Protein AF-0000000083322504 (afdb_homodimer)

pLDDT: mean 74.41, std 30.72, range [16.52, 98.62]

Sequence (390 aa):
MKKLVLVIFSTLLLTACSNTSSNNNENKSSSSKSSITTSKNSTTTTPKPNLNKKYPGFKLATIPDNFQGTWYQTDIYSTQARKFIITKHTIMDSVVYQKTDPNLNLSHRSEKDNKTYAGNTTMVSFEDKNGSQWLRARGFLDTVDIIYITGTFKGHRCLYLAYSSGDIHSAIFKDQKAAIKYRKYDFSKITNPNNMKKLVLVIFSTLLLTACSNTSSNNNENKSSSSKSSITTSKNSTTTTPKPNLNKKYPGFKLATIPDNFQGTWYQTDIYSTQARKFIITKHTIMDSVVYQKTDPNLNLSHRSEKDNKTYAGNTTMVSFEDKNGSQWLRARGFLDTVDIIYITGTFKGHRCLYLAYSSGDIHSAIFKDQKAAIKYRKYDFSKITNPNN

Foldseek 3Di:
DDDPCPCPPPPPDDDDPDDDDDDDDDDDDDDDPPDPPPDDPPPVPVPQADQPDDAPQKDQAFDDPLPADWWWADALPDLFIDTFGDHRQDGRREGEIEGNDPPDDDEPVDPVNCVRQPDRYKYWDWDDDPNWIKIWIDRPHGDKIWIWIWDDDPRFTWTFIDIPVRQTADIIGPDRVVNSVCNNPGCSPPDDVVD/DDDPCPPPVPPPPPPDPPVDDDDDDDDDDDDDDDDPPPDDPPPPPVPQADQPDDAPQKDQAFDDPLPADWWWADALPDLFIDTFGDHRQDGRRAGEIEGNDPPDDDEPVDPVNCVRQPDRYKYWDWDDDPNWIKIWIDRPHGDKIWIWIWDDDPRFTWTFIDIPVRQTADIIGPDRVVNSVCNNPGCSPPDDVVD

Secondary structure (DSSP, 8-state):
--------------------------------------------------TT---TTEEE----GGG-EEEEEE-TT-S-EEEEEE-SSEETTEEEEEE--TT----TT-HHHHHHH-SSEEEEEEEEETTEEEEEEEETT-S--EEEEEEEETTEEEEEEE-TT--EEEEEESSHHHHHHTTT--GGG---TT-/--------------------------------------------------TT---TTEEE----GGG-EEEEEE-TT-SSEEEEEE-SSEETTEEEEEE--TT----TT-HHHHHHH-SSEEEEEEEEETTEEEEEEEETT-S--EEEEEEEETTEEEEEEE-TT--EEEEEESSHHHHHHTTT--GGG---TT-

Organism: Lactobacillus gasseri (NCBI:txid1596)

Solvent-accessible surface area (backbone atoms only — not comparable to full-atom values): 23653 Å² total; per-residue (Å²): 135,82,81,79,75,79,76,76,75,74,78,76,80,75,85,80,83,74,74,84,76,83,85,76,82,74,83,79,78,79,75,79,83,77,75,82,69,81,72,73,82,64,75,73,63,73,72,74,70,73,84,79,73,82,48,94,52,44,42,83,34,77,51,60,71,93,69,41,44,67,26,15,35,44,50,67,52,41,89,55,61,44,84,44,44,23,46,56,46,25,46,57,65,17,41,34,24,26,75,71,39,89,83,69,79,74,42,66,86,34,66,69,42,42,72,72,54,59,75,70,40,28,36,43,52,76,46,82,52,96,94,26,48,34,44,40,35,27,39,60,56,53,92,54,40,45,28,38,29,56,49,69,55,96,86,36,56,29,37,37,32,17,39,77,88,55,54,31,61,42,65,33,14,63,42,54,67,57,20,48,72,49,33,69,59,71,36,59,73,50,75,53,81,86,109,134,78,79,79,71,76,73,73,77,73,78,69,80,78,74,77,79,71,80,74,79,82,85,77,83,72,79,75,84,78,82,76,83,77,76,81,69,81,72,74,82,65,74,74,64,72,72,74,71,72,85,78,72,81,49,94,52,44,42,83,33,77,50,60,70,93,69,42,45,66,28,16,34,44,51,68,51,40,88,55,62,42,83,45,44,24,46,56,45,25,46,56,65,18,42,34,24,27,74,70,40,89,81,71,79,73,43,66,85,35,64,69,43,42,72,72,55,59,75,71,41,28,36,44,50,78,46,82,53,97,93,25,47,33,42,39,35,27,39,60,56,53,91,56,41,44,29,40,30,56,49,70,55,97,87,35,55,28,38,38,32,17,41,77,88,56,54,33,62,44,67,33,14,64,44,55,67,57,19,48,71,48,32,69,58,71,35,60,73,49,74,52,82,85,109

Structure (mmCIF, N/CA/C/O backbone):
data_AF-0000000083322504-model_v1
#
loop_
_entity.id
_entity.type
_entity.pdbx_description
1 polymer Lipoprotein
#
loop_
_atom_site.group_PDB
_atom_site.id
_atom_site.type_symbol
_atom_site.label_atom_id
_atom_site.label_alt_id
_atom_site.label_comp_id
_atom_site.label_asym_id
_atom_site.label_entity_id
_atom_site.label_seq_id
_atom_site.pdbx_PDB_ins_code
_atom_site.Cartn_x
_atom_site.Cartn_y
_atom_site.Cartn_z
_atom_site.occupancy
_atom_site.B_iso_or_equiv
_atom_site.auth_seq_id
_atom_site.auth_comp_id
_atom_site.auth_asym_id
_atom_site.auth_atom_id
_atom_site.pdbx_PDB_model_num
ATOM 1 N N . MET A 1 1 ? -10.164 21.938 -33.188 1 19.73 1 MET A N 1
ATOM 2 C CA . MET A 1 1 ? -9.742 20.594 -32.812 1 19.73 1 MET A CA 1
ATOM 3 C C . MET A 1 1 ? -8.516 20.641 -31.906 1 19.73 1 MET A C 1
ATOM 5 O O . MET A 1 1 ? -7.402 20.875 -32.375 1 19.73 1 MET A O 1
ATOM 9 N N . LYS A 1 2 ? -8.719 20.984 -30.656 1 21.16 2 LYS A N 1
ATOM 10 C CA . LYS A 1 2 ? -7.934 21.797 -29.734 1 21.16 2 LYS A CA 1
ATOM 11 C C . LYS A 1 2 ? -6.789 20.984 -29.125 1 21.16 2 LYS A C 1
ATOM 13 O O . LYS A 1 2 ? -7.008 19.906 -28.594 1 21.16 2 LYS A O 1
ATOM 18 N N . LYS A 1 3 ? -5.527 21.281 -29.438 1 20.23 3 LYS A N 1
ATOM 19 C CA . LYS A 1 3 ? -4.207 20.672 -29.359 1 20.23 3 LYS A CA 1
ATOM 20 C C . LYS A 1 3 ? -3.719 20.578 -27.922 1 20.23 3 LYS A C 1
ATOM 22 O O . LYS A 1 3 ? -3.521 21.594 -27.25 1 20.23 3 LYS A O 1
ATOM 27 N N . LEU A 1 4 ? -4.25 19.594 -27.156 1 20.33 4 LEU A N 1
ATOM 28 C CA . LEU A 1 4 ? -4.164 19.406 -25.719 1 20.33 4 LEU A CA 1
ATOM 29 C C . LEU A 1 4 ? -2.721 19.172 -25.281 1 20.33 4 LEU A C 1
ATOM 31 O O . LEU A 1 4 ? -2.086 18.203 -25.688 1 20.33 4 LEU A O 1
ATOM 35 N N . VAL A 1 5 ? -1.974 20.203 -25.094 1 19.27 5 VAL A N 1
ATOM 36 C CA . VAL A 1 5 ? -0.545 20.438 -24.906 1 19.27 5 VAL A CA 1
ATOM 37 C C . VAL A 1 5 ? -0.092 19.844 -23.578 1 19.27 5 VAL A C 1
ATOM 39 O O . VAL A 1 5 ? -0.593 20.219 -22.516 1 19.27 5 VAL A O 1
ATOM 42 N N . LEU A 1 6 ? 0.213 18.531 -23.641 1 19.56 6 LEU A N 1
ATOM 43 C CA . LEU A 1 6 ? 0.711 17.719 -22.547 1 19.56 6 LEU A CA 1
ATOM 44 C C . LEU A 1 6 ? 2.061 18.234 -22.062 1 19.56 6 LEU A C 1
ATOM 46 O O . LEU A 1 6 ? 3.061 18.141 -22.781 1 19.56 6 LEU A O 1
ATOM 50 N N . VAL A 1 7 ? 2.004 19.297 -21.391 1 18.09 7 VAL A N 1
ATOM 51 C CA . VAL A 1 7 ? 3.191 20.031 -20.984 1 18.09 7 VAL A CA 1
ATOM 52 C C . VAL A 1 7 ? 3.926 19.266 -19.891 1 18.09 7 VAL A C 1
ATOM 54 O O . VAL A 1 7 ? 3.365 19.016 -18.828 1 18.09 7 VAL A O 1
ATOM 57 N N . ILE A 1 8 ? 4.703 18.297 -20.375 1 21.19 8 ILE A N 1
ATOM 58 C CA . ILE A 1 8 ? 5.637 17.484 -19.609 1 21.19 8 ILE A CA 1
ATOM 59 C C . ILE A 1 8 ? 6.691 18.375 -18.953 1 21.19 8 ILE A C 1
ATOM 61 O O . ILE A 1 8 ? 7.43 19.078 -19.656 1 21.19 8 ILE A O 1
ATOM 65 N N . PHE A 1 9 ? 6.352 18.875 -17.844 1 17.98 9 PHE A N 1
ATOM 66 C CA . PHE A 1 9 ? 7.168 19.859 -17.141 1 17.98 9 PHE A CA 1
ATOM 67 C C . PHE A 1 9 ? 8.398 19.203 -16.531 1 17.98 9 PHE A C 1
ATOM 69 O O . PHE A 1 9 ? 8.289 18.406 -15.594 1 17.98 9 PHE A O 1
ATOM 76 N N . SER A 1 10 ? 9.289 18.672 -17.344 1 19.58 10 SER A N 1
ATOM 77 C CA . SER A 1 10 ? 10.508 18.031 -16.875 1 19.58 10 SER A CA 1
ATOM 78 C C . SER A 1 10 ? 11.414 19.016 -16.141 1 19.58 10 SER A C 1
ATOM 80 O O . SER A 1 10 ? 11.844 20.016 -16.719 1 19.58 10 SER A O 1
ATOM 82 N N . THR A 1 11 ? 11.094 19.375 -14.922 1 16.95 11 THR A N 1
ATOM 83 C CA . THR A 1 11 ? 11.984 20.328 -14.258 1 16.95 11 THR A CA 1
ATOM 84 C C . THR A 1 11 ? 13.328 19.672 -13.945 1 16.95 11 THR A C 1
ATOM 86 O O . THR A 1 11 ? 13.375 18.562 -13.422 1 16.95 11 THR A O 1
ATOM 89 N N . LEU A 1 12 ? 14.305 19.969 -14.688 1 19.06 12 LEU A N 1
ATOM 90 C CA . LEU A 1 12 ? 15.711 19.594 -14.844 1 19.06 12 LEU A CA 1
ATOM 91 C C . LEU A 1 12 ? 16.531 20.047 -13.641 1 19.06 12 LEU A C 1
ATOM 93 O O . LEU A 1 12 ? 17.109 21.141 -13.656 1 19.06 12 LEU A O 1
ATOM 97 N N . LEU A 1 13 ? 16.141 19.688 -12.383 1 16.7 13 LEU A N 1
ATOM 98 C CA . LEU A 1 13 ? 17.062 20.375 -11.492 1 16.7 13 LEU A CA 1
ATOM 99 C C . LEU A 1 13 ? 18.422 19.688 -11.492 1 16.7 13 LEU A C 1
ATOM 101 O O . LEU A 1 13 ? 18.5 18.453 -11.43 1 16.7 13 LEU A O 1
ATOM 105 N N . LEU A 1 14 ? 19.578 20.359 -11.844 1 18.25 14 LEU A N 1
ATOM 106 C CA . LEU A 1 14 ? 21 20.266 -12.148 1 18.25 14 LEU A CA 1
ATOM 107 C C . LEU A 1 14 ? 21.812 20.109 -10.875 1 18.25 14 LEU A C 1
ATOM 109 O O . LEU A 1 14 ? 23.016 19.859 -10.93 1 18.25 14 LEU A O 1
ATOM 113 N N . THR A 1 15 ? 21.312 19.609 -9.742 1 16.52 15 THR A N 1
ATOM 114 C CA . THR A 1 15 ? 22.234 20.094 -8.719 1 16.52 15 THR A CA 1
ATOM 115 C C . THR A 1 15 ? 23.562 19.344 -8.789 1 16.52 15 THR A C 1
ATOM 117 O O . THR A 1 15 ? 23.594 18.172 -9.164 1 16.52 15 THR A O 1
ATOM 120 N N . ALA A 1 16 ? 24.688 20.016 -8.242 1 17.38 16 ALA A N 1
ATOM 121 C CA . ALA A 1 16 ? 26.125 20.234 -8.18 1 17.38 16 ALA A CA 1
ATOM 122 C C . ALA A 1 16 ? 26.797 19.203 -7.27 1 17.38 16 ALA A C 1
ATOM 124 O O . ALA A 1 16 ? 26.375 19.016 -6.125 1 17.38 16 ALA A O 1
ATOM 125 N N . CYS A 1 17 ? 27.328 18.172 -7.793 1 18.67 17 CYS A N 1
ATOM 126 C CA . CYS A 1 17 ? 28.047 17.031 -7.246 1 18.67 17 CYS A CA 1
ATOM 127 C C . CYS A 1 17 ? 29.281 17.484 -6.477 1 18.67 17 CYS A C 1
ATOM 129 O O . CYS A 1 17 ? 30.266 17.922 -7.078 1 18.67 17 CYS A O 1
ATOM 131 N N . SER A 1 18 ? 29.078 18.422 -5.418 1 17.25 18 SER A N 1
ATOM 132 C CA . SER A 1 18 ? 30.406 18.766 -4.918 1 17.25 18 SER A CA 1
ATOM 133 C C . SER A 1 18 ? 31.078 17.578 -4.254 1 17.25 18 SER A C 1
ATOM 135 O O . SER A 1 18 ? 30.406 16.75 -3.623 1 17.25 18 SER A O 1
ATOM 137 N N . ASN A 1 19 ? 32.344 17.359 -4.543 1 17.12 19 ASN A N 1
ATOM 138 C CA . ASN A 1 19 ? 33.375 16.344 -4.426 1 17.12 19 ASN A CA 1
ATOM 139 C C . ASN A 1 19 ? 33.969 16.297 -3.02 1 17.12 19 ASN A C 1
ATOM 141 O O . ASN A 1 19 ? 34.844 15.469 -2.723 1 17.12 19 ASN A O 1
ATOM 145 N N . THR A 1 20 ? 33.344 16.922 -1.958 1 17.41 20 THR A N 1
ATOM 146 C CA . THR A 1 20 ? 34.531 17.203 -1.135 1 17.41 20 THR A CA 1
ATOM 147 C C . THR A 1 20 ? 35.062 15.922 -0.51 1 17.41 20 THR A C 1
ATOM 149 O O . THR A 1 20 ? 34.281 15.016 -0.167 1 17.41 20 THR A O 1
ATOM 152 N N . SER A 1 21 ? 36.438 15.836 -0.239 1 17.78 21 SER A N 1
ATOM 153 C CA . SER A 1 21 ? 37.594 14.953 -0.083 1 17.78 21 SER A CA 1
ATOM 154 C C . SER A 1 21 ? 37.75 14.508 1.365 1 17.78 21 SER A C 1
ATOM 156 O O . SER A 1 21 ? 38.562 13.648 1.666 1 17.78 21 SER A O 1
ATOM 158 N N . SER A 1 22 ? 36.812 14.812 2.336 1 16.61 22 SER A N 1
ATOM 159 C CA . SER A 1 22 ? 37.625 14.977 3.533 1 16.61 22 SER A CA 1
ATOM 160 C C . SER A 1 22 ? 38.188 13.633 4.02 1 16.61 22 SER A C 1
ATOM 162 O O . SER A 1 22 ? 37.625 12.578 3.686 1 16.61 22 SER A O 1
ATOM 164 N N . ASN A 1 23 ? 39.094 13.773 5.172 1 16.61 23 ASN A N 1
ATOM 165 C CA . ASN A 1 23 ? 40.281 13.219 5.781 1 16.61 23 ASN A CA 1
ATOM 166 C C . ASN A 1 23 ? 39.969 12.062 6.723 1 16.61 23 ASN A C 1
ATOM 168 O O . ASN A 1 23 ? 38.844 11.977 7.234 1 16.61 23 ASN A O 1
ATOM 172 N N . ASN A 1 24 ? 40.938 11.211 6.953 1 16.53 24 ASN A N 1
ATOM 173 C CA . ASN A 1 24 ? 41.312 9.828 7.262 1 16.53 24 ASN A CA 1
ATOM 174 C C . ASN A 1 24 ? 41.281 9.562 8.766 1 16.53 24 ASN A C 1
ATOM 176 O O . ASN A 1 24 ? 41.531 8.438 9.203 1 16.53 24 ASN A O 1
ATOM 180 N N . ASN A 1 25 ? 40.781 10.477 9.656 1 16.52 25 ASN A N 1
ATOM 181 C CA . ASN A 1 25 ? 41.594 10.188 10.828 1 16.52 25 ASN A CA 1
ATOM 182 C C . ASN A 1 25 ? 41.188 8.875 11.484 1 16.52 25 ASN A C 1
ATOM 184 O O . ASN A 1 25 ? 40.031 8.438 11.344 1 16.52 25 ASN A O 1
ATOM 188 N N . GLU A 1 26 ? 42.156 8.281 12.266 1 18.44 26 GLU A N 1
ATOM 189 C CA . GLU A 1 26 ? 42.688 7.004 12.719 1 18.44 26 GLU A CA 1
ATOM 190 C C . GLU A 1 26 ? 42.031 6.551 14.016 1 18.44 26 GLU A C 1
ATOM 192 O O . GLU A 1 26 ? 42.281 5.449 14.5 1 18.44 26 GLU A O 1
ATOM 197 N N . ASN A 1 27 ? 40.906 7.07 14.383 1 17.14 27 ASN A N 1
ATOM 198 C CA . ASN A 1 27 ? 40.906 6.898 15.828 1 17.14 27 ASN A CA 1
ATOM 199 C C . ASN A 1 27 ? 40.812 5.426 16.219 1 17.14 27 ASN A C 1
ATOM 201 O O . ASN A 1 27 ? 40.25 4.617 15.484 1 17.14 27 ASN A O 1
ATOM 205 N N . LYS A 1 28 ? 41.375 5.207 17.484 1 18.47 28 LYS A N 1
ATOM 206 C CA . LYS A 1 28 ? 41.906 4.168 18.359 1 18.47 28 LYS A CA 1
ATOM 207 C C . LYS A 1 28 ? 40.781 3.332 18.969 1 18.47 28 LYS A C 1
ATOM 209 O O . LYS A 1 28 ? 39.719 3.859 19.297 1 18.47 28 LYS A O 1
ATOM 214 N N . SER A 1 29 ? 40.969 2.049 19.031 1 18.8 29 SER A N 1
ATOM 215 C CA . SER A 1 29 ? 40.25 0.779 19.141 1 18.8 29 SER A CA 1
ATOM 216 C C . SER A 1 29 ? 39.844 0.5 20.594 1 18.8 29 SER A C 1
ATOM 218 O O . SER A 1 29 ? 39.25 -0.537 20.875 1 18.8 29 SER A O 1
ATOM 220 N N . SER A 1 30 ? 39.625 1.54 21.484 1 19.16 30 SER A N 1
ATOM 221 C CA . SER A 1 30 ? 39.75 0.87 22.781 1 19.16 30 SER A CA 1
ATOM 222 C C . SER A 1 30 ? 38.594 -0.072 23.031 1 19.16 30 SER A C 1
ATOM 224 O O . SER A 1 30 ? 37.469 0.165 22.547 1 19.16 30 SER A O 1
ATOM 226 N N . SER A 1 31 ? 38.875 -1.203 23.688 1 19.98 31 SER A N 1
ATOM 227 C CA . SER A 1 31 ? 38.344 -2.547 23.906 1 19.98 31 SER A CA 1
ATOM 228 C C . SER A 1 31 ? 37.281 -2.551 24.984 1 19.98 31 SER A C 1
ATOM 230 O O . SER A 1 31 ? 36.781 -3.611 25.391 1 19.98 31 SER A O 1
ATOM 232 N N . SER A 1 32 ? 36.469 -1.51 25.203 1 19.53 32 SER A N 1
ATOM 233 C CA . SER A 1 32 ? 35.875 -1.668 26.531 1 19.53 32 SER A CA 1
ATOM 234 C C . SER A 1 32 ? 34.844 -2.801 26.531 1 19.53 32 SER A C 1
ATOM 236 O O . SER A 1 32 ? 34.094 -2.984 25.562 1 19.53 32 SER A O 1
ATOM 238 N N . LYS A 1 33 ? 34.938 -3.678 27.562 1 21.83 33 LYS A N 1
ATOM 239 C CA . LYS A 1 33 ? 34.25 -4.891 27.969 1 21.83 33 LYS A CA 1
ATOM 240 C C . LYS A 1 33 ? 32.781 -4.594 28.344 1 21.83 33 LYS A C 1
ATOM 242 O O . LYS A 1 33 ? 32.531 -3.908 29.344 1 21.83 33 LYS A O 1
ATOM 247 N N . SER A 1 34 ? 31.875 -4.234 27.375 1 20.02 34 SER A N 1
ATOM 248 C CA . SER A 1 34 ? 30.531 -3.84 27.797 1 20.02 34 SER A CA 1
ATOM 249 C C . SER A 1 34 ? 29.766 -5.02 28.391 1 20.02 34 SER A C 1
ATOM 251 O O . SER A 1 34 ? 29.844 -6.137 27.859 1 20.02 34 SER A O 1
ATOM 253 N N . SER A 1 35 ? 29.625 -4.984 29.703 1 23.06 35 SER A N 1
ATOM 254 C CA . SER A 1 35 ? 28.781 -5.785 30.578 1 23.06 35 SER A CA 1
ATOM 255 C C . SER A 1 35 ? 27.359 -5.895 30.016 1 23.06 35 SER A C 1
ATOM 257 O O . SER A 1 35 ? 26.781 -4.891 29.609 1 23.06 35 SER A O 1
ATOM 259 N N . ILE A 1 36 ? 27.078 -7.082 29.672 1 21.8 36 ILE A N 1
ATOM 260 C CA . ILE A 1 36 ? 25.828 -7.488 29.047 1 21.8 36 ILE A CA 1
ATOM 261 C C . ILE A 1 36 ? 24.688 -7.305 30.031 1 21.8 36 ILE A C 1
ATOM 263 O O . ILE A 1 36 ? 24.625 -7.969 31.062 1 21.8 36 ILE A O 1
ATOM 267 N N . THR A 1 37 ? 24.406 -6.082 30.531 1 23.64 37 THR A N 1
ATOM 268 C CA . THR A 1 37 ? 23.188 -5.969 31.328 1 23.64 37 THR A CA 1
ATOM 269 C C . THR A 1 37 ? 21.984 -6.477 30.547 1 23.64 37 THR A C 1
ATOM 271 O O . THR A 1 37 ? 21.812 -6.164 29.375 1 23.64 37 THR A O 1
ATOM 274 N N . THR A 1 38 ? 21.5 -7.531 31.047 1 23.48 38 THR A N 1
ATOM 275 C CA . THR A 1 38 ? 20.25 -8.125 30.562 1 23.48 38 THR A CA 1
ATOM 276 C C . THR A 1 38 ? 19.109 -7.117 30.609 1 23.48 38 THR A C 1
ATOM 278 O O . THR A 1 38 ? 18.734 -6.637 31.688 1 23.48 38 THR A O 1
ATOM 281 N N . SER A 1 39 ? 19.031 -6.184 29.703 1 25.92 39 SER A N 1
ATOM 282 C CA . SER A 1 39 ? 17.984 -5.164 29.641 1 25.92 39 SER A CA 1
ATOM 283 C C . SER A 1 39 ? 16.594 -5.793 29.625 1 25.92 39 SER A C 1
ATOM 285 O O . SER A 1 39 ? 16.375 -6.824 28.984 1 25.92 39 SER A O 1
ATOM 287 N N . LYS A 1 40 ? 15.836 -5.562 30.75 1 29.86 40 LYS A N 1
ATOM 288 C CA . LYS A 1 40 ? 14.383 -5.648 30.875 1 29.86 40 LYS A CA 1
ATOM 289 C C . LYS A 1 40 ? 13.703 -5.285 29.562 1 29.86 40 LYS A C 1
ATOM 291 O O . LYS A 1 40 ? 14.148 -4.379 28.844 1 29.86 40 LYS A O 1
ATOM 296 N N . ASN A 1 41 ? 13.039 -6.246 29.047 1 28.5 41 ASN A N 1
ATOM 297 C CA . ASN A 1 41 ? 12.156 -6.102 27.891 1 28.5 41 ASN A CA 1
ATOM 298 C C . ASN A 1 41 ? 11.273 -4.863 28.016 1 28.5 41 ASN A C 1
ATOM 300 O O . ASN A 1 41 ? 10.383 -4.812 28.859 1 28.5 41 ASN A O 1
ATOM 304 N N . SER A 1 42 ? 11.836 -3.643 28.109 1 30.09 42 SER A N 1
ATOM 305 C CA . SER A 1 42 ? 10.969 -2.475 28.031 1 30.09 42 SER A CA 1
ATOM 306 C C . SER A 1 42 ? 9.984 -2.607 26.875 1 30.09 42 SER A C 1
ATOM 308 O O . SER A 1 42 ? 10.375 -2.926 25.75 1 30.09 42 SER A O 1
ATOM 310 N N . THR A 1 43 ? 8.852 -3.086 27.203 1 32.34 43 THR A N 1
ATOM 311 C CA . THR A 1 43 ? 7.793 -2.816 26.234 1 32.34 43 THR A CA 1
ATOM 312 C C . THR A 1 43 ? 7.988 -1.444 25.594 1 32.34 43 THR A C 1
ATOM 314 O O . THR A 1 43 ? 7.91 -0.419 26.266 1 32.34 43 THR A O 1
ATOM 317 N N . THR A 1 44 ? 8.883 -1.294 24.781 1 34.88 44 THR A N 1
ATOM 318 C CA . THR A 1 44 ? 9.047 -0.035 24.062 1 34.88 44 THR A CA 1
ATOM 319 C C . THR A 1 44 ? 7.695 0.536 23.656 1 34.88 44 THR A C 1
ATOM 321 O O . THR A 1 44 ? 7.016 -0.032 22.797 1 34.88 44 THR A O 1
ATOM 324 N N . THR A 1 45 ? 6.848 0.891 24.625 1 40.25 45 THR A N 1
ATOM 325 C CA . THR A 1 45 ? 5.719 1.764 24.328 1 40.25 45 THR A CA 1
ATOM 326 C C . THR A 1 45 ? 6.086 2.764 23.234 1 40.25 45 THR A C 1
ATOM 328 O O . THR A 1 45 ? 7.141 3.404 23.297 1 40.25 45 THR A O 1
ATOM 331 N N . THR A 1 46 ? 5.707 2.422 22.062 1 48.72 46 THR A N 1
ATOM 332 C CA . THR A 1 46 ? 5.867 3.494 21.094 1 48.72 46 THR A CA 1
ATOM 333 C C . THR A 1 46 ? 5.574 4.852 21.719 1 48.72 46 THR A C 1
ATOM 335 O O . THR A 1 46 ? 4.508 5.051 22.312 1 48.72 46 THR A O 1
ATOM 338 N N . PRO A 1 47 ? 6.574 5.52 22.125 1 57 47 PRO A N 1
ATOM 339 C CA . PRO A 1 47 ? 6.328 6.809 22.781 1 57 47 PRO A CA 1
ATOM 340 C C . PRO A 1 47 ? 5.148 7.562 22.156 1 57 47 PRO A C 1
ATOM 342 O O . PRO A 1 47 ? 4.93 7.492 20.953 1 57 47 PRO A O 1
ATOM 345 N N . LYS A 1 48 ? 4.191 7.871 22.984 1 71.19 48 LYS A N 1
ATOM 346 C CA . LYS A 1 48 ? 3.086 8.742 22.609 1 71.19 48 LYS A CA 1
ATOM 347 C C . LYS A 1 48 ? 3.592 9.969 21.844 1 71.19 48 LYS A C 1
ATOM 349 O O . LYS A 1 48 ? 4.621 10.547 22.203 1 71.19 48 LYS A O 1
ATOM 354 N N . PRO A 1 49 ? 2.926 10.219 20.672 1 77.94 49 PRO A N 1
ATOM 355 C CA . PRO A 1 49 ? 3.346 11.406 19.922 1 77.94 49 PRO A CA 1
ATOM 356 C C . PRO A 1 49 ? 3.379 12.672 20.781 1 77.94 49 PRO A C 1
ATOM 358 O O . PRO A 1 49 ? 2.506 12.867 21.625 1 77.94 49 PRO A O 1
ATOM 361 N N . ASN A 1 50 ? 4.375 13.375 20.75 1 83.81 50 ASN A N 1
ATOM 362 C CA . ASN A 1 50 ? 4.52 14.641 21.453 1 83.81 50 ASN A CA 1
ATOM 363 C C . ASN A 1 50 ? 3.717 15.75 20.781 1 83.81 50 ASN A C 1
ATOM 365 O O . ASN A 1 50 ? 4.145 16.297 19.766 1 83.81 50 ASN A O 1
ATOM 369 N N . LEU A 1 51 ? 2.635 16.188 21.406 1 91.06 51 LEU A N 1
ATOM 370 C CA . LEU A 1 51 ? 1.737 17.172 20.812 1 91.06 51 LEU A CA 1
ATOM 371 C C . LEU A 1 51 ? 2.174 18.594 21.172 1 91.06 51 LEU A C 1
ATOM 373 O O . LEU A 1 51 ? 1.597 19.562 20.688 1 91.06 51 LEU A O 1
ATOM 377 N N . ASN A 1 52 ? 3.201 18.719 21.938 1 89.56 52 ASN A N 1
ATOM 378 C CA . ASN A 1 52 ? 3.584 20.016 22.453 1 89.56 52 ASN A CA 1
ATOM 379 C C . ASN A 1 52 ? 4.75 20.609 21.656 1 89.56 52 ASN A C 1
ATOM 381 O O . ASN A 1 52 ? 5.113 21.781 21.859 1 89.56 52 ASN A O 1
ATOM 385 N N . LYS A 1 53 ? 5.273 19.812 20.844 1 92.88 53 LYS A N 1
ATOM 386 C CA . LYS A 1 53 ? 6.391 20.328 20.062 1 92.88 53 LYS A CA 1
ATOM 387 C C . LYS A 1 53 ? 5.934 21.422 19.094 1 92.88 53 LYS A C 1
ATOM 389 O O . LYS A 1 53 ? 4.891 21.297 18.453 1 92.88 53 LYS A O 1
ATOM 394 N N . LYS A 1 54 ? 6.711 22.484 19.078 1 94.56 54 LYS A N 1
ATOM 395 C CA . LYS A 1 54 ? 6.395 23.625 18.219 1 94.56 54 LYS A CA 1
ATOM 396 C C . LYS A 1 54 ? 7.379 23.703 17.047 1 94.56 54 LYS A C 1
ATOM 398 O O . LYS A 1 54 ? 8.57 23.453 17.203 1 94.56 54 LYS A O 1
ATOM 403 N N . TYR A 1 55 ? 6.852 24.109 15.891 1 96.75 55 TYR A N 1
ATOM 404 C CA . TYR A 1 55 ? 7.664 24.312 14.695 1 96.75 55 TYR A CA 1
ATOM 405 C C . TYR A 1 55 ? 7.41 25.688 14.086 1 96.75 55 TYR A C 1
ATOM 407 O O . TYR A 1 55 ? 6.266 26.031 13.773 1 96.75 55 TYR A O 1
ATOM 415 N N . PRO A 1 56 ? 8.516 26.469 13.914 1 96.5 56 PRO A N 1
ATOM 416 C CA . PRO A 1 56 ? 8.305 27.781 13.281 1 96.5 56 PRO A CA 1
ATOM 417 C C . PRO A 1 56 ? 7.52 27.688 11.977 1 96.5 56 PRO A C 1
ATOM 419 O O . PRO A 1 56 ? 7.82 26.828 11.133 1 96.5 56 PRO A O 1
ATOM 422 N N . GLY A 1 57 ? 6.492 28.547 11.906 1 97.81 57 GLY A N 1
ATOM 423 C CA . GLY A 1 57 ? 5.707 28.609 10.688 1 97.81 57 GLY A CA 1
ATOM 424 C C . GLY A 1 57 ? 4.582 27.594 10.648 1 97.81 57 GLY A C 1
ATOM 425 O O . GLY A 1 57 ? 3.867 27.484 9.648 1 97.81 57 GLY A O 1
ATOM 426 N N . PHE A 1 58 ? 4.465 26.875 11.805 1 97.94 58 PHE A N 1
ATOM 427 C CA . PHE A 1 58 ? 3.428 25.844 11.867 1 97.94 58 PHE A CA 1
ATOM 428 C C . PHE A 1 58 ? 2.676 25.922 13.195 1 97.94 58 PHE A C 1
ATOM 430 O O . PHE A 1 58 ? 3.209 26.406 14.195 1 97.94 58 PHE A O 1
ATOM 437 N N . LYS A 1 59 ? 1.424 25.484 13.203 1 97.94 59 LYS A N 1
ATOM 438 C CA . LYS A 1 59 ? 0.637 25.25 14.406 1 97.94 59 LYS A CA 1
ATOM 439 C C . LYS A 1 59 ? 0.017 23.859 14.398 1 97.94 59 LYS A C 1
ATOM 441 O O . LYS A 1 59 ? -0.17 23.266 13.336 1 97.94 59 LYS A O 1
ATOM 446 N N . LEU A 1 60 ? -0.219 23.391 15.586 1 98 60 LEU A N 1
ATOM 447 C CA . LEU A 1 60 ? -0.907 22.109 15.695 1 98 60 LEU A CA 1
ATOM 448 C C . LEU A 1 60 ? -2.227 22.125 14.93 1 98 60 LEU A C 1
ATOM 450 O O . LEU A 1 60 ? -3.016 23.062 15.078 1 98 60 LEU A O 1
ATOM 454 N N . ALA A 1 61 ? -2.43 21.109 14.086 1 98.31 61 ALA A N 1
ATOM 455 C CA . ALA A 1 61 ? -3.646 21.047 13.281 1 98.31 61 ALA A CA 1
ATOM 456 C C . ALA A 1 61 ? -4.727 20.234 13.984 1 98.31 61 ALA A C 1
ATOM 458 O O . ALA A 1 61 ? -4.426 19.391 14.844 1 98.31 61 ALA A O 1
ATOM 459 N N . THR A 1 62 ? -5.961 20.547 13.602 1 98.38 62 THR A N 1
ATOM 460 C CA . THR A 1 62 ? -7.113 19.75 14 1 98.38 62 THR A CA 1
ATOM 461 C C . THR A 1 62 ? -7.75 19.062 12.789 1 98.38 62 THR A C 1
ATOM 463 O O . THR A 1 62 ? -8.234 19.75 11.883 1 98.38 62 THR A O 1
ATOM 466 N N . ILE A 1 63 ? -7.746 17.734 12.836 1 98.62 63 ILE A N 1
ATOM 467 C CA . ILE A 1 63 ? -8.328 17 11.727 1 98.62 63 ILE A CA 1
ATOM 468 C C . ILE A 1 63 ? -9.852 16.922 11.891 1 98.62 63 ILE A C 1
ATOM 470 O O . ILE A 1 63 ? -10.344 16.594 12.969 1 98.62 63 ILE A O 1
ATOM 474 N N . PRO A 1 64 ? -10.609 17.203 10.812 1 98.38 64 PRO A N 1
ATOM 475 C CA . PRO A 1 64 ? -12.07 17.094 10.891 1 98.38 64 PRO A CA 1
ATOM 476 C C . PRO A 1 64 ? -12.539 15.695 11.281 1 98.38 64 PRO A C 1
ATOM 478 O O . PRO A 1 64 ? -11.898 14.703 10.93 1 98.38 64 PRO A O 1
ATOM 481 N N . ASP A 1 65 ? -13.68 15.602 11.867 1 97.81 65 ASP A N 1
ATOM 482 C CA . ASP A 1 65 ? -14.211 14.375 12.469 1 97.81 65 ASP A CA 1
ATOM 483 C C . ASP A 1 65 ? -14.414 13.297 11.406 1 97.81 65 ASP A C 1
ATOM 485 O O . ASP A 1 65 ? -14.211 12.109 11.68 1 97.81 65 ASP A O 1
ATOM 489 N N . ASN A 1 66 ? -14.773 13.672 10.25 1 97.12 66 ASN A N 1
ATOM 490 C CA . ASN A 1 66 ? -15.125 12.695 9.219 1 97.12 66 ASN A CA 1
ATOM 491 C C . ASN A 1 66 ? -13.906 11.898 8.766 1 97.12 66 ASN A C 1
ATOM 493 O O . ASN A 1 66 ? -14.047 10.844 8.148 1 97.12 66 ASN A O 1
ATOM 497 N N . PHE A 1 67 ? -12.758 12.375 9.07 1 98.5 67 PHE A N 1
ATOM 498 C CA . PHE A 1 67 ? -11.531 11.656 8.742 1 98.5 67 PHE A CA 1
ATOM 499 C C . PHE A 1 67 ? -11.078 10.797 9.914 1 98.5 67 PHE A C 1
ATOM 501 O O . PHE A 1 67 ? -10.242 9.906 9.75 1 98.5 67 PHE A O 1
ATOM 508 N N . GLN A 1 68 ? -11.523 11.07 11.078 1 98.62 68 GLN A N 1
ATOM 509 C CA . GLN A 1 68 ? -10.977 10.477 12.297 1 98.62 68 GLN A CA 1
ATOM 510 C C . GLN A 1 68 ? -11.531 9.07 12.523 1 98.62 68 GLN A C 1
ATOM 512 O O . GLN A 1 68 ? -12.555 8.703 11.945 1 98.62 68 GLN A O 1
ATOM 517 N N . GLY A 1 69 ? -10.75 8.297 13.312 1 98.44 69 GLY A N 1
ATOM 518 C CA . GLY A 1 69 ? -11.164 6.965 13.727 1 98.44 69 GLY A CA 1
ATOM 519 C C . GLY A 1 69 ? -10.234 5.871 13.25 1 98.44 69 GLY A C 1
ATOM 520 O O . GLY A 1 69 ? -9.117 6.152 12.797 1 98.44 69 GLY A O 1
ATOM 521 N N . THR A 1 70 ? -10.664 4.688 13.562 1 98.25 70 THR A N 1
ATOM 522 C CA . THR A 1 70 ? -9.945 3.51 13.094 1 98.25 70 THR A CA 1
ATOM 523 C C . THR A 1 70 ? -10.43 3.104 11.703 1 98.25 70 THR A C 1
ATOM 525 O O . THR A 1 70 ? -11.617 2.877 11.492 1 98.25 70 THR A O 1
ATOM 528 N N . TRP A 1 71 ? -9.57 3.094 10.789 1 98.38 71 TRP A N 1
ATOM 529 C CA . TRP A 1 71 ? -9.758 2.549 9.453 1 98.38 71 TRP A CA 1
ATOM 530 C C . TRP A 1 71 ? -9 1.235 9.281 1 98.38 71 TRP A C 1
ATOM 532 O O . TRP A 1 71 ? -8.094 0.93 10.062 1 98.38 71 TRP A O 1
ATOM 542 N N . TYR A 1 72 ? -9.422 0.51 8.297 1 97.62 72 TYR A N 1
ATOM 543 C CA . TYR A 1 72 ? -8.797 -0.791 8.07 1 97.62 72 TYR A CA 1
ATOM 544 C C . TYR A 1 72 ? -8.211 -0.882 6.664 1 97.62 72 TYR A C 1
ATOM 546 O O . TYR A 1 72 ? -8.859 -0.486 5.691 1 97.62 72 TYR A O 1
ATOM 554 N N . GLN A 1 73 ? -7.035 -1.438 6.621 1 94.06 73 GLN A N 1
ATOM 555 C CA . GLN A 1 73 ? -6.312 -1.647 5.371 1 94.06 73 GLN A CA 1
ATOM 556 C C . GLN A 1 73 ? -5.777 -3.074 5.277 1 94.06 73 GLN A C 1
ATOM 558 O O . GLN A 1 73 ? -5.566 -3.73 6.301 1 94.06 73 GLN A O 1
ATOM 563 N N . THR A 1 74 ? -5.676 -3.516 4.023 1 89.25 74 THR A N 1
ATOM 564 C CA . THR A 1 74 ? -5.18 -4.867 3.801 1 89.25 74 THR A CA 1
ATOM 565 C C . THR A 1 74 ? -4.137 -4.883 2.688 1 89.25 74 THR A C 1
ATOM 567 O O . THR A 1 74 ? -4.133 -4.004 1.822 1 89.25 74 THR A O 1
ATOM 570 N N . ASP A 1 75 ? -3.211 -5.875 2.848 1 84.31 75 ASP A N 1
ATOM 571 C CA . ASP A 1 75 ? -2.404 -6.234 1.687 1 84.31 75 ASP A CA 1
ATOM 572 C C . ASP A 1 75 ? -3.195 -7.113 0.719 1 84.31 75 ASP A C 1
ATOM 574 O O . ASP A 1 75 ? -4.074 -7.867 1.137 1 84.31 75 ASP A O 1
ATOM 578 N N . ILE A 1 76 ? -2.889 -7.059 -0.465 1 83.81 76 ILE A N 1
ATOM 579 C CA . ILE A 1 76 ? -3.664 -7.727 -1.503 1 83.81 76 ILE A CA 1
ATOM 580 C C . ILE A 1 76 ? -3.697 -9.234 -1.231 1 83.81 76 ILE A C 1
ATOM 582 O O . ILE A 1 76 ? -4.691 -9.898 -1.525 1 83.81 76 ILE A O 1
ATOM 586 N N . TYR A 1 77 ? -2.732 -9.812 -0.575 1 84.69 77 TYR A N 1
ATOM 587 C CA . TYR A 1 77 ? -2.686 -11.258 -0.403 1 84.69 77 TYR A CA 1
ATOM 588 C C . TYR A 1 77 ? -2.885 -11.641 1.059 1 84.69 77 TYR A C 1
ATOM 590 O O . TYR A 1 77 ? -2.756 -12.812 1.424 1 84.69 77 TYR A O 1
ATOM 598 N N . SER A 1 78 ? -3.166 -10.734 1.815 1 85 78 SER A N 1
ATOM 599 C CA . SER A 1 78 ? -3.42 -11.016 3.225 1 85 78 SER A CA 1
ATOM 600 C C . SER A 1 78 ? -4.914 -11.164 3.498 1 85 78 SER A C 1
ATOM 602 O O . SER A 1 78 ? -5.727 -10.406 2.967 1 85 78 SER A O 1
ATOM 604 N N . THR A 1 79 ? -5.254 -12.117 4.355 1 84.5 79 THR A N 1
ATOM 605 C CA . THR A 1 79 ? -6.641 -12.289 4.773 1 84.5 79 THR A CA 1
ATOM 606 C C . THR A 1 79 ? -6.91 -11.539 6.074 1 84.5 79 THR A C 1
ATOM 608 O O . THR A 1 79 ? -7.988 -11.672 6.66 1 84.5 79 THR A O 1
ATOM 611 N N . GLN A 1 80 ? -5.934 -10.797 6.488 1 88.75 80 GLN A N 1
ATOM 612 C CA . GLN A 1 80 ? -6.086 -9.992 7.695 1 88.75 80 GLN A CA 1
ATOM 613 C C . GLN A 1 80 ? -5.984 -8.5 7.379 1 88.75 80 GLN A C 1
ATOM 615 O O . GLN A 1 80 ? -5.184 -8.094 6.535 1 88.75 80 GLN A O 1
ATOM 620 N N . ALA A 1 81 ? -6.859 -7.809 8.086 1 93.12 81 ALA A N 1
ATOM 621 C CA . ALA A 1 81 ? -6.812 -6.352 7.965 1 93.12 81 ALA A CA 1
ATOM 622 C C . ALA A 1 81 ? -6.047 -5.73 9.133 1 93.12 81 ALA A C 1
ATOM 624 O O . ALA A 1 81 ? -6.141 -6.199 10.266 1 93.12 81 ALA A O 1
ATOM 625 N N . ARG A 1 82 ? -5.309 -4.699 8.852 1 92.19 82 ARG A N 1
ATOM 626 C CA . ARG A 1 82 ? -4.617 -3.953 9.898 1 92.19 82 ARG A CA 1
ATOM 627 C C . ARG A 1 82 ? -5.281 -2.602 10.133 1 92.19 82 ARG A C 1
ATOM 629 O O . ARG A 1 82 ? -5.926 -2.055 9.234 1 92.19 82 ARG A O 1
ATOM 636 N N . LYS A 1 83 ? -5.004 -2.102 11.297 1 94.44 83 LYS A N 1
ATOM 637 C CA . LYS A 1 83 ? -5.586 -0.817 11.68 1 94.44 83 LYS A CA 1
ATOM 638 C C . LYS A 1 83 ? -4.758 0.344 11.133 1 94.44 83 LYS A C 1
ATOM 640 O O . LYS A 1 83 ? -3.527 0.292 11.141 1 94.44 83 LYS A O 1
ATOM 645 N N . PHE A 1 84 ? -5.457 1.326 10.602 1 96.38 84 PHE A N 1
ATOM 646 C CA . PHE A 1 84 ? -4.957 2.646 10.242 1 96.38 84 PHE A CA 1
ATOM 647 C C . PHE A 1 84 ? -5.66 3.732 11.047 1 96.38 84 PHE A C 1
ATOM 649 O O . PHE A 1 84 ? -6.832 4.031 10.805 1 96.38 84 PHE A O 1
ATOM 656 N N . ILE A 1 85 ? -4.953 4.375 11.922 1 97.31 85 ILE A N 1
ATOM 657 C CA . ILE A 1 85 ? -5.621 5.199 12.922 1 97.31 85 ILE A CA 1
ATOM 658 C C . ILE A 1 85 ? -5.391 6.676 12.617 1 97.31 85 ILE A C 1
ATOM 660 O O . ILE A 1 85 ? -4.246 7.113 12.461 1 97.31 85 ILE A O 1
ATOM 664 N N . ILE A 1 86 ? -6.465 7.445 12.5 1 98 86 ILE A N 1
ATOM 665 C CA . ILE A 1 86 ? -6.441 8.898 12.406 1 98 86 ILE A CA 1
ATOM 666 C C . ILE A 1 86 ? -7.141 9.5 13.625 1 98 86 ILE A C 1
ATOM 668 O O . ILE A 1 86 ? -8.312 9.227 13.875 1 98 86 ILE A O 1
ATOM 672 N N . THR A 1 87 ? -6.395 10.289 14.367 1 97.94 87 THR A N 1
ATOM 673 C CA . THR A 1 87 ? -6.965 10.992 15.508 1 97.94 87 THR A CA 1
ATOM 674 C C . THR A 1 87 ? -7.141 12.477 15.188 1 97.94 87 THR A C 1
ATOM 676 O O . THR A 1 87 ? -6.922 12.906 14.055 1 97.94 87 THR A O 1
ATOM 679 N N . LYS A 1 88 ? -7.539 13.195 16.219 1 98.19 88 LYS A N 1
ATOM 680 C CA . LYS A 1 88 ? -7.734 14.633 16.094 1 98.19 88 LYS A CA 1
ATOM 681 C C . LYS A 1 88 ? -6.441 15.328 15.656 1 98.19 88 LYS A C 1
ATOM 683 O O . LYS A 1 88 ? -6.473 16.297 14.898 1 98.19 88 LYS A O 1
ATOM 688 N N . HIS A 1 89 ? -5.289 14.781 16.094 1 98.19 89 HIS A N 1
ATOM 689 C CA . HIS A 1 89 ? -4.043 15.508 15.875 1 98.19 89 HIS A CA 1
ATOM 690 C C . HIS A 1 89 ? -2.969 14.594 15.297 1 98.19 89 HIS A C 1
ATOM 692 O O . HIS A 1 89 ? -1.792 14.961 15.258 1 98.19 89 HIS A O 1
ATOM 698 N N . THR A 1 90 ? -3.387 13.328 14.867 1 97 90 THR A N 1
ATOM 699 C CA . THR A 1 90 ? -2.359 12.438 14.344 1 97 90 THR A CA 1
ATOM 700 C C . THR A 1 90 ? -2.902 11.617 13.18 1 97 90 THR A C 1
ATOM 702 O O . THR A 1 90 ? -4.094 11.289 13.141 1 97 90 THR A O 1
ATOM 705 N N . ILE A 1 91 ? -2.074 11.344 12.258 1 96.88 91 ILE A N 1
ATOM 706 C CA . ILE A 1 91 ? -2.221 10.25 11.305 1 96.88 91 ILE A CA 1
ATOM 707 C C . ILE A 1 91 ? -1.233 9.141 11.641 1 96.88 91 ILE A C 1
ATOM 709 O O . ILE A 1 91 ? -0.018 9.328 11.547 1 96.88 91 ILE A O 1
ATOM 713 N N . MET A 1 92 ? -1.787 8.047 12 1 94.31 92 MET A N 1
ATOM 714 C CA . MET A 1 92 ? -0.953 7 12.586 1 94.31 92 MET A CA 1
ATOM 715 C C . MET A 1 92 ? -0.06 7.57 13.68 1 94.31 92 MET A C 1
ATOM 717 O O . MET A 1 92 ? -0.554 8.133 14.656 1 94.31 92 MET A O 1
ATOM 721 N N . ASP A 1 93 ? 1.273 7.434 13.57 1 90.69 93 ASP A N 1
ATOM 722 C CA . ASP A 1 93 ? 2.186 7.875 14.625 1 90.69 93 ASP A CA 1
ATOM 723 C C . ASP A 1 93 ? 2.713 9.281 14.344 1 90.69 93 ASP A C 1
ATOM 725 O O . ASP A 1 93 ? 3.553 9.789 15.086 1 90.69 93 ASP A O 1
ATOM 729 N N . SER A 1 94 ? 2.17 9.938 13.414 1 94.38 94 SER A N 1
ATOM 730 C CA . SER A 1 94 ? 2.689 11.242 13.016 1 94.38 94 SER A CA 1
ATOM 731 C C . SER A 1 94 ? 1.781 12.367 13.5 1 94.38 94 SER A C 1
ATOM 733 O O . SER A 1 94 ? 0.585 12.375 13.195 1 94.38 94 SER A O 1
ATOM 735 N N . VAL A 1 95 ? 2.381 13.289 14.211 1 96.31 95 VAL A N 1
ATOM 736 C CA . VAL A 1 95 ? 1.625 14.469 14.609 1 96.31 95 VAL A CA 1
ATOM 737 C C . VAL A 1 95 ? 1.432 15.391 13.406 1 96.31 95 VAL A C 1
ATOM 739 O O . VAL A 1 95 ? 2.346 15.562 12.594 1 96.31 95 VAL A O 1
ATOM 742 N N . VAL A 1 96 ? 0.222 16.047 13.367 1 97.88 96 VAL A N 1
ATOM 743 C CA . VAL A 1 96 ? -0.063 16.828 12.172 1 97.88 96 VAL A CA 1
ATOM 744 C C . VAL A 1 96 ? -0.073 18.312 12.523 1 97.88 96 VAL A C 1
ATOM 746 O O . VAL A 1 96 ? -0.533 18.703 13.602 1 97.88 96 VAL A O 1
ATOM 749 N N . TYR A 1 97 ? 0.437 19.109 11.555 1 98.06 97 TYR A N 1
ATOM 750 C CA . TYR A 1 97 ? 0.528 20.562 11.688 1 98.06 97 TYR A CA 1
ATOM 751 C C . TYR A 1 97 ? -0.037 21.25 10.453 1 98.06 97 TYR A C 1
ATOM 753 O O . TYR A 1 97 ? -0.059 20.672 9.359 1 98.06 97 TYR A O 1
ATOM 761 N N . GLN A 1 98 ? -0.525 22.484 10.695 1 98.19 98 GLN A N 1
ATOM 762 C CA . GLN A 1 98 ? -0.948 23.359 9.609 1 98.19 98 GLN A CA 1
ATOM 763 C C . GLN A 1 98 ? 0.041 24.5 9.406 1 98.19 98 GLN A C 1
ATOM 765 O O . GLN A 1 98 ? 0.486 25.125 10.375 1 98.19 98 GLN A O 1
ATOM 770 N N . LYS A 1 99 ? 0.385 24.672 8.156 1 97.56 99 LYS A N 1
ATOM 771 C CA . LYS A 1 99 ? 1.271 25.781 7.832 1 97.56 99 LYS A CA 1
ATOM 772 C C . LYS A 1 99 ? 0.578 27.125 8.055 1 97.56 99 LYS A C 1
ATOM 774 O O . LYS A 1 99 ? -0.538 27.344 7.578 1 97.56 99 LYS A O 1
ATOM 779 N N . THR A 1 100 ? 1.277 28 8.805 1 97.19 100 THR A N 1
ATOM 780 C CA . THR A 1 100 ? 0.717 29.328 9.086 1 97.19 100 THR A CA 1
ATOM 781 C C . THR A 1 100 ? 1.467 30.406 8.312 1 97.19 100 THR A C 1
ATOM 783 O O . THR A 1 100 ? 0.937 31.5 8.094 1 97.19 100 THR A O 1
ATOM 786 N N . ASP A 1 101 ? 2.689 30.109 7.949 1 96.69 101 ASP A N 1
ATOM 787 C CA . ASP A 1 101 ? 3.484 31.031 7.141 1 96.69 101 ASP A CA 1
ATOM 788 C C . ASP A 1 101 ? 3.426 30.641 5.66 1 96.69 101 ASP A C 1
ATOM 790 O O . ASP A 1 101 ? 4.082 29.703 5.234 1 96.69 101 ASP A O 1
ATOM 794 N N . PRO A 1 102 ? 2.758 31.422 4.93 1 93.5 102 PRO A N 1
ATOM 795 C CA . PRO A 1 102 ? 2.6 31.047 3.521 1 93.5 102 PRO A CA 1
ATOM 796 C C . PRO A 1 102 ? 3.904 31.156 2.734 1 93.5 102 PRO A C 1
ATOM 798 O O . PRO A 1 102 ? 4.031 30.562 1.658 1 93.5 102 PRO A O 1
ATOM 801 N N . ASN A 1 103 ? 4.859 31.812 3.281 1 94.06 103 ASN A N 1
ATOM 802 C CA . ASN A 1 103 ? 6.109 32.031 2.562 1 94.06 103 ASN A CA 1
ATOM 803 C C . ASN A 1 103 ? 7.152 30.984 2.924 1 94.06 103 ASN A C 1
ATOM 805 O O . ASN A 1 103 ? 8.242 30.953 2.348 1 94.06 103 ASN A O 1
ATOM 809 N N . LEU A 1 104 ? 6.793 30.172 3.85 1 95.12 104 LEU A N 1
ATOM 810 C CA . LEU A 1 104 ? 7.734 29.141 4.289 1 95.12 104 LEU A CA 1
ATOM 811 C C . LEU A 1 104 ? 7.871 28.047 3.238 1 95.12 104 LEU A C 1
ATOM 813 O O . LEU A 1 104 ? 6.883 27.406 2.881 1 95.12 104 LEU A O 1
ATOM 817 N N . ASN A 1 105 ? 9.086 27.922 2.748 1 93 105 ASN A N 1
ATOM 818 C CA . ASN A 1 105 ? 9.438 26.859 1.814 1 93 105 ASN A CA 1
ATOM 819 C C . ASN A 1 105 ? 10.57 25.984 2.354 1 93 105 ASN A C 1
ATOM 821 O O . ASN A 1 105 ? 11.703 26.453 2.486 1 93 105 ASN A O 1
ATOM 825 N N . LEU A 1 106 ? 10.219 24.719 2.594 1 94.88 106 LEU A N 1
ATOM 826 C CA . LEU A 1 106 ? 11.188 23.812 3.203 1 94.88 106 LEU A CA 1
ATOM 827 C C . LEU A 1 106 ? 11.844 22.938 2.15 1 94.88 106 LEU A C 1
ATOM 829 O O . LEU A 1 106 ? 11.211 22.578 1.153 1 94.88 106 LEU A O 1
ATOM 833 N N . SER A 1 107 ? 13.086 22.656 2.455 1 90.69 107 SER A N 1
ATOM 834 C CA . SER A 1 107 ? 13.844 21.781 1.562 1 90.69 107 SER A CA 1
ATOM 835 C C . SER A 1 107 ? 14.633 20.75 2.346 1 90.69 107 SER A C 1
ATOM 837 O O . SER A 1 107 ? 15.297 21.062 3.33 1 90.69 107 SER A O 1
ATOM 839 N N . HIS A 1 108 ? 14.578 19.516 1.89 1 88.88 108 HIS A N 1
ATOM 840 C CA . HIS A 1 108 ? 15.352 18.453 2.529 1 88.88 108 HIS A CA 1
ATOM 841 C C . HIS A 1 108 ? 16.844 18.609 2.252 1 88.88 108 HIS A C 1
ATOM 843 O O . HIS A 1 108 ? 17.672 17.969 2.898 1 88.88 108 HIS A O 1
ATOM 849 N N . ARG A 1 109 ? 17.219 19.453 1.309 1 89.12 109 ARG A N 1
ATOM 850 C CA . ARG A 1 109 ? 18.609 19.703 0.963 1 89.12 109 ARG A CA 1
ATOM 851 C C . ARG A 1 109 ? 19.219 20.75 1.888 1 89.12 109 ARG A C 1
ATOM 853 O O . ARG A 1 109 ? 20.438 20.953 1.891 1 89.12 109 ARG A O 1
ATOM 860 N N . SER A 1 110 ? 18.359 21.375 2.613 1 92.88 110 SER A N 1
ATOM 861 C CA . SER A 1 110 ? 18.797 22.438 3.523 1 92.88 110 SER A CA 1
ATOM 862 C C . SER A 1 110 ? 19.188 21.859 4.883 1 92.88 110 SER A C 1
ATOM 864 O O . SER A 1 110 ? 18.359 21.281 5.578 1 92.88 110 SER A O 1
ATOM 866 N N . GLU A 1 111 ? 20.344 22.109 5.332 1 93.5 111 GLU A N 1
ATOM 867 C CA . GLU A 1 111 ? 20.812 21.672 6.645 1 93.5 111 GLU A CA 1
ATOM 868 C C . GLU A 1 111 ? 20 22.312 7.766 1 93.5 111 GLU A C 1
ATOM 870 O O . GLU A 1 111 ? 19.688 21.656 8.758 1 93.5 111 GLU A O 1
ATOM 875 N N . LYS A 1 112 ? 19.812 23.562 7.555 1 94.5 112 LYS A N 1
ATOM 876 C CA . LYS A 1 112 ? 19.016 24.281 8.547 1 94.5 112 LYS A CA 1
ATOM 877 C C . LYS A 1 112 ? 17.625 23.672 8.703 1 94.5 112 LYS A C 1
ATOM 879 O O . LYS A 1 112 ? 17.156 23.453 9.82 1 94.5 112 LYS A O 1
ATOM 884 N N . ASP A 1 113 ? 16.906 23.406 7.582 1 95.38 113 ASP A N 1
ATOM 885 C CA . ASP A 1 113 ? 15.586 22.781 7.629 1 95.38 113 ASP A CA 1
ATOM 886 C C . ASP A 1 113 ? 15.648 21.391 8.25 1 95.38 113 ASP A C 1
ATOM 888 O O . ASP A 1 113 ? 14.781 21.016 9.039 1 95.38 113 ASP A O 1
ATOM 892 N N . ASN A 1 114 ? 16.625 20.672 7.891 1 92.94 114 ASN A N 1
ATOM 893 C CA . ASN A 1 114 ? 16.797 19.328 8.445 1 92.94 114 ASN A CA 1
ATOM 894 C C . ASN A 1 114 ? 16.938 19.375 9.969 1 92.94 114 ASN A C 1
ATOM 896 O O . ASN A 1 114 ? 16.375 18.531 10.672 1 92.94 114 ASN A O 1
ATOM 900 N N . LYS A 1 115 ? 17.672 20.297 10.445 1 93.5 115 LYS A N 1
ATOM 901 C CA . LYS A 1 115 ? 17.875 20.438 11.883 1 93.5 115 LYS A CA 1
ATOM 902 C C . LYS A 1 115 ? 16.578 20.781 12.594 1 93.5 115 LYS A C 1
ATOM 904 O O . LYS A 1 115 ? 16.297 20.266 13.672 1 93.5 115 LYS A O 1
ATOM 909 N N . THR A 1 116 ? 15.805 21.547 11.969 1 95 116 THR A N 1
ATOM 910 C CA . THR A 1 116 ? 14.625 22.094 12.625 1 95 116 THR A CA 1
ATOM 911 C C . THR A 1 116 ? 13.414 21.188 12.422 1 95 116 THR A C 1
ATOM 913 O O . THR A 1 116 ? 12.602 21.016 13.328 1 95 116 THR A O 1
ATOM 916 N N . TYR A 1 117 ? 13.328 20.578 11.203 1 95.38 117 TYR A N 1
ATOM 917 C CA . TYR A 1 117 ? 12.047 19.984 10.805 1 95.38 117 TYR A CA 1
ATOM 918 C C . TYR A 1 117 ? 12.188 18.5 10.57 1 95.38 117 TYR A C 1
ATOM 920 O O . TYR A 1 117 ? 11.227 17.828 10.172 1 95.38 117 TYR A O 1
ATOM 928 N N . ALA A 1 118 ? 13.336 18 10.844 1 86.75 118 ALA A N 1
ATOM 929 C CA . ALA A 1 118 ? 13.492 16.547 10.68 1 86.75 118 ALA A CA 1
ATOM 930 C C . ALA A 1 118 ? 12.602 15.789 11.664 1 86.75 118 ALA A C 1
ATOM 932 O O . ALA A 1 118 ? 12.289 16.297 12.742 1 86.75 118 ALA A O 1
ATOM 933 N N . GLY A 1 119 ? 12.188 14.594 11.242 1 83.38 119 GLY A N 1
ATOM 934 C CA . GLY A 1 119 ? 11.398 13.75 12.125 1 83.38 119 GLY A CA 1
ATOM 935 C C . GLY A 1 119 ? 10.109 13.266 11.484 1 83.38 119 GLY A C 1
ATOM 936 O O . GLY A 1 119 ? 9.977 13.289 10.258 1 83.38 119 GLY A O 1
ATOM 937 N N . ASN A 1 120 ? 9.234 12.75 12.383 1 85.06 120 ASN A N 1
ATOM 938 C CA . ASN A 1 120 ? 7.98 12.156 11.938 1 85.06 120 ASN A CA 1
ATOM 939 C C . ASN A 1 120 ? 6.809 13.117 12.125 1 85.06 120 ASN A C 1
ATOM 941 O O . ASN A 1 120 ? 5.938 12.883 12.969 1 85.06 120 ASN A O 1
ATOM 945 N N . THR A 1 121 ? 6.891 14.203 11.414 1 92.31 121 THR A N 1
ATOM 946 C CA . THR A 1 121 ? 5.82 15.188 11.469 1 92.31 121 THR A CA 1
ATOM 947 C C . THR A 1 121 ? 5.25 15.438 10.07 1 92.31 121 THR A C 1
ATOM 949 O O . THR A 1 121 ? 5.965 15.336 9.078 1 92.31 121 THR A O 1
ATOM 952 N N . THR A 1 122 ? 4.027 15.766 10.133 1 95.5 122 THR A N 1
ATOM 953 C CA . THR A 1 122 ? 3.275 15.875 8.883 1 95.5 122 THR A CA 1
ATOM 954 C C . THR A 1 122 ? 2.578 17.234 8.789 1 95.5 122 THR A C 1
ATOM 956 O O . THR A 1 122 ? 1.978 17.688 9.766 1 95.5 122 THR A O 1
ATOM 959 N N . MET A 1 123 ? 2.748 17.906 7.68 1 96.81 123 MET A N 1
ATOM 960 C CA . MET A 1 123 ? 1.896 19.062 7.414 1 96.81 123 MET A CA 1
ATOM 961 C C . MET A 1 123 ? 0.617 18.641 6.699 1 96.81 123 MET A C 1
ATOM 963 O O . MET A 1 123 ? 0.649 17.781 5.816 1 96.81 123 MET A O 1
ATOM 967 N N . VAL A 1 124 ? -0.525 19.312 7.051 1 97.88 124 VAL A N 1
ATOM 968 C CA . VAL A 1 124 ? -1.803 18.953 6.449 1 97.88 124 VAL A CA 1
ATOM 969 C C . VAL A 1 124 ? -2.529 20.203 5.973 1 97.88 124 VAL A C 1
ATOM 971 O O . VAL A 1 124 ? -2.281 21.297 6.484 1 97.88 124 VAL A O 1
ATOM 974 N N . SER A 1 125 ? -3.35 20.016 4.984 1 96.75 125 SER A N 1
ATOM 975 C CA . SER A 1 125 ? -4.32 21 4.52 1 96.75 125 SER A CA 1
ATOM 976 C C . SER A 1 125 ? -5.645 20.344 4.148 1 96.75 125 SER A C 1
ATOM 978 O O . SER A 1 125 ? -5.699 19.141 3.926 1 96.75 125 SER A O 1
ATOM 980 N N . PHE A 1 126 ? -6.715 21.156 4.156 1 96.69 126 PHE A N 1
ATOM 981 C CA . PHE A 1 126 ? -8.07 20.672 3.941 1 96.69 126 PHE A CA 1
ATOM 982 C C . PHE A 1 126 ? -8.727 21.391 2.773 1 96.69 126 PHE A C 1
ATOM 984 O O . PHE A 1 126 ? -8.609 22.609 2.648 1 96.69 126 PHE A O 1
ATOM 991 N N . GLU A 1 127 ? -9.297 20.594 1.942 1 93.88 127 GLU A N 1
ATOM 992 C CA . GLU A 1 127 ? -9.992 21.172 0.796 1 93.88 127 GLU A CA 1
ATOM 993 C C . GLU A 1 127 ? -11.32 20.453 0.544 1 93.88 127 GLU A C 1
ATOM 995 O O . GLU A 1 127 ? -11.445 19.25 0.783 1 93.88 127 GLU A O 1
ATOM 1000 N N . ASP A 1 128 ? -12.273 21.266 0.092 1 92.31 128 ASP A N 1
ATOM 1001 C CA . ASP A 1 128 ? -13.523 20.734 -0.43 1 92.31 128 ASP A CA 1
ATOM 1002 C C . ASP A 1 128 ? -13.531 20.719 -1.957 1 92.31 128 ASP A C 1
ATOM 1004 O O . ASP A 1 128 ? -13.43 21.781 -2.584 1 92.31 128 ASP A O 1
ATOM 1008 N N . LYS A 1 129 ? -13.57 19.531 -2.471 1 86.69 129 LYS A N 1
ATOM 1009 C CA . LYS A 1 129 ? -13.539 19.406 -3.924 1 86.69 129 LYS A CA 1
ATOM 1010 C C . LYS A 1 129 ? -14.633 18.453 -4.414 1 86.69 129 LYS A C 1
ATOM 1012 O O . LYS A 1 129 ? -14.719 17.312 -3.967 1 86.69 129 LYS A O 1
ATOM 1017 N N . ASN A 1 130 ? -15.539 18.969 -5.297 1 82.69 130 ASN A N 1
ATOM 1018 C CA . ASN A 1 130 ? -16.562 18.172 -5.965 1 82.69 130 ASN A CA 1
ATOM 1019 C C . ASN A 1 130 ? -17.406 17.391 -4.965 1 82.69 130 ASN A C 1
ATOM 1021 O O . ASN A 1 130 ? -17.656 16.188 -5.148 1 82.69 130 ASN A O 1
ATOM 1025 N N . GLY A 1 131 ? -17.734 18 -3.811 1 84.69 131 GLY A N 1
ATOM 1026 C CA . GLY A 1 131 ? -18.625 17.391 -2.84 1 84.69 131 GLY A CA 1
ATOM 1027 C C . GLY A 1 131 ? -17.906 16.438 -1.892 1 84.69 131 GLY A C 1
ATOM 1028 O O . GLY A 1 131 ? -18.547 15.805 -1.046 1 84.69 131 GLY A O 1
ATOM 1029 N N . SER A 1 132 ? -16.641 16.297 -2.102 1 90.75 132 SER A N 1
ATOM 1030 C CA . SER A 1 132 ? -15.867 15.477 -1.183 1 90.75 132 SER A CA 1
ATOM 1031 C C . SER A 1 132 ? -14.867 16.312 -0.398 1 90.75 132 SER A C 1
ATOM 1033 O O . SER A 1 132 ? -14.438 17.375 -0.863 1 90.75 132 SER A O 1
ATOM 1035 N N . GLN A 1 133 ? -14.547 15.898 0.736 1 95.38 133 GLN A N 1
ATOM 1036 C CA . GLN A 1 133 ? -13.508 16.531 1.537 1 95.38 133 GLN A CA 1
ATOM 1037 C C . GLN A 1 133 ? -12.156 15.852 1.33 1 95.38 133 GLN A C 1
ATOM 1039 O O . GLN A 1 133 ? -12.078 14.625 1.261 1 95.38 133 GLN A O 1
ATOM 1044 N N . TRP A 1 134 ? -11.156 16.703 1.146 1 96 134 TRP A N 1
ATOM 1045 C CA . TRP A 1 134 ? -9.797 16.234 0.917 1 96 134 TRP A CA 1
ATOM 1046 C C . TRP A 1 134 ? -8.883 16.625 2.08 1 96 134 TRP A C 1
ATOM 1048 O O . TRP A 1 134 ? -8.883 17.781 2.52 1 96 134 TRP A O 1
ATOM 1058 N N . LEU A 1 135 ? -8.219 15.641 2.617 1 97.25 135 LEU A N 1
ATOM 1059 C CA . LEU A 1 135 ? -7.113 15.836 3.541 1 97.25 135 LEU A CA 1
ATOM 1060 C C . LEU A 1 135 ? -5.777 15.539 2.861 1 97.25 135 LEU A C 1
ATOM 1062 O O . LEU A 1 135 ? -5.469 14.383 2.57 1 97.25 135 LEU A O 1
ATOM 1066 N N . ARG A 1 136 ? -5.023 16.609 2.594 1 96.19 136 ARG A N 1
ATOM 1067 C CA . ARG A 1 136 ? -3.691 16.484 2.016 1 96.19 136 ARG A CA 1
ATOM 1068 C C . ARG A 1 136 ? -2.625 16.438 3.105 1 96.19 136 ARG A C 1
ATOM 1070 O O . ARG A 1 136 ? -2.59 17.312 3.98 1 96.19 136 ARG A O 1
ATOM 1077 N N . ALA A 1 137 ? -1.826 15.414 3.057 1 96.38 137 ALA A N 1
ATOM 1078 C CA . ALA A 1 137 ? -0.805 15.219 4.082 1 96.38 137 ALA A CA 1
ATOM 1079 C C . ALA A 1 137 ? 0.57 15.008 3.451 1 96.38 137 ALA A C 1
ATOM 1081 O O . ALA A 1 137 ? 0.705 14.281 2.469 1 96.38 137 ALA A O 1
ATOM 1082 N N . ARG A 1 138 ? 1.555 15.68 4.051 1 93.81 138 ARG A N 1
ATOM 1083 C CA . ARG A 1 138 ? 2.934 15.539 3.598 1 93.81 138 ARG A CA 1
ATOM 1084 C C . ARG A 1 138 ? 3.914 15.773 4.742 1 93.81 138 ARG A C 1
ATOM 1086 O O . ARG A 1 138 ? 3.711 16.672 5.566 1 93.81 138 ARG A O 1
ATOM 1093 N N . GLY A 1 139 ? 4.926 14.945 4.828 1 93.06 139 GLY A N 1
ATOM 1094 C CA . GLY A 1 139 ? 6 15.297 5.742 1 93.06 139 GLY A CA 1
ATOM 1095 C C . GLY A 1 139 ? 6.609 16.656 5.461 1 93.06 139 GLY A C 1
ATOM 1096 O O . GLY A 1 139 ? 6.645 17.094 4.309 1 93.06 139 GLY A O 1
ATOM 1097 N N . PHE A 1 140 ? 7.168 17.219 6.461 1 94.38 140 PHE A N 1
ATOM 1098 C CA . PHE A 1 140 ? 7.699 18.578 6.324 1 94.38 140 PHE A CA 1
ATOM 1099 C C . PHE A 1 140 ? 8.734 18.641 5.207 1 94.38 140 PHE A C 1
ATOM 1101 O O . PHE A 1 140 ? 8.758 19.594 4.43 1 94.38 140 PHE A O 1
ATOM 1108 N N . LEU A 1 141 ? 9.531 17.609 5.191 1 92.12 141 LEU A N 1
ATOM 1109 C CA . LEU A 1 141 ? 10.656 17.656 4.262 1 92.12 141 LEU A CA 1
ATOM 1110 C C . LEU A 1 141 ? 10.469 16.656 3.129 1 92.12 141 LEU A C 1
ATOM 1112 O O . LEU A 1 141 ? 11.406 16.391 2.371 1 92.12 141 LEU A O 1
ATOM 1116 N N . ASP A 1 142 ? 9.234 16.094 3.107 1 87.75 142 ASP A N 1
ATOM 1117 C CA . ASP A 1 142 ? 8.922 15.164 2.033 1 87.75 142 ASP A CA 1
ATOM 1118 C C . ASP A 1 142 ? 8.508 15.898 0.762 1 87.75 142 ASP A C 1
ATOM 1120 O O . ASP A 1 142 ? 8.219 17.094 0.798 1 87.75 142 ASP A O 1
ATOM 1124 N N . THR A 1 143 ? 8.57 15.047 -0.377 1 81.06 143 THR A N 1
ATOM 1125 C CA . THR A 1 143 ? 8.234 15.656 -1.66 1 81.06 143 THR A CA 1
ATOM 1126 C C . THR A 1 143 ? 6.902 15.117 -2.182 1 81.06 143 THR A C 1
ATOM 1128 O O . THR A 1 143 ? 6.387 15.602 -3.193 1 81.06 143 THR A O 1
ATOM 1131 N N . VAL A 1 144 ? 6.367 14.156 -1.517 1 81.25 144 VAL A N 1
ATOM 1132 C CA . VAL A 1 144 ? 5.156 13.5 -2.012 1 81.25 144 VAL A CA 1
ATOM 1133 C C . VAL A 1 144 ? 4.023 13.688 -1.007 1 81.25 144 VAL A C 1
ATOM 1135 O O . VAL A 1 144 ? 4.215 13.5 0.197 1 81.25 144 VAL A O 1
ATOM 1138 N N . ASP A 1 145 ? 2.873 14.008 -1.652 1 88.69 145 ASP A N 1
ATOM 1139 C CA . ASP A 1 145 ? 1.667 14.094 -0.835 1 88.69 145 ASP A CA 1
ATOM 1140 C C . ASP A 1 145 ? 0.877 12.789 -0.879 1 88.69 145 ASP A C 1
ATOM 1142 O O . ASP A 1 145 ? 0.839 12.117 -1.911 1 88.69 145 ASP A O 1
ATOM 1146 N N . ILE A 1 146 ? 0.283 12.484 0.23 1 91.44 146 ILE A N 1
ATOM 1147 C CA . ILE A 1 146 ? -0.832 11.547 0.238 1 91.44 146 ILE A CA 1
ATOM 1148 C C . ILE A 1 146 ? -2.137 12.289 0.506 1 91.44 146 ILE A C 1
ATOM 1150 O O . ILE A 1 146 ? -2.211 13.109 1.424 1 91.44 146 ILE A O 1
ATOM 1154 N N . ILE A 1 147 ? -3.098 12.023 -0.33 1 93.38 147 ILE A N 1
ATOM 1155 C CA . ILE A 1 147 ? -4.398 12.664 -0.183 1 93.38 147 ILE A CA 1
ATOM 1156 C C . ILE A 1 147 ? -5.441 11.625 0.237 1 93.38 147 ILE A C 1
ATOM 1158 O O . ILE A 1 147 ? -5.559 10.57 -0.384 1 93.38 147 ILE A O 1
ATOM 1162 N N . TYR A 1 148 ? -6.129 11.914 1.286 1 96.12 148 TYR A N 1
ATOM 1163 C CA . TYR A 1 148 ? -7.285 11.148 1.739 1 96.12 148 TYR A CA 1
ATOM 1164 C C . TYR A 1 148 ? -8.586 11.812 1.311 1 96.12 148 TYR A C 1
ATOM 1166 O O . TYR A 1 148 ? -8.82 12.984 1.627 1 96.12 148 TYR A O 1
ATOM 1174 N N . ILE A 1 149 ? -9.422 11.094 0.673 1 95.56 149 ILE A N 1
ATOM 1175 C CA . ILE A 1 149 ? -10.664 11.633 0.133 1 95.56 149 ILE A CA 1
ATOM 1176 C C . ILE A 1 149 ? -11.852 10.875 0.725 1 95.56 149 ILE A C 1
ATOM 1178 O O . ILE A 1 149 ? -11.938 9.648 0.609 1 95.56 149 ILE A O 1
ATOM 1182 N N . THR A 1 150 ? -12.719 11.633 1.367 1 96.44 150 THR A N 1
ATOM 1183 C CA . THR A 1 150 ? -13.906 10.992 1.926 1 96.44 150 THR A CA 1
ATOM 1184 C C . THR A 1 150 ? -14.797 10.438 0.815 1 96.44 150 THR A C 1
ATOM 1186 O O . THR A 1 150 ? -14.93 11.055 -0.243 1 96.44 150 THR A O 1
ATOM 1189 N N . GLY A 1 151 ? -15.375 9.219 1.127 1 94.88 151 GLY A N 1
ATOM 1190 C CA . GLY A 1 151 ? -16.266 8.648 0.13 1 94.88 151 GLY A CA 1
ATOM 1191 C C . GLY A 1 151 ? -16.922 7.355 0.579 1 94.88 151 GLY A C 1
ATOM 1192 O O . GLY A 1 151 ? -16.922 7.035 1.77 1 94.88 151 GLY A O 1
ATOM 1193 N N . THR A 1 152 ? -17.656 6.82 -0.346 1 94.94 152 THR A N 1
ATOM 1194 C CA . THR A 1 152 ? -18.297 5.516 -0.201 1 94.94 152 THR A CA 1
ATOM 1195 C C . THR A 1 152 ? -17.969 4.617 -1.392 1 94.94 152 THR A C 1
ATOM 1197 O O . THR A 1 152 ? -17.938 5.082 -2.535 1 94.94 152 THR A O 1
ATOM 1200 N N . PHE A 1 153 ? -17.672 3.365 -1.029 1 95.56 153 PHE A N 1
ATOM 1201 C CA . PHE A 1 153 ? -17.438 2.359 -2.061 1 95.56 153 PHE A CA 1
ATOM 120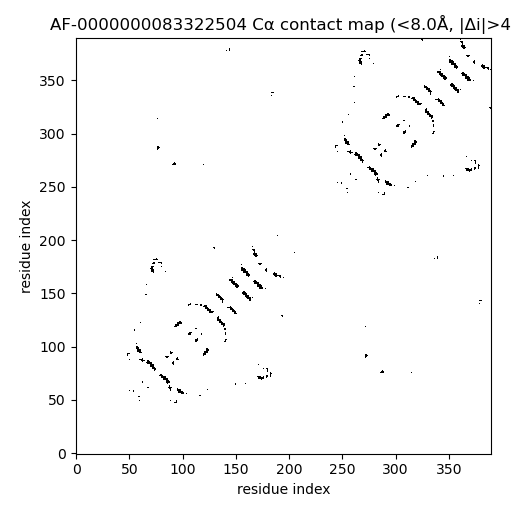2 C C . PHE A 1 153 ? -18.359 1.161 -1.862 1 95.56 153 PHE A C 1
ATOM 1204 O O . PHE A 1 153 ? -18.266 0.465 -0.849 1 95.56 153 PHE A O 1
ATOM 1211 N N . LYS A 1 154 ? -19.312 1.034 -2.838 1 94.62 154 LYS A N 1
ATOM 1212 C CA . LYS A 1 154 ? -20.281 -0.054 -2.801 1 94.62 154 LYS A CA 1
ATOM 1213 C C . LYS A 1 154 ? -20.969 -0.125 -1.443 1 94.62 154 LYS A C 1
ATOM 1215 O O . LYS A 1 154 ? -21.062 -1.196 -0.841 1 94.62 154 LYS A O 1
ATOM 1220 N N . GLY A 1 155 ? -21.312 0.967 -0.922 1 96.69 155 GLY A N 1
ATOM 1221 C CA . GLY A 1 155 ? -22.125 1.086 0.281 1 96.69 155 GLY A CA 1
ATOM 1222 C C . GLY A 1 155 ? -21.297 1.187 1.548 1 96.69 155 GLY A C 1
ATOM 1223 O O . GLY A 1 155 ? -21.828 1.38 2.639 1 96.69 155 GLY A O 1
ATOM 1224 N N . HIS A 1 156 ? -20.016 1.088 1.378 1 97.81 156 HIS A N 1
ATOM 1225 C CA . HIS A 1 156 ? -19.141 1.133 2.549 1 97.81 156 HIS A CA 1
ATOM 1226 C C . HIS A 1 156 ? -18.406 2.463 2.637 1 97.81 156 HIS A C 1
ATOM 1228 O O . HIS A 1 156 ? -17.797 2.91 1.655 1 97.81 156 HIS A O 1
ATOM 1234 N N . ARG A 1 157 ? -18.484 3.057 3.848 1 97.31 157 ARG A N 1
ATOM 1235 C CA . ARG A 1 157 ? -17.688 4.262 4.078 1 97.31 157 ARG A CA 1
ATOM 1236 C C . ARG A 1 157 ? -16.203 3.969 3.938 1 97.31 157 ARG A C 1
ATOM 1238 O O . ARG A 1 157 ? -15.703 2.977 4.473 1 97.31 157 ARG A O 1
ATOM 1245 N N . CYS A 1 158 ? -15.523 4.859 3.156 1 98.06 158 CYS A N 1
ATOM 1246 C CA . CYS A 1 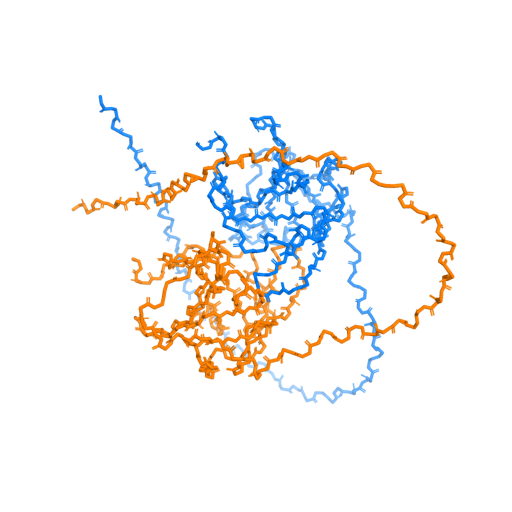158 ? -14.094 4.656 2.939 1 98.06 158 CYS A CA 1
ATOM 1247 C C . CYS A 1 158 ? -13.375 5.992 2.775 1 98.06 158 CYS A C 1
ATOM 1249 O O . CYS A 1 158 ? -14.016 7.039 2.676 1 98.06 158 CYS A O 1
ATOM 1251 N N . LEU A 1 159 ? -12.039 5.992 2.98 1 97.31 159 LEU A N 1
ATOM 1252 C CA . LEU A 1 159 ? -11.125 7.016 2.475 1 97.31 159 LEU A CA 1
ATOM 1253 C C . LEU A 1 159 ? -10.359 6.512 1.258 1 97.31 159 LEU A C 1
ATOM 1255 O O . LEU A 1 159 ? -9.625 5.527 1.348 1 97.31 159 LEU A O 1
ATOM 1259 N N . TYR A 1 160 ? -10.609 7.207 0.156 1 94.88 160 TYR A N 1
ATOM 1260 C CA . TYR A 1 160 ? -9.758 6.941 -0.994 1 94.88 160 TYR A CA 1
ATOM 1261 C C . TYR A 1 160 ? -8.383 7.574 -0.807 1 94.88 160 TYR A C 1
ATOM 1263 O O . TYR A 1 160 ? -8.266 8.688 -0.292 1 94.88 160 TYR A O 1
ATOM 1271 N N . LEU A 1 161 ? -7.359 6.859 -1.172 1 92.38 161 LEU A N 1
ATOM 1272 C CA . LEU A 1 161 ? -5.996 7.371 -1.114 1 92.38 161 LEU A CA 1
ATOM 1273 C C . LEU A 1 161 ? -5.488 7.727 -2.508 1 92.38 161 LEU A C 1
ATOM 1275 O O . LEU A 1 161 ? -5.574 6.914 -3.43 1 92.38 161 LEU A O 1
ATOM 1279 N N . ALA A 1 162 ? -5.008 8.961 -2.557 1 88.44 162 ALA A N 1
ATOM 1280 C CA . ALA A 1 162 ? -4.492 9.469 -3.826 1 88.44 162 ALA A CA 1
ATOM 1281 C C . ALA A 1 162 ? -3.115 10.109 -3.645 1 88.44 162 ALA A C 1
ATOM 1283 O O . ALA A 1 162 ? -2.734 10.469 -2.527 1 88.44 162 ALA A O 1
ATOM 1284 N N . TYR A 1 163 ? -2.328 10.133 -4.734 1 81.94 163 TYR A N 1
ATOM 1285 C CA . TYR A 1 163 ? -1.087 10.898 -4.727 1 81.94 163 TYR A CA 1
ATOM 1286 C C . TYR A 1 163 ? -1.344 12.359 -5.09 1 81.94 163 TYR A C 1
ATOM 1288 O O . TYR A 1 163 ? -2.496 12.773 -5.219 1 81.94 163 TYR A O 1
ATOM 1296 N N . SER A 1 164 ? -0.277 13.125 -5.277 1 76.62 164 SER A N 1
ATOM 1297 C CA . SER A 1 164 ? -0.296 14.57 -5.457 1 76.62 164 SER A CA 1
ATOM 1298 C C . SER A 1 164 ? -1.201 14.969 -6.621 1 76.62 164 SER A C 1
ATOM 1300 O O . SER A 1 164 ? -1.915 15.969 -6.539 1 76.62 164 SER A O 1
ATOM 1302 N N . SER A 1 165 ? -1.271 14.18 -7.621 1 69.56 165 SER A N 1
ATOM 1303 C CA . SER A 1 165 ? -2.043 14.508 -8.812 1 69.56 165 SER A CA 1
ATOM 1304 C C . SER A 1 165 ? -3.527 14.227 -8.609 1 69.56 165 SER A C 1
ATOM 1306 O O . SER A 1 165 ? -4.367 14.656 -9.398 1 69.56 165 SER A O 1
ATOM 1308 N N . GLY A 1 166 ? -3.84 13.555 -7.555 1 73.31 166 GLY A N 1
ATOM 1309 C CA . GLY A 1 166 ? -5.223 13.188 -7.301 1 73.31 166 GLY A CA 1
ATOM 1310 C C . GLY A 1 166 ? -5.574 11.797 -7.805 1 73.31 166 GLY A C 1
ATOM 1311 O O . GLY A 1 166 ? -6.707 11.336 -7.637 1 73.31 166 GLY A O 1
ATOM 1312 N N . ASP A 1 167 ? -4.676 11.148 -8.32 1 77.19 167 ASP A N 1
ATOM 1313 C CA . ASP A 1 167 ? -4.918 9.797 -8.82 1 77.19 167 ASP A CA 1
ATOM 1314 C C . ASP A 1 167 ? -5.09 8.812 -7.668 1 77.19 167 ASP A C 1
ATOM 1316 O O . ASP A 1 167 ? -4.152 8.57 -6.902 1 77.19 167 ASP A O 1
ATOM 1320 N N . ILE A 1 168 ? -6.293 8.203 -7.66 1 86.75 168 ILE A N 1
ATOM 1321 C CA . ILE A 1 168 ? -6.602 7.254 -6.602 1 86.75 168 ILE A CA 1
ATOM 1322 C C . ILE A 1 168 ? -5.863 5.941 -6.859 1 86.75 168 ILE A C 1
ATOM 1324 O O . ILE A 1 168 ? -5.816 5.457 -7.992 1 86.75 168 ILE A O 1
ATOM 1328 N N . HIS A 1 169 ? -5.262 5.383 -5.754 1 81.31 169 HIS A N 1
ATOM 1329 C CA . HIS A 1 169 ? -4.539 4.133 -5.941 1 81.31 169 HIS A CA 1
ATOM 1330 C C . HIS A 1 169 ? -5.016 3.066 -4.957 1 81.31 169 HIS A C 1
ATOM 1332 O O . HIS A 1 169 ? -4.773 1.875 -5.16 1 81.31 169 HIS A O 1
ATOM 1338 N N . SER A 1 170 ? -5.703 3.416 -3.926 1 89.19 170 SER A N 1
ATOM 1339 C CA . SER A 1 170 ? -6.18 2.459 -2.932 1 89.19 170 SER A CA 1
ATOM 1340 C C . SER A 1 170 ? -7.285 3.062 -2.07 1 89.19 170 SER A C 1
ATOM 1342 O O . SER A 1 170 ? -7.746 4.176 -2.332 1 89.19 170 SER A O 1
ATOM 1344 N N . ALA A 1 171 ? -7.809 2.242 -1.141 1 94.38 171 ALA A N 1
ATOM 1345 C CA . ALA A 1 171 ? -8.805 2.697 -0.18 1 94.38 171 ALA A CA 1
ATOM 1346 C C . ALA A 1 171 ? -8.633 2 1.166 1 94.38 171 ALA A C 1
ATOM 1348 O O . ALA A 1 171 ? -8.141 0.871 1.229 1 94.38 171 ALA A O 1
ATOM 1349 N N . ILE A 1 172 ? -9.008 2.709 2.143 1 97.25 172 ILE A N 1
ATOM 1350 C CA . ILE A 1 172 ? -9.156 2.121 3.471 1 97.25 172 ILE A CA 1
ATOM 1351 C C . ILE A 1 172 ? -10.602 2.258 3.941 1 97.25 172 ILE A C 1
ATOM 1353 O O . ILE A 1 172 ? -11.328 3.15 3.49 1 97.25 172 ILE A O 1
ATOM 1357 N N . PHE A 1 173 ? -11.039 1.342 4.863 1 98.25 173 PHE A N 1
ATOM 1358 C CA . PHE A 1 173 ? -12.453 1.22 5.168 1 98.25 173 PHE A CA 1
ATOM 1359 C C . PHE A 1 173 ? -12.695 1.286 6.672 1 98.25 173 PHE A C 1
ATOM 1361 O O . PHE A 1 173 ? -11.844 0.87 7.457 1 98.25 173 PHE A O 1
ATOM 1368 N N . LYS A 1 174 ? -13.891 1.792 7.008 1 98.31 174 LYS A N 1
ATOM 1369 C CA . LYS A 1 174 ? -14.32 1.712 8.398 1 98.31 174 LYS A CA 1
ATOM 1370 C C . LYS A 1 174 ? -14.664 0.276 8.789 1 98.31 174 LYS A C 1
ATOM 1372 O O . LYS A 1 174 ? -14.445 -0.132 9.93 1 98.31 174 LYS A O 1
ATOM 1377 N N . ASP A 1 175 ? -15.102 -0.43 7.84 1 98.12 175 ASP A N 1
ATOM 1378 C CA . ASP A 1 175 ? -15.492 -1.822 8.039 1 98.12 175 ASP A CA 1
ATOM 1379 C C . ASP A 1 175 ? -14.344 -2.77 7.699 1 98.12 175 ASP A C 1
ATOM 1381 O O . ASP A 1 175 ? -13.883 -2.807 6.559 1 98.12 175 ASP A O 1
ATOM 1385 N N . GLN A 1 176 ? -13.992 -3.6 8.703 1 97.38 176 GLN A N 1
ATOM 1386 C CA . GLN A 1 176 ? -12.891 -4.539 8.531 1 97.38 176 GLN A CA 1
ATOM 1387 C C . GLN A 1 176 ? -13.188 -5.547 7.426 1 97.38 176 GLN A C 1
ATOM 1389 O O . GLN A 1 176 ? -12.32 -5.863 6.609 1 97.38 176 GLN A O 1
ATOM 1394 N N . LYS A 1 177 ? -14.375 -6.051 7.387 1 96.69 177 LYS A N 1
ATOM 1395 C CA . LYS A 1 177 ? -14.773 -7.039 6.383 1 96.69 177 LYS A CA 1
ATOM 1396 C C . LYS A 1 177 ? -14.719 -6.441 4.98 1 96.69 177 LYS A C 1
ATOM 1398 O O . LYS A 1 177 ? -14.32 -7.121 4.027 1 96.69 177 LYS A O 1
ATOM 1403 N N . ALA A 1 178 ? -15.094 -5.172 4.863 1 97.31 178 ALA A N 1
ATOM 1404 C CA . ALA A 1 178 ? -15.039 -4.496 3.568 1 97.31 178 ALA A CA 1
ATOM 1405 C C . ALA A 1 178 ? -13.602 -4.359 3.082 1 97.31 178 ALA A C 1
ATOM 1407 O O . ALA A 1 178 ? -13.312 -4.559 1.899 1 97.31 178 ALA A O 1
ATOM 1408 N N . ALA A 1 179 ? -12.688 -4.043 4 1 97.25 179 ALA A N 1
ATOM 1409 C CA . ALA A 1 179 ? -11.273 -3.924 3.645 1 97.25 179 ALA A CA 1
ATOM 1410 C C . ALA A 1 179 ? -10.742 -5.234 3.068 1 97.25 179 ALA A C 1
ATOM 1412 O O . ALA A 1 179 ? -10.039 -5.23 2.059 1 97.25 179 ALA A O 1
ATOM 1413 N N . ILE A 1 180 ? -11.078 -6.297 3.689 1 93.06 180 ILE A N 1
ATOM 1414 C CA . ILE A 1 180 ? -10.617 -7.609 3.244 1 93.06 180 ILE A CA 1
ATOM 1415 C C . ILE A 1 180 ? -11.297 -7.965 1.92 1 93.06 180 ILE A C 1
ATOM 1417 O O . ILE A 1 180 ? -10.633 -8.414 0.981 1 93.06 180 ILE A O 1
ATOM 1421 N N . LYS A 1 181 ? -12.586 -7.695 1.822 1 90.88 181 LYS A N 1
ATOM 1422 C CA . LYS A 1 181 ? -13.383 -8.039 0.648 1 90.88 181 LYS A CA 1
ATOM 1423 C C . LYS A 1 181 ? -12.852 -7.34 -0.601 1 90.88 181 LYS A C 1
ATOM 1425 O O . LYS A 1 181 ? -12.805 -7.938 -1.678 1 90.88 181 LYS A O 1
ATOM 1430 N N . TYR A 1 182 ? -12.422 -6.148 -0.464 1 91.25 182 TYR A N 1
ATOM 1431 C CA . TYR A 1 182 ? -12.109 -5.355 -1.646 1 91.25 182 TYR A CA 1
ATOM 1432 C C . TYR A 1 182 ? -10.602 -5.172 -1.795 1 91.25 182 TYR A C 1
ATOM 1434 O O . TYR A 1 182 ? -10.148 -4.316 -2.555 1 91.25 182 TYR A O 1
ATOM 1442 N N . ARG A 1 183 ? -9.781 -5.965 -1.119 1 88.94 183 ARG A N 1
ATOM 1443 C CA . ARG A 1 183 ? -8.328 -5.828 -1.078 1 88.94 183 ARG A CA 1
ATOM 1444 C C . ARG A 1 183 ? -7.723 -6.02 -2.463 1 88.94 183 ARG A C 1
ATOM 1446 O O . ARG A 1 183 ? -6.633 -5.516 -2.744 1 88.94 183 ARG A O 1
ATOM 1453 N N . LYS A 1 184 ? -8.438 -6.602 -3.33 1 82.62 184 LYS A N 1
ATOM 1454 C CA . LYS A 1 184 ? -7.898 -6.902 -4.652 1 82.62 184 LYS A CA 1
ATOM 1455 C C . LYS A 1 184 ? -8.523 -6.004 -5.719 1 82.62 184 LYS A C 1
ATOM 1457 O O . LYS A 1 184 ? -8.281 -6.195 -6.914 1 82.62 184 LYS A O 1
ATOM 1462 N N . TYR A 1 185 ? -9.383 -5.102 -5.281 1 85.56 185 TYR A N 1
ATOM 1463 C CA . TYR A 1 185 ? -9.977 -4.172 -6.23 1 85.56 185 TYR A CA 1
ATOM 1464 C C . TYR A 1 185 ? -8.945 -3.176 -6.746 1 85.56 185 TYR A C 1
ATOM 1466 O O . TYR A 1 185 ? -8.133 -2.662 -5.973 1 85.56 185 TYR A O 1
ATOM 1474 N N . ASP A 1 186 ? -8.984 -2.873 -8.07 1 80.56 186 ASP A N 1
ATOM 1475 C CA . ASP A 1 186 ? -8.133 -1.846 -8.664 1 80.56 186 ASP A CA 1
ATOM 1476 C C . ASP A 1 186 ? -8.758 -0.461 -8.516 1 80.56 186 ASP A C 1
ATOM 1478 O O . ASP A 1 186 ? -9.523 -0.022 -9.375 1 80.56 186 ASP A O 1
ATOM 1482 N N . PHE A 1 187 ? -8.312 0.199 -7.605 1 87.06 187 PHE A N 1
ATOM 1483 C CA . PHE A 1 187 ? -8.945 1.471 -7.273 1 87.06 187 PHE A CA 1
ATOM 1484 C C . PHE A 1 187 ? -8.484 2.568 -8.219 1 87.06 187 PHE A C 1
ATOM 1486 O O . PHE A 1 187 ? -9.055 3.662 -8.242 1 87.06 187 PHE A O 1
ATOM 1493 N N . SER A 1 188 ? -7.477 2.342 -8.984 1 78.5 188 SER A N 1
ATOM 1494 C CA . SER A 1 188 ? -7.059 3.342 -9.961 1 78.5 188 SER A CA 1
ATOM 1495 C C . SER A 1 188 ? -8.148 3.586 -11 1 78.5 188 SER A C 1
ATOM 1497 O O . SER A 1 188 ? -8.109 4.582 -11.727 1 78.5 188 SER A O 1
ATOM 1499 N N . LYS A 1 189 ? -9.133 2.768 -11.086 1 79 189 LYS A N 1
ATOM 1500 C CA . LYS A 1 189 ? -10.234 2.891 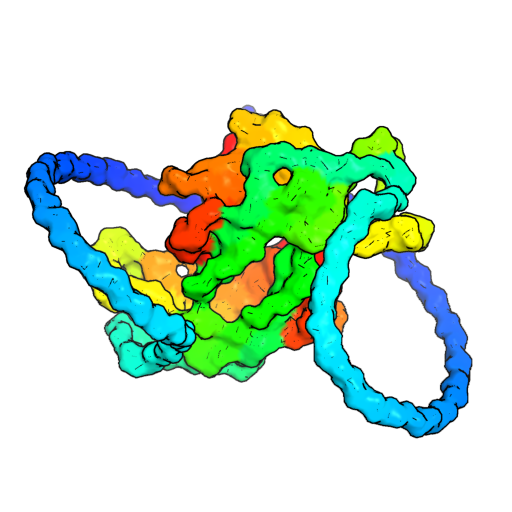-12.031 1 79 189 LYS A CA 1
ATOM 1501 C C . LYS A 1 189 ? -11.289 3.869 -11.523 1 79 189 LYS A C 1
ATOM 1503 O O . LYS A 1 189 ? -12.188 4.262 -12.273 1 79 189 LYS A O 1
ATOM 1508 N N . ILE A 1 190 ? -11.156 4.117 -10.32 1 80.94 190 ILE A N 1
ATOM 1509 C CA . ILE A 1 190 ? -12.094 5.086 -9.758 1 80.94 190 ILE A CA 1
ATOM 1510 C C . ILE A 1 190 ? -11.68 6.5 -10.164 1 80.94 190 ILE A C 1
ATOM 1512 O O . ILE A 1 190 ? -10.531 6.902 -9.945 1 80.94 190 ILE A O 1
ATOM 1516 N N . THR A 1 191 ? -12.445 7.102 -11.086 1 71.12 191 THR A N 1
ATOM 1517 C CA . THR A 1 191 ? -12.148 8.461 -11.531 1 71.12 191 THR A CA 1
ATOM 1518 C C . THR A 1 191 ? -12.703 9.484 -10.547 1 71.12 191 THR A C 1
ATOM 1520 O O . THR A 1 191 ? -13.82 9.336 -10.047 1 71.12 191 THR A O 1
ATOM 1523 N N . ASN A 1 192 ? -11.75 10.141 -9.93 1 60.09 192 ASN A N 1
ATOM 1524 C CA . ASN A 1 192 ? -12.242 11.32 -9.234 1 60.09 192 ASN A CA 1
ATOM 1525 C C . ASN A 1 192 ? -12.758 12.375 -10.211 1 60.09 192 ASN A C 1
ATOM 1527 O O . ASN A 1 192 ? -12.172 12.578 -11.273 1 60.09 192 ASN A O 1
ATOM 1531 N N . PRO A 1 193 ? -13.977 12.695 -10.07 1 45.53 193 PRO A N 1
ATOM 1532 C CA . PRO A 1 193 ? -14.445 13.703 -11.031 1 45.53 193 PRO A CA 1
ATOM 1533 C C . PRO A 1 193 ? -13.438 14.828 -11.25 1 45.53 193 PRO A C 1
ATOM 1535 O O . PRO A 1 193 ? -13.641 15.688 -12.102 1 45.53 193 PRO A O 1
ATOM 1538 N N . ASN A 1 194 ? -12.641 15.117 -10.414 1 44.34 194 ASN A N 1
ATOM 1539 C CA . ASN A 1 194 ? -11.844 16.297 -10.742 1 44.34 194 ASN A CA 1
ATOM 1540 C C . ASN A 1 194 ? -10.758 15.969 -11.766 1 44.34 194 ASN A C 1
ATOM 1542 O O . ASN A 1 194 ? -9.922 16.812 -12.086 1 44.34 194 ASN A O 1
ATOM 1546 N N . ASN A 1 195 ? -10.445 14.703 -12.023 1 38.41 195 ASN A N 1
ATOM 1547 C CA . ASN A 1 195 ? -9.602 14.664 -13.211 1 38.41 195 ASN A CA 1
ATOM 1548 C C . ASN A 1 195 ? -10.43 14.766 -14.492 1 38.41 195 ASN A C 1
ATOM 1550 O O . ASN A 1 195 ? -11.484 14.141 -14.602 1 38.41 195 ASN A O 1
ATOM 1554 N N . MET B 1 1 ? 10.125 11.383 -32.969 1 18.11 1 MET B N 1
ATOM 1555 C CA . MET B 1 1 ? 9.5 12.211 -31.953 1 18.11 1 MET B CA 1
ATOM 1556 C C . MET B 1 1 ? 8.281 11.516 -31.359 1 18.11 1 MET B C 1
ATOM 1558 O O . MET B 1 1 ? 7.188 11.578 -31.938 1 18.11 1 MET B O 1
ATOM 1562 N N . LYS B 1 2 ? 8.617 10.516 -30.672 1 20.25 2 LYS B N 1
ATOM 1563 C CA . LYS B 1 2 ? 7.914 9.242 -30.578 1 20.25 2 LYS B CA 1
ATOM 1564 C C . LYS B 1 2 ? 6.711 9.352 -29.641 1 20.25 2 LYS B C 1
ATOM 1566 O O . LYS B 1 2 ? 6.832 9.852 -28.531 1 20.25 2 LYS B O 1
ATOM 1571 N N . LYS B 1 3 ? 5.547 9.312 -30.219 1 20.33 3 LYS B N 1
ATOM 1572 C CA . LYS B 1 3 ? 4.176 9.594 -29.812 1 20.33 3 LYS B CA 1
ATOM 1573 C C . LYS B 1 3 ? 3.775 8.734 -28.609 1 20.33 3 LYS B C 1
ATOM 1575 O O . LYS B 1 3 ? 3.76 7.5 -28.703 1 20.33 3 LYS B O 1
ATOM 1580 N N . LEU B 1 4 ? 4.211 9.211 -27.5 1 21.72 4 LEU B N 1
ATOM 1581 C CA . LEU B 1 4 ? 4.109 8.539 -26.203 1 21.72 4 LEU B CA 1
ATOM 1582 C C . LEU B 1 4 ? 2.654 8.273 -25.844 1 21.72 4 LEU B C 1
ATOM 1584 O O . LEU B 1 4 ? 1.873 9.211 -25.656 1 21.72 4 LEU B O 1
ATOM 1588 N N . VAL B 1 5 ? 2.096 7.375 -26.516 1 19.09 5 VAL B N 1
ATOM 1589 C CA . VAL B 1 5 ? 0.698 6.957 -26.547 1 19.09 5 VAL B CA 1
ATOM 1590 C C . VAL B 1 5 ? 0.29 6.422 -25.172 1 19.09 5 VAL B C 1
ATOM 1592 O O . VAL B 1 5 ? 0.884 5.461 -24.672 1 19.09 5 VAL B O 1
ATOM 1595 N N . LEU B 1 6 ? -0.043 7.434 -24.375 1 20.88 6 LEU B N 1
ATOM 1596 C CA . LEU B 1 6 ? -0.564 7.215 -23.031 1 20.88 6 LEU B CA 1
ATOM 1597 C C . LEU B 1 6 ? -1.849 6.395 -23.078 1 20.88 6 LEU B C 1
ATOM 1599 O O . LEU B 1 6 ? -2.873 6.863 -23.578 1 20.88 6 LEU B O 1
ATOM 1603 N N . VAL B 1 7 ? -1.628 5.223 -23.391 1 19.02 7 VAL B N 1
ATOM 1604 C CA . VAL B 1 7 ? -2.744 4.312 -23.609 1 19.02 7 VAL B CA 1
ATOM 1605 C C . VAL B 1 7 ? -3.441 4.004 -22.297 1 19.02 7 VAL B C 1
ATOM 1607 O O . VAL B 1 7 ? -2.83 3.449 -21.375 1 19.02 7 VAL B O 1
ATOM 1610 N N . ILE B 1 8 ? -4.191 5.059 -21.938 1 23.22 8 ILE B N 1
ATOM 1611 C CA . ILE B 1 8 ? -5.062 4.996 -20.766 1 23.22 8 ILE B CA 1
ATOM 1612 C C . ILE B 1 8 ? -6.074 3.865 -20.938 1 23.22 8 ILE B C 1
ATOM 1614 O O . ILE B 1 8 ? -6.805 3.82 -21.922 1 23.22 8 ILE B O 1
ATOM 1618 N N . PHE B 1 9 ? -5.703 2.807 -20.422 1 19.16 9 PHE B N 1
ATOM 1619 C CA . PHE B 1 9 ? -6.395 1.535 -20.594 1 19.16 9 PHE B CA 1
ATOM 1620 C C . PHE B 1 9 ? -7.734 1.537 -19.875 1 19.16 9 PHE B C 1
ATOM 1622 O O . PHE B 1 9 ? -7.781 1.564 -18.641 1 19.16 9 PHE B O 1
ATOM 1629 N N . SER B 1 10 ? -8.625 2.49 -20.312 1 20.28 10 SER B N 1
ATOM 1630 C CA . SER B 1 10 ? -9.93 2.553 -19.656 1 20.28 10 SER B CA 1
ATOM 1631 C C . SER B 1 10 ? -10.719 1.261 -19.875 1 20.28 10 SER B C 1
ATOM 1633 O O . SER B 1 10 ? -10.93 0.838 -21.016 1 20.28 10 SER B O 1
ATOM 1635 N N . THR B 1 11 ? -10.43 0.275 -19.094 1 17.56 11 THR B N 1
ATOM 1636 C CA . THR B 1 11 ? -11.18 -0.961 -19.297 1 17.56 11 THR B CA 1
ATOM 1637 C C . THR B 1 11 ? -12.664 -0.752 -19 1 17.56 11 THR B C 1
ATOM 1639 O O . THR B 1 11 ? -13.016 -0.142 -17.984 1 17.56 11 THR B O 1
ATOM 1642 N N . LEU B 1 12 ? -13.445 -0.626 -20 1 20.19 12 LEU B N 1
ATOM 1643 C CA . LEU B 1 12 ? -14.875 -0.39 -20.203 1 20.19 12 LEU B CA 1
ATOM 1644 C C . LEU B 1 12 ? -15.703 -1.537 -19.641 1 20.19 12 LEU B C 1
ATOM 1646 O O . LEU B 1 12 ? -16.938 -1.47 -19.625 1 20.19 12 LEU B O 1
ATOM 1650 N N . LEU B 1 13 ? -15.422 -1.87 -18.391 1 17.61 13 LEU B N 1
ATOM 1651 C CA . LEU B 1 13 ? -16.25 -3.043 -18.109 1 17.61 13 LEU B CA 1
ATOM 1652 C C . LEU B 1 13 ? -17.719 -2.66 -17.953 1 17.61 13 LEU B C 1
ATOM 1654 O O . LEU B 1 13 ? -18.047 -1.731 -17.203 1 17.61 13 LEU B O 1
ATOM 1658 N N . LEU B 1 14 ? -18.562 -2.951 -18.969 1 18.97 14 LEU B N 1
ATOM 1659 C CA . LEU B 1 14 ? -19.984 -2.824 -19.25 1 18.97 14 LEU B CA 1
ATOM 1660 C C . LEU B 1 14 ? -20.797 -3.701 -18.297 1 18.97 14 LEU B C 1
ATOM 1662 O O . LEU B 1 14 ? -20.734 -4.93 -18.375 1 18.97 14 LEU B O 1
ATOM 1666 N N . THR B 1 15 ? -20.531 -3.604 -17.062 1 17.8 15 THR B N 1
ATOM 1667 C CA . THR B 1 15 ? -21.281 -4.617 -16.344 1 17.8 15 THR B CA 1
ATOM 1668 C C . THR B 1 15 ? -22.781 -4.332 -16.406 1 17.8 15 THR B C 1
ATOM 1670 O O . THR B 1 15 ? -23.203 -3.195 -16.203 1 17.8 15 THR B O 1
ATOM 1673 N N . ALA B 1 16 ? -23.5 -5.246 -17 1 18.92 16 ALA B N 1
ATOM 1674 C CA . ALA B 1 16 ? -24.922 -5.504 -17.281 1 18.92 16 ALA B CA 1
ATOM 1675 C C . ALA B 1 16 ? -25.719 -5.625 -16 1 18.92 16 ALA B C 1
ATOM 1677 O O . ALA B 1 16 ? -25.344 -6.367 -15.086 1 18.92 16 ALA B O 1
ATOM 1678 N N . CYS B 1 17 ? -26.281 -4.602 -15.547 1 19.52 17 CYS B N 1
ATOM 1679 C CA . CYS B 1 17 ? -27.109 -4.367 -14.367 1 19.52 17 CYS B CA 1
ATOM 1680 C C . CYS B 1 17 ? -28.281 -5.34 -14.312 1 19.52 17 CYS B C 1
ATOM 1682 O O . CYS B 1 17 ? -29.219 -5.219 -15.094 1 19.52 17 CYS B O 1
ATOM 1684 N N . SER B 1 18 ? -27.969 -6.688 -14.367 1 18.98 18 SER B N 1
ATOM 1685 C CA . SER B 1 18 ? -29.25 -7.391 -14.445 1 18.98 18 SER B CA 1
ATOM 1686 C C . SER B 1 18 ? -29.969 -7.375 -13.109 1 18.98 18 SER B C 1
ATOM 1688 O O . SER B 1 18 ? -29.453 -7.887 -12.109 1 18.98 18 SER B O 1
ATOM 1690 N N . ASN B 1 19 ? -30.422 -6.355 -12.594 1 18.73 19 ASN B N 1
ATOM 1691 C CA . ASN B 1 19 ? -31.094 -6.301 -11.297 1 18.73 19 ASN B CA 1
ATOM 1692 C C . ASN B 1 19 ? -32.281 -7.27 -11.234 1 18.73 19 ASN B C 1
ATOM 1694 O O . ASN B 1 19 ? -33.219 -7.164 -12.016 1 18.73 19 ASN B O 1
ATOM 1698 N N . THR B 1 20 ? -31.891 -8.562 -11.047 1 17.78 20 THR B N 1
ATOM 1699 C CA . THR B 1 20 ? -32.969 -9.516 -10.906 1 17.78 20 THR B CA 1
ATOM 1700 C C . THR B 1 20 ? -33.781 -9.234 -9.648 1 17.78 20 THR B C 1
ATOM 1702 O O . THR B 1 20 ? -33.219 -8.836 -8.625 1 17.78 20 THR B O 1
ATOM 1705 N N . SER B 1 21 ? -35.156 -9.352 -9.641 1 19.42 21 SER B N 1
ATOM 1706 C CA . SER B 1 21 ? -36.375 -8.984 -8.938 1 19.42 21 SER B CA 1
ATOM 1707 C C . SER B 1 21 ? -36.625 -9.906 -7.754 1 19.42 21 SER B C 1
ATOM 1709 O O . SER B 1 21 ? -37.625 -9.758 -7.051 1 19.42 21 SER B O 1
ATOM 1711 N N . SER B 1 22 ? -35.594 -10.617 -7.195 1 17.25 22 SER B N 1
ATOM 1712 C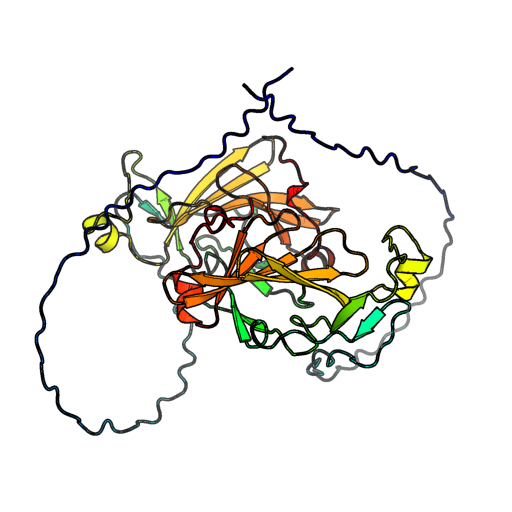 CA . SER B 1 22 ? -36.25 -11.758 -6.562 1 17.25 22 SER B CA 1
ATOM 1713 C C . SER B 1 22 ? -37.062 -11.328 -5.332 1 17.25 22 SER B C 1
ATOM 1715 O O . SER B 1 22 ? -36.75 -10.289 -4.73 1 17.25 22 SER B O 1
ATOM 1717 N N . ASN B 1 23 ? -38.062 -12.258 -4.879 1 17.22 23 ASN B N 1
ATOM 1718 C CA . ASN B 1 23 ? -39.312 -12.328 -4.133 1 17.22 23 ASN B CA 1
ATOM 1719 C C . ASN B 1 23 ? -39.062 -12.391 -2.629 1 17.22 23 ASN B C 1
ATOM 1721 O O . ASN B 1 23 ? -37.969 -12.781 -2.188 1 17.22 23 ASN B O 1
ATOM 1725 N N . ASN B 1 24 ? -40.125 -12.102 -1.797 1 16.62 24 ASN B N 1
ATOM 1726 C CA . ASN B 1 24 ? -40.531 -11.469 -0.548 1 16.62 24 ASN B CA 1
ATOM 1727 C C . ASN B 1 24 ? -40.438 -12.438 0.627 1 16.62 24 ASN B C 1
ATOM 1729 O O . ASN B 1 24 ? -40.5 -12.023 1.786 1 16.62 24 ASN B O 1
ATOM 1733 N N . ASN B 1 25 ? -40.062 -13.742 0.514 1 17.48 25 ASN B N 1
ATOM 1734 C CA . ASN B 1 25 ? -40.969 -14.375 1.486 1 17.48 25 ASN B CA 1
ATOM 1735 C C . ASN B 1 25 ? -40.438 -14.18 2.914 1 17.48 25 ASN B C 1
ATOM 1737 O O . ASN B 1 25 ? -39.25 -14.047 3.141 1 17.48 25 ASN B O 1
ATOM 1741 N N . GLU B 1 26 ? -41.375 -14.039 3.893 1 18.44 26 GLU B N 1
ATOM 1742 C CA . GLU B 1 26 ? -41.594 -13.469 5.219 1 18.44 26 GLU B CA 1
ATOM 1743 C C . GLU B 1 26 ? -41.094 -14.398 6.312 1 18.44 26 GLU B C 1
ATOM 1745 O O . GLU B 1 26 ? -41 -14.008 7.477 1 18.44 26 GLU B O 1
ATOM 1750 N N . ASN B 1 27 ? -40.219 -15.352 6.082 1 16.64 27 ASN B N 1
ATOM 1751 C CA . ASN B 1 27 ? -40.531 -16.312 7.133 1 16.64 27 ASN B CA 1
ATOM 1752 C C . ASN B 1 27 ? -40.031 -15.836 8.5 1 16.64 27 ASN B C 1
ATOM 1754 O O . ASN B 1 27 ? -39.062 -15.094 8.578 1 16.64 27 ASN B O 1
ATOM 1758 N N . LYS B 1 28 ? -40.75 -16.234 9.625 1 19.28 28 LYS B N 1
ATOM 1759 C CA . LYS B 1 28 ? -41.031 -15.898 11.016 1 19.28 28 LYS B CA 1
ATOM 1760 C C . LYS B 1 28 ? -39.969 -16.469 11.953 1 19.28 28 LYS B C 1
ATOM 1762 O O . LYS B 1 28 ? -40.094 -16.359 13.172 1 19.28 28 LYS B O 1
ATOM 1767 N N . SER B 1 29 ? -38.656 -16.625 11.461 1 17.06 29 SER B N 1
ATOM 1768 C CA . SER B 1 29 ? -38.094 -17.625 12.359 1 17.06 29 SER B CA 1
ATOM 1769 C C . SER B 1 29 ? -37.969 -17.078 13.781 1 17.06 29 SER B C 1
ATOM 1771 O O . SER B 1 29 ? -37.906 -15.875 13.984 1 17.06 29 SER B O 1
ATOM 1773 N N . SER B 1 30 ? -38.094 -18.047 14.758 1 21.02 30 SER B N 1
ATOM 1774 C CA . SER B 1 30 ? -38.25 -18.328 16.172 1 21.02 30 SER B CA 1
ATOM 1775 C C . SER B 1 30 ? -36.969 -18 16.953 1 21.02 30 SER B C 1
ATOM 1777 O O . SER B 1 30 ? -35.875 -18.172 16.438 1 21.02 30 SER B O 1
ATOM 1779 N N . SER B 1 31 ? -37.125 -17.266 18.047 1 19.64 31 SER B N 1
ATOM 1780 C CA . SER B 1 31 ? -36.281 -16.469 18.922 1 19.64 31 SER B CA 1
ATOM 1781 C C . SER B 1 31 ? -35.406 -17.359 19.812 1 19.64 31 SER B C 1
ATOM 1783 O O . SER B 1 31 ? -34.688 -16.859 20.688 1 19.64 31 SER B O 1
ATOM 1785 N N . SER B 1 32 ? -35 -18.578 19.469 1 19.56 32 SER B N 1
ATOM 1786 C CA . SER B 1 32 ? -34.594 -19.297 20.672 1 19.56 32 SER B CA 1
ATOM 1787 C C . SER B 1 32 ? -33.312 -18.719 21.25 1 19.56 32 SER B C 1
ATOM 1789 O O . SER B 1 32 ? -32.5 -18.156 20.531 1 19.56 32 SER B O 1
ATOM 1791 N N . LYS B 1 33 ? -33.25 -18.781 22.625 1 21.72 33 LYS B N 1
ATOM 1792 C CA . LYS B 1 33 ? -32.438 -18.25 23.703 1 21.72 33 LYS B CA 1
ATOM 1793 C C . LYS B 1 33 ? -31.016 -18.844 23.672 1 21.72 33 LYS B C 1
ATOM 1795 O O . LYS B 1 33 ? -30.844 -20.047 23.875 1 21.72 33 LYS B O 1
ATOM 1800 N N . SER B 1 34 ? -30.094 -18.469 22.688 1 19.67 34 SER B N 1
ATOM 1801 C CA . SER B 1 34 ? -28.781 -19.109 22.578 1 19.67 34 SER B CA 1
ATOM 1802 C C . SER B 1 34 ? -27.938 -18.828 23.812 1 19.67 34 SER B C 1
ATOM 1804 O O . SER B 1 34 ? -27.922 -17.719 24.328 1 19.67 34 SER B O 1
ATOM 1806 N N . SER B 1 35 ? -27.719 -19.906 24.625 1 23.72 35 SER B N 1
ATOM 1807 C CA . SER B 1 35 ? -26.781 -20.109 25.734 1 23.72 35 SER B CA 1
ATOM 1808 C C . SER B 1 35 ? -25.375 -19.641 25.359 1 23.72 35 SER B C 1
ATOM 1810 O O . SER B 1 35 ? -24.859 -20 24.297 1 23.72 35 SER B O 1
ATOM 1812 N N . ILE B 1 36 ? -25.047 -18.547 25.922 1 22.52 36 ILE B N 1
ATOM 1813 C CA . ILE B 1 36 ? -23.781 -17.859 25.688 1 22.52 36 ILE B CA 1
ATOM 1814 C C . ILE B 1 36 ? -22.625 -18.719 26.188 1 22.52 36 ILE B C 1
ATOM 1816 O O . ILE B 1 36 ? -22.516 -19 27.391 1 22.52 36 ILE B O 1
ATOM 1820 N N . THR B 1 37 ? -22.391 -19.953 25.641 1 23.28 37 THR B N 1
ATOM 1821 C CA . THR B 1 37 ? -21.172 -20.641 26.016 1 23.28 37 THR B CA 1
ATOM 1822 C C . THR B 1 37 ? -19.953 -19.75 25.797 1 23.28 37 THR B C 1
ATOM 1824 O O . THR B 1 37 ? -19.844 -19.078 24.766 1 23.28 37 THR B O 1
ATOM 1827 N N . THR B 1 38 ? -19.375 -19.438 26.891 1 24.44 38 THR B N 1
ATOM 1828 C CA . THR B 1 38 ? -18.125 -18.688 26.938 1 24.44 38 THR B CA 1
ATOM 1829 C C . THR B 1 38 ? -17.047 -19.406 26.141 1 24.44 38 THR B C 1
ATOM 1831 O O . THR B 1 38 ? -16.656 -20.531 26.469 1 24.44 38 THR B O 1
ATOM 1834 N N . SER B 1 39 ? -17.078 -19.391 24.812 1 26.62 39 SER B N 1
ATOM 1835 C CA . SER B 1 39 ? -16.078 -20 23.953 1 26.62 39 SER B CA 1
ATOM 1836 C C . SER B 1 39 ? -14.672 -19.531 24.297 1 26.62 39 SER B C 1
ATOM 1838 O O . SER B 1 39 ? -14.469 -18.359 24.609 1 26.62 39 SER B O 1
ATOM 1840 N N . LYS B 1 40 ? -13.828 -20.5 24.812 1 29.97 40 LYS B N 1
ATOM 1841 C CA . LYS B 1 40 ? -12.367 -20.469 24.859 1 29.97 40 LYS B CA 1
ATOM 1842 C C . LYS B 1 40 ? -11.797 -19.703 23.656 1 29.97 40 LYS B C 1
ATOM 1844 O O . LYS B 1 40 ? -12.297 -19.844 22.531 1 29.97 40 LYS B O 1
ATOM 1849 N N . ASN B 1 41 ? -11.172 -18.625 23.953 1 28.83 41 ASN B N 1
ATOM 1850 C CA . ASN B 1 41 ? -10.398 -17.828 23 1 28.83 41 ASN B CA 1
ATOM 1851 C C . ASN B 1 41 ? -9.523 -18.703 22.109 1 28.83 41 ASN B C 1
ATOM 1853 O O . ASN B 1 41 ? -8.562 -19.312 22.594 1 28.83 41 ASN B O 1
ATOM 1857 N N . SER B 1 42 ? -10.078 -19.625 21.281 1 30.16 42 SER B N 1
ATOM 1858 C CA . SER B 1 42 ? -9.242 -20.281 20.281 1 30.16 42 SER B CA 1
ATOM 1859 C C . SER B 1 42 ? -8.32 -19.297 19.578 1 30.16 42 SER B C 1
ATOM 1861 O O . SER B 1 42 ? -8.766 -18.234 19.141 1 30.16 42 SER B O 1
ATOM 1863 N N . THR B 1 43 ? -7.141 -19.234 20.078 1 32.72 43 THR B N 1
ATOM 1864 C CA . THR B 1 43 ? -6.145 -18.672 19.172 1 32.72 43 THR B CA 1
ATOM 1865 C C . THR B 1 43 ? -6.434 -19.062 17.719 1 32.72 43 THR B C 1
ATOM 1867 O O . THR B 1 43 ? -6.379 -20.25 17.375 1 32.72 43 THR B O 1
ATOM 1870 N N . THR B 1 44 ? -7.383 -18.547 17.156 1 34.88 44 THR B N 1
ATOM 1871 C CA . THR B 1 44 ? -7.641 -18.812 15.75 1 34.88 44 THR B CA 1
ATOM 1872 C C . THR B 1 44 ? -6.332 -18.859 14.961 1 34.88 44 THR B C 1
ATOM 1874 O O . THR B 1 44 ? -5.656 -17.844 14.805 1 34.88 44 THR B O 1
ATOM 1877 N N . THR B 1 45 ? -5.453 -19.859 15.258 1 40.12 45 THR B N 1
ATOM 1878 C CA . THR B 1 45 ? -4.387 -20.188 14.32 1 40.12 45 THR B CA 1
ATOM 1879 C C . THR B 1 45 ? -4.84 -19.969 12.875 1 40.12 45 THR B C 1
ATOM 1881 O O . THR B 1 45 ? -5.918 -20.422 12.484 1 40.12 45 THR B O 1
ATOM 1884 N N . THR B 1 46 ? -4.484 -18.844 12.383 1 48.47 46 THR B N 1
ATOM 1885 C CA . THR B 1 46 ? -4.719 -18.766 10.945 1 48.47 46 THR B CA 1
ATOM 1886 C C . THR B 1 46 ? -4.445 -20.094 10.273 1 48.47 46 THR B C 1
ATOM 1888 O O . THR B 1 46 ? -3.373 -20.688 10.445 1 48.47 46 THR B O 1
ATOM 1891 N N . PRO B 1 47 ? -5.457 -20.844 10.047 1 57.38 47 PRO B N 1
ATOM 1892 C CA . PRO B 1 47 ? -5.223 -22.141 9.43 1 57.38 47 PRO B CA 1
ATOM 1893 C C . PRO B 1 47 ? -4.094 -22.125 8.406 1 57.38 47 PRO B C 1
ATOM 1895 O O . PRO B 1 47 ? -3.928 -21.141 7.684 1 57.38 47 PRO B O 1
ATOM 1898 N N . LYS B 1 48 ? -3.117 -22.938 8.648 1 70.56 48 LYS B N 1
ATOM 1899 C CA . LYS B 1 48 ? -2.051 -23.172 7.676 1 70.56 48 LYS B CA 1
ATOM 1900 C C . LYS B 1 48 ? -2.617 -23.359 6.273 1 70.56 48 LYS B C 1
ATOM 1902 O O . LYS B 1 48 ? -3.633 -24.047 6.098 1 70.56 48 LYS B O 1
ATOM 1907 N N . PRO B 1 49 ? -2.027 -22.641 5.324 1 78 49 PRO B N 1
ATOM 1908 C CA . PRO B 1 49 ? -2.508 -22.812 3.951 1 78 49 PRO B CA 1
ATOM 1909 C C . PRO B 1 49 ? -2.521 -24.281 3.518 1 78 49 PRO B C 1
ATOM 1911 O O . PRO B 1 49 ? -1.614 -25.031 3.865 1 78 49 PRO B O 1
ATOM 1914 N N . ASN B 1 50 ? -3.525 -24.719 2.975 1 83.94 50 ASN B N 1
ATOM 1915 C CA . ASN B 1 50 ? -3.658 -26.078 2.443 1 83.94 50 ASN B CA 1
ATOM 1916 C C . ASN B 1 50 ? -2.898 -26.234 1.13 1 83.94 50 ASN B C 1
ATOM 1918 O O . ASN B 1 50 ? -3.375 -25.812 0.076 1 83.94 50 ASN B O 1
ATOM 1922 N N . LEU B 1 51 ? -1.798 -26.984 1.158 1 91.31 51 LEU B N 1
ATOM 1923 C CA . LEU B 1 51 ? -0.936 -27.141 -0.009 1 91.31 51 LEU B CA 1
ATOM 1924 C C . LEU B 1 51 ? -1.381 -28.312 -0.866 1 91.31 51 LEU B C 1
ATOM 1926 O O . LEU B 1 51 ? -0.839 -28.547 -1.951 1 91.31 51 LEU B O 1
ATOM 1930 N N . ASN B 1 52 ? -2.371 -29 -0.437 1 89.5 52 ASN B N 1
ATOM 1931 C CA . ASN B 1 52 ? -2.75 -30.234 -1.115 1 89.5 52 ASN B CA 1
ATOM 1932 C C . ASN B 1 52 ? -3.959 -30.031 -2.023 1 89.5 52 ASN B C 1
ATOM 1934 O O . ASN B 1 52 ? -4.34 -30.938 -2.771 1 89.5 52 ASN B O 1
ATOM 1938 N N . LYS B 1 53 ? -4.512 -28.906 -1.878 1 92.69 53 LYS B N 1
ATOM 1939 C CA . LYS B 1 53 ? -5.672 -28.656 -2.729 1 92.69 53 LYS B CA 1
ATOM 1940 C C . LYS B 1 53 ? -5.273 -28.594 -4.199 1 92.69 53 LYS B C 1
ATOM 1942 O O . LYS B 1 53 ? -4.262 -27.984 -4.551 1 92.69 53 LYS B O 1
ATOM 1947 N N . LYS B 1 54 ? -6.074 -29.281 -5.02 1 94.44 54 LYS B N 1
ATOM 1948 C CA . LYS B 1 54 ? -5.816 -29.328 -6.457 1 94.44 54 LYS B CA 1
ATOM 1949 C C . LYS B 1 54 ? -6.844 -28.5 -7.223 1 94.44 54 LYS B C 1
ATOM 1951 O O . LYS B 1 54 ? -8.023 -28.484 -6.871 1 94.44 54 LYS B O 1
ATOM 1956 N N . TYR B 1 55 ? -6.379 -27.859 -8.289 1 96.75 55 TYR B N 1
ATOM 1957 C CA . TYR B 1 55 ? -7.238 -27.078 -9.172 1 96.75 55 TYR B CA 1
ATOM 1958 C C . TYR B 1 55 ? -7.035 -27.484 -10.625 1 96.75 55 TYR B C 1
ATOM 1960 O O . TYR B 1 55 ? -5.914 -27.438 -11.141 1 96.75 55 TYR B O 1
ATOM 1968 N N . PRO B 1 56 ? -8.141 -27.844 -11.305 1 96.5 56 PRO B N 1
ATOM 1969 C CA . PRO B 1 56 ? -7.98 -28.188 -12.719 1 96.5 56 PRO B CA 1
ATOM 1970 C C . PRO B 1 56 ? -7.246 -27.109 -13.508 1 96.5 56 PRO B C 1
ATOM 1972 O O . PRO B 1 56 ? -7.562 -25.922 -13.375 1 96.5 56 PRO B O 1
ATOM 1975 N N . GLY B 1 57 ? -6.246 -27.594 -14.258 1 97.81 57 GLY B N 1
ATOM 1976 C CA . GLY B 1 57 ? -5.508 -26.672 -15.109 1 97.81 57 GLY B CA 1
ATOM 1977 C C . GLY B 1 57 ? -4.363 -25.984 -14.398 1 97.81 57 GLY B C 1
ATOM 1978 O O . GLY B 1 57 ? -3.684 -25.125 -14.977 1 97.81 57 GLY B O 1
ATOM 1979 N N . PHE B 1 58 ? -4.184 -26.406 -13.102 1 97.94 58 PHE B N 1
ATO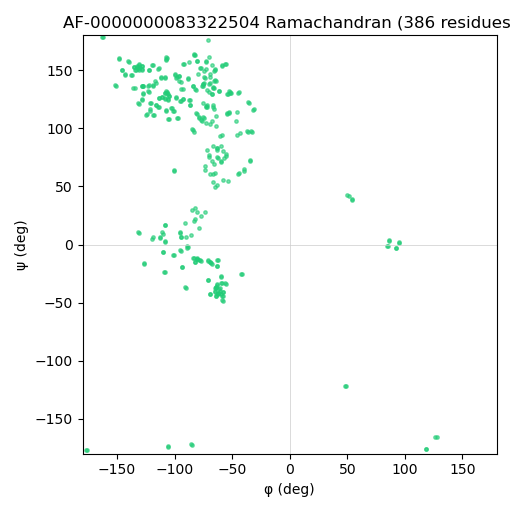M 1980 C CA . PHE B 1 58 ? -3.125 -25.781 -12.312 1 97.94 58 PHE B CA 1
ATOM 1981 C C . PHE B 1 58 ? -2.33 -26.844 -11.555 1 97.94 58 PHE B C 1
ATOM 1983 O O . PHE B 1 58 ? -2.836 -27.938 -11.281 1 97.94 58 PHE B O 1
ATOM 1990 N N . LYS B 1 59 ? -1.075 -26.562 -11.266 1 97.94 59 LYS B N 1
ATOM 1991 C CA . LYS B 1 59 ? -0.243 -27.328 -10.344 1 97.94 59 LYS B CA 1
ATOM 1992 C C . LYS B 1 59 ? 0.408 -26.422 -9.305 1 97.94 59 LYS B C 1
ATOM 1994 O O . LYS B 1 59 ? 0.568 -25.219 -9.531 1 97.94 59 LYS B O 1
ATOM 1999 N N . LEU B 1 60 ? 0.683 -27.031 -8.18 1 98 60 LEU B N 1
ATOM 2000 C CA . LEU B 1 60 ? 1.398 -26.281 -7.148 1 98 60 LEU B CA 1
ATOM 2001 C C . LEU B 1 60 ? 2.688 -25.688 -7.707 1 98 60 LEU B C 1
ATOM 2003 O O . LEU B 1 60 ? 3.461 -26.391 -8.367 1 98 60 LEU B O 1
ATOM 2007 N N . ALA B 1 61 ? 2.869 -24.391 -7.477 1 98.31 61 ALA B N 1
ATOM 2008 C CA . ALA B 1 61 ? 4.055 -23.703 -7.988 1 98.31 61 ALA B CA 1
ATOM 2009 C C . ALA B 1 61 ? 5.18 -23.719 -6.953 1 98.31 61 ALA B C 1
ATOM 2011 O O . ALA B 1 61 ? 4.93 -23.859 -5.758 1 98.31 61 ALA B O 1
ATOM 2012 N N . THR B 1 62 ? 6.398 -23.594 -7.469 1 98.38 62 THR B N 1
ATOM 2013 C CA . THR B 1 62 ? 7.582 -23.375 -6.645 1 98.38 62 THR B CA 1
ATOM 2014 C C . THR B 1 62 ? 8.188 -22 -6.922 1 98.38 62 THR B C 1
ATOM 2016 O O . THR B 1 62 ? 8.633 -21.719 -8.039 1 98.38 62 THR B O 1
ATOM 2019 N N . ILE B 1 63 ? 8.203 -21.188 -5.871 1 98.62 63 ILE B N 1
ATOM 2020 C CA . ILE B 1 63 ? 8.758 -19.844 -6.023 1 98.62 63 ILE B CA 1
ATOM 2021 C C . ILE B 1 63 ? 10.281 -19.906 -5.93 1 98.62 63 ILE B C 1
ATOM 2023 O O . ILE B 1 63 ? 10.828 -20.516 -5.008 1 98.62 63 ILE B O 1
ATOM 2027 N N . PRO B 1 64 ? 11 -19.234 -6.867 1 98.38 64 PRO B N 1
ATOM 2028 C CA . PRO B 1 64 ? 12.461 -19.203 -6.793 1 98.38 64 PRO B CA 1
ATOM 2029 C C . PRO B 1 64 ? 12.977 -18.609 -5.484 1 98.38 64 PRO B C 1
ATOM 2031 O O . PRO B 1 64 ? 12.336 -17.703 -4.918 1 98.38 64 PRO B O 1
ATOM 2034 N N . ASP B 1 65 ? 14.141 -18.969 -5.086 1 97.81 65 ASP B N 1
ATOM 2035 C CA . ASP B 1 65 ? 14.719 -18.641 -3.785 1 97.81 65 ASP B CA 1
ATOM 2036 C C . ASP B 1 65 ? 14.906 -17.141 -3.631 1 97.81 65 ASP B C 1
ATOM 2038 O O . ASP B 1 65 ? 14.734 -16.594 -2.537 1 97.81 65 ASP B O 1
ATOM 2042 N N . ASN B 1 66 ? 15.211 -16.469 -4.668 1 97.12 66 ASN B N 1
ATOM 2043 C CA . ASN B 1 66 ? 15.539 -15.047 -4.59 1 97.12 66 ASN B CA 1
ATOM 2044 C C . ASN B 1 66 ? 14.32 -14.219 -4.207 1 97.12 66 ASN B C 1
ATOM 2046 O O . ASN B 1 66 ? 14.453 -13.07 -3.781 1 97.12 66 ASN B O 1
ATOM 2050 N N . PHE B 1 67 ? 13.164 -14.781 -4.332 1 98.56 67 PHE B N 1
ATOM 2051 C CA . PHE B 1 67 ? 11.938 -14.094 -3.938 1 98.56 67 PHE B CA 1
ATOM 2052 C C . PHE B 1 67 ? 11.547 -14.453 -2.51 1 98.56 67 PHE B C 1
ATOM 2054 O O . PHE B 1 67 ? 10.727 -13.773 -1.894 1 98.56 67 PHE B O 1
ATOM 2061 N N . GLN B 1 68 ? 12.039 -15.516 -1.997 1 98.62 68 GLN B N 1
ATOM 2062 C CA . GLN B 1 68 ? 11.555 -16.094 -0.748 1 98.62 68 GLN B CA 1
ATOM 2063 C C . GLN B 1 68 ? 12.141 -15.359 0.458 1 98.62 68 GLN B C 1
ATOM 2065 O O . GLN B 1 68 ? 13.148 -14.656 0.338 1 98.62 68 GLN B O 1
ATOM 2070 N N . GLY B 1 69 ? 11.406 -15.5 1.594 1 98.44 69 GLY B N 1
ATOM 2071 C CA . GLY B 1 69 ? 11.859 -14.969 2.869 1 98.44 69 GLY B CA 1
ATOM 2072 C C . GLY B 1 69 ? 10.93 -13.914 3.445 1 98.44 69 GLY B C 1
ATOM 2073 O O . GLY B 1 69 ? 9.789 -13.773 2.99 1 98.44 69 GLY B O 1
ATOM 2074 N N . THR B 1 70 ? 11.383 -13.391 4.531 1 98.25 70 THR B N 1
ATOM 2075 C CA . THR B 1 70 ? 10.672 -12.297 5.172 1 98.25 70 THR B CA 1
ATOM 2076 C C . THR B 1 70 ? 11.102 -10.953 4.586 1 98.25 70 THR B C 1
ATOM 2078 O O . THR B 1 70 ? 12.289 -10.633 4.574 1 98.25 70 THR B O 1
ATOM 2081 N N . TRP B 1 71 ? 10.203 -10.258 4.055 1 98.44 71 TRP B N 1
ATOM 2082 C CA . TRP B 1 71 ? 10.352 -8.875 3.617 1 98.44 71 TRP B CA 1
ATOM 2083 C C . TRP B 1 71 ? 9.617 -7.926 4.551 1 98.44 71 TRP B C 1
ATOM 2085 O O . TRP B 1 71 ? 8.75 -8.352 5.328 1 98.44 71 TRP B O 1
ATOM 2095 N N . TYR B 1 72 ? 10.008 -6.688 4.457 1 97.62 72 TYR B N 1
ATOM 2096 C CA . TYR B 1 72 ? 9.398 -5.699 5.34 1 97.62 72 TYR B CA 1
ATOM 2097 C C . TYR B 1 72 ? 8.766 -4.57 4.543 1 97.62 72 TYR B C 1
ATOM 2099 O O . TYR B 1 72 ? 9.367 -4.059 3.594 1 97.62 72 TYR B O 1
ATOM 2107 N N . GLN B 1 73 ? 7.594 -4.211 4.977 1 94 73 GLN B N 1
ATOM 2108 C CA . GLN B 1 73 ? 6.824 -3.129 4.375 1 94 73 GLN B CA 1
ATOM 2109 C C . GLN B 1 73 ? 6.316 -2.158 5.438 1 94 73 GLN B C 1
ATOM 2111 O O . GLN B 1 73 ? 6.16 -2.531 6.602 1 94 73 GLN B O 1
ATOM 2116 N N . THR B 1 74 ? 6.18 -0.89 4.984 1 89.12 74 THR B N 1
ATOM 2117 C CA . THR B 1 74 ? 5.691 0.131 5.906 1 89.12 74 THR B CA 1
ATOM 2118 C C . THR B 1 74 ? 4.605 0.98 5.25 1 89.12 74 THR B C 1
ATOM 2120 O O . THR B 1 74 ? 4.551 1.085 4.023 1 89.12 74 THR B O 1
ATOM 2123 N N . ASP B 1 75 ? 3.695 1.466 6.141 1 84.06 75 ASP B N 1
ATOM 2124 C CA . ASP B 1 75 ? 2.852 2.578 5.715 1 84.06 75 ASP B CA 1
ATOM 2125 C C . ASP B 1 75 ? 3.621 3.896 5.746 1 84.06 75 ASP B C 1
ATOM 2127 O O . ASP B 1 75 ? 4.531 4.066 6.562 1 84.06 75 ASP B O 1
ATOM 2131 N N . ILE B 1 76 ? 3.266 4.777 4.961 1 83.75 76 ILE B N 1
ATOM 2132 C CA . ILE B 1 76 ? 4.012 6.02 4.793 1 83.75 76 ILE B CA 1
ATOM 2133 C C . ILE B 1 76 ? 4.09 6.762 6.125 1 83.75 76 ILE B C 1
ATOM 2135 O O . ILE B 1 76 ? 5.094 7.418 6.418 1 83.75 76 ILE B O 1
ATOM 2139 N N . TYR B 1 77 ? 3.168 6.625 7.02 1 84.5 77 TYR B N 1
ATOM 2140 C CA . TYR B 1 77 ? 3.162 7.41 8.25 1 84.5 77 TYR B CA 1
ATOM 2141 C C . TYR B 1 77 ? 3.422 6.527 9.461 1 84.5 77 TYR B C 1
ATOM 2143 O O . TYR B 1 77 ? 3.355 6.992 10.602 1 84.5 77 TYR B O 1
ATOM 2151 N N . SER B 1 78 ? 3.703 5.348 9.227 1 85.12 78 SER B N 1
ATOM 2152 C CA . SER B 1 78 ? 4.012 4.438 10.32 1 85.12 78 SER B CA 1
ATOM 2153 C C . SER B 1 78 ? 5.516 4.348 10.562 1 85.12 78 SER B C 1
ATOM 2155 O O . SER B 1 78 ? 6.297 4.277 9.609 1 85.12 78 SER B O 1
ATOM 2157 N N . THR B 1 79 ? 5.898 4.305 11.836 1 84.5 79 THR B N 1
ATOM 2158 C CA . THR B 1 79 ? 7.301 4.113 12.188 1 84.5 79 THR B CA 1
ATOM 2159 C C . THR B 1 79 ? 7.602 2.637 12.43 1 84.5 79 THR B C 1
ATOM 2161 O O . THR B 1 79 ? 8.703 2.283 12.867 1 84.5 79 THR B O 1
ATOM 2164 N N . GLN B 1 80 ? 6.645 1.834 12.172 1 88.62 80 GLN B N 1
ATOM 2165 C CA . GLN B 1 80 ? 6.824 0.393 12.312 1 88.62 80 GLN B CA 1
ATOM 2166 C C . GLN B 1 80 ? 6.676 -0.313 10.969 1 88.62 80 GLN B C 1
ATOM 2168 O O . GLN B 1 80 ? 5.82 0.05 10.156 1 88.62 80 GLN B O 1
ATOM 2173 N N . ALA B 1 81 ? 7.582 -1.273 10.844 1 93.06 81 ALA B N 1
ATOM 2174 C CA . ALA B 1 81 ? 7.5 -2.104 9.641 1 93.06 81 ALA B CA 1
ATOM 2175 C C . ALA B 1 81 ? 6.77 -3.412 9.93 1 93.06 81 ALA B C 1
ATOM 2177 O O . ALA B 1 81 ? 6.914 -3.986 11.008 1 93.06 81 ALA B O 1
ATOM 2178 N N . ARG B 1 82 ? 6.02 -3.867 8.984 1 92.25 82 ARG B N 1
ATOM 2179 C CA . ARG B 1 82 ? 5.359 -5.164 9.094 1 92.25 82 ARG B CA 1
ATOM 2180 C C . ARG B 1 82 ? 6.012 -6.191 8.18 1 92.25 82 ARG B C 1
ATOM 2182 O O . ARG B 1 82 ? 6.621 -5.836 7.168 1 92.25 82 ARG B O 1
ATOM 2189 N N . LYS B 1 83 ? 5.766 -7.426 8.539 1 94.44 83 LYS B N 1
ATOM 2190 C CA . LYS B 1 83 ? 6.34 -8.523 7.77 1 94.44 83 LYS B CA 1
ATOM 2191 C C . LYS B 1 83 ? 5.477 -8.859 6.559 1 94.44 83 LYS B C 1
ATOM 2193 O O . LYS B 1 83 ? 4.246 -8.852 6.645 1 94.44 83 LYS B O 1
ATOM 2198 N N . PHE B 1 84 ? 6.141 -9.07 5.441 1 96.38 84 PHE B N 1
ATOM 2199 C CA . PHE B 1 84 ? 5.602 -9.633 4.207 1 96.38 84 PHE B CA 1
ATOM 2200 C C . PHE B 1 84 ? 6.32 -10.938 3.852 1 96.38 84 PHE B C 1
ATOM 2202 O O . PHE B 1 84 ? 7.473 -10.914 3.42 1 96.38 84 PHE B O 1
ATOM 2209 N N . ILE B 1 85 ? 5.633 -12.031 3.947 1 97.25 85 ILE B N 1
ATOM 2210 C CA . ILE B 1 85 ? 6.328 -13.312 3.92 1 97.25 85 ILE B CA 1
ATOM 2211 C C . ILE B 1 85 ? 6.055 -14.016 2.592 1 97.25 85 ILE B C 1
ATOM 2213 O O . ILE B 1 85 ? 4.898 -14.188 2.197 1 97.25 85 ILE B O 1
ATOM 2217 N N . ILE B 1 86 ? 7.105 -14.398 1.903 1 98 86 ILE B N 1
ATOM 2218 C CA . ILE B 1 86 ? 7.051 -15.25 0.724 1 98 86 ILE B CA 1
ATOM 2219 C C . ILE B 1 86 ? 7.785 -16.562 1.005 1 98 86 ILE B C 1
ATOM 2221 O O . ILE B 1 86 ? 8.977 -16.562 1.332 1 98 86 ILE B O 1
ATOM 2225 N N . THR B 1 87 ? 7.059 -17.641 0.892 1 97.94 87 THR B N 1
ATOM 2226 C CA . THR B 1 87 ? 7.664 -18.969 1.046 1 97.94 87 THR B CA 1
ATOM 2227 C C . THR B 1 87 ? 7.797 -19.656 -0.306 1 97.94 87 THR B C 1
ATOM 2229 O O . THR B 1 87 ? 7.531 -19.062 -1.349 1 97.94 87 THR B O 1
ATOM 2232 N N . LYS B 1 88 ? 8.219 -20.922 -0.221 1 98.19 88 LYS B N 1
ATOM 2233 C CA . LYS B 1 88 ? 8.383 -21.719 -1.427 1 98.19 88 LYS B CA 1
ATOM 2234 C C . LYS B 1 88 ? 7.059 -21.844 -2.18 1 98.19 88 LYS B C 1
ATOM 2236 O O . LYS B 1 88 ? 7.043 -21.891 -3.412 1 98.19 88 LYS B O 1
ATOM 2241 N N . HIS B 1 89 ? 5.93 -21.875 -1.438 1 98.19 89 HIS B N 1
ATOM 2242 C CA . HIS B 1 89 ? 4.664 -22.188 -2.092 1 98.19 89 HIS B CA 1
ATOM 2243 C C . HIS B 1 89 ? 3.586 -21.172 -1.721 1 98.19 89 HIS B C 1
ATOM 2245 O O . HIS B 1 89 ? 2.404 -21.391 -2 1 98.19 89 HIS B O 1
ATOM 2251 N N . THR B 1 90 ? 4.02 -20.031 -1.037 1 97.06 90 THR B N 1
ATOM 2252 C CA . THR B 1 90 ? 2.99 -19.078 -0.643 1 97.06 90 THR B CA 1
ATOM 2253 C C . THR B 1 90 ? 3.506 -17.641 -0.767 1 97.06 90 THR B C 1
ATOM 2255 O O . THR B 1 90 ? 4.699 -17.391 -0.58 1 97.06 90 THR B O 1
ATOM 2258 N N . ILE B 1 91 ? 2.635 -16.766 -1.108 1 96.75 91 ILE B N 1
ATOM 2259 C CA . ILE B 1 91 ? 2.768 -15.336 -0.875 1 96.75 91 ILE B CA 1
ATOM 2260 C C . ILE B 1 91 ? 1.817 -14.906 0.239 1 96.75 91 ILE B C 1
ATOM 2262 O O . ILE B 1 91 ? 0.596 -14.977 0.084 1 96.75 91 ILE B O 1
ATOM 2266 N N . MET B 1 92 ? 2.406 -14.469 1.291 1 94.25 92 MET B N 1
ATOM 2267 C CA . MET B 1 92 ? 1.615 -14.273 2.504 1 94.25 92 MET B CA 1
ATOM 2268 C C . MET B 1 92 ? 0.757 -15.5 2.797 1 94.25 92 MET B C 1
ATOM 2270 O O . MET B 1 92 ? 1.281 -16.609 2.97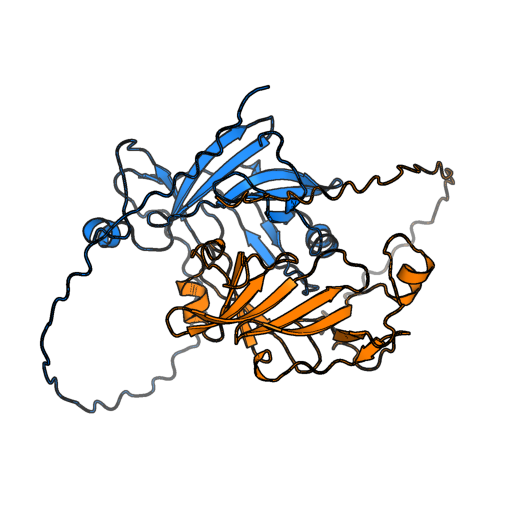5 1 94.25 92 MET B O 1
ATOM 2274 N N . ASP B 1 93 ? -0.575 -15.344 2.881 1 90.62 93 ASP B N 1
ATOM 2275 C CA . ASP B 1 93 ? -1.451 -16.453 3.242 1 90.62 93 ASP B CA 1
ATOM 2276 C C . ASP B 1 93 ? -2.018 -17.141 2 1 90.62 93 ASP B C 1
ATOM 2278 O O . ASP B 1 93 ? -2.842 -18.047 2.105 1 90.62 93 ASP B O 1
ATOM 2282 N N . SER B 1 94 ? -1.536 -16.828 0.88 1 94.31 94 SER B N 1
ATOM 2283 C CA . SER B 1 94 ? -2.096 -17.359 -0.359 1 94.31 94 SER B CA 1
ATOM 2284 C C . SER B 1 94 ? -1.193 -18.422 -0.959 1 94.31 94 SER B C 1
ATOM 2286 O O . SER B 1 94 ? -0.012 -18.188 -1.214 1 94.31 94 SER B O 1
ATOM 2288 N N . VAL B 1 95 ? -1.771 -19.578 -1.183 1 96.31 95 VAL B N 1
ATOM 2289 C CA . VAL B 1 95 ? -1.024 -20.625 -1.872 1 96.31 95 VAL B CA 1
ATOM 2290 C C . VAL B 1 95 ? -0.895 -20.281 -3.354 1 96.31 95 VAL B C 1
ATOM 2292 O O . VAL B 1 95 ? -1.841 -19.781 -3.965 1 96.31 95 VAL B O 1
ATOM 2295 N N . VAL B 1 96 ? 0.292 -20.641 -3.914 1 97.81 96 VAL B N 1
ATOM 2296 C CA . VAL B 1 96 ? 0.515 -20.219 -5.293 1 97.81 96 VAL B CA 1
ATOM 2297 C C . VAL B 1 96 ? 0.514 -21.438 -6.215 1 97.81 96 VAL B C 1
ATOM 2299 O O . VAL B 1 96 ? 1.014 -22.5 -5.844 1 97.81 96 VAL B O 1
ATOM 2302 N N . TYR B 1 97 ? -0.042 -21.219 -7.43 1 98.06 97 TYR B N 1
ATOM 2303 C CA . TYR B 1 97 ? -0.151 -22.234 -8.461 1 98.06 97 TYR B CA 1
ATOM 2304 C C . TYR B 1 97 ? 0.36 -21.719 -9.797 1 98.06 97 TYR B C 1
ATOM 2306 O O . TYR B 1 97 ? 0.352 -20.516 -10.047 1 98.06 97 TYR B O 1
ATOM 2314 N N . GLN B 1 98 ? 0.847 -22.672 -10.609 1 98.19 98 GLN B N 1
ATOM 2315 C CA . GLN B 1 98 ? 1.214 -22.391 -11.992 1 98.19 98 GLN B CA 1
ATOM 2316 C C . GLN B 1 98 ? 0.199 -22.969 -12.969 1 98.19 98 GLN B C 1
ATOM 2318 O O . GLN B 1 98 ? -0.218 -24.125 -12.812 1 98.19 98 GLN B O 1
ATOM 2323 N N . LYS B 1 99 ? -0.203 -22.125 -13.883 1 97.56 99 LYS B N 1
ATOM 2324 C CA . LYS B 1 99 ? -1.123 -22.609 -14.914 1 97.56 99 LYS B CA 1
ATOM 2325 C C . LYS B 1 99 ? -0.447 -23.625 -15.836 1 97.56 99 LYS B C 1
ATOM 2327 O O . LYS B 1 99 ? 0.646 -23.375 -16.344 1 97.56 99 LYS B O 1
ATOM 2332 N N . THR B 1 100 ? -1.131 -24.766 -16.016 1 97.12 100 THR B N 1
ATOM 2333 C CA . THR B 1 100 ? -0.583 -25.812 -16.875 1 97.12 100 THR B CA 1
ATOM 2334 C C . THR B 1 100 ? -1.38 -25.922 -18.172 1 97.12 100 THR B C 1
ATOM 2336 O O . THR B 1 100 ? -0.875 -26.422 -19.172 1 97.12 100 THR B O 1
ATOM 2339 N N . ASP B 1 101 ? -2.609 -25.484 -18.125 1 96.69 101 ASP B N 1
ATOM 2340 C CA . ASP B 1 101 ? -3.451 -25.453 -19.328 1 96.69 101 ASP B CA 1
ATOM 2341 C C . ASP B 1 101 ? -3.441 -24.062 -19.969 1 96.69 101 ASP B C 1
ATOM 2343 O O . ASP B 1 101 ? -4.094 -23.141 -19.484 1 96.69 101 ASP B O 1
ATOM 2347 N N . PRO B 1 102 ? -2.816 -23.984 -21.047 1 93.44 102 PRO B N 1
ATOM 2348 C CA . PRO B 1 102 ? -2.707 -22.656 -21.672 1 93.44 102 PRO B CA 1
ATOM 2349 C C . PRO B 1 102 ? -4.043 -22.141 -22.219 1 93.44 102 PRO B C 1
ATOM 2351 O O . PRO B 1 102 ? -4.199 -20.938 -22.438 1 93.44 102 PRO B O 1
ATOM 2354 N N . ASN B 1 103 ? -4.984 -23 -22.344 1 94 103 ASN B N 1
ATOM 2355 C CA . ASN B 1 103 ? -6.266 -22.609 -22.922 1 94 103 ASN B CA 1
ATOM 2356 C C . ASN B 1 103 ? -7.281 -22.234 -21.844 1 94 103 ASN B C 1
ATOM 2358 O O . ASN B 1 103 ? -8.383 -21.781 -22.156 1 94 103 ASN B O 1
ATOM 2362 N N . LEU B 1 104 ? -6.871 -22.438 -20.641 1 95.06 104 LEU B N 1
ATOM 2363 C CA . LEU B 1 104 ? -7.777 -22.141 -19.531 1 95.06 104 LEU B CA 1
ATOM 2364 C C . LEU B 1 104 ? -7.938 -20.625 -19.359 1 95.06 104 LEU B C 1
ATOM 2366 O O . LEU B 1 104 ? -6.953 -19.922 -19.125 1 95.06 104 LEU B O 1
ATOM 2370 N N . ASN B 1 105 ? -9.164 -20.188 -19.531 1 92.81 105 ASN B N 1
ATOM 2371 C CA . ASN B 1 105 ? -9.531 -18.797 -19.281 1 92.81 105 ASN B CA 1
ATOM 2372 C C . ASN B 1 105 ? -10.625 -18.688 -18.234 1 92.81 105 ASN B C 1
ATOM 2374 O O . ASN B 1 105 ? -11.758 -19.109 -18.453 1 92.81 105 ASN B O 1
ATOM 2378 N N . LEU B 1 106 ? -10.258 -18.047 -17.109 1 94.81 106 LEU B N 1
ATOM 2379 C CA . LEU B 1 106 ? -11.18 -17.953 -15.984 1 94.81 106 LEU B CA 1
ATOM 2380 C C . LEU B 1 106 ? -11.867 -16.594 -15.945 1 94.81 106 LEU B C 1
ATOM 2382 O O . LEU B 1 106 ? -11.266 -15.586 -16.328 1 94.81 106 LEU B O 1
ATOM 2386 N N . SER B 1 107 ? -13.078 -16.688 -15.508 1 90.31 107 SER B N 1
ATOM 2387 C CA . SER B 1 107 ? -13.859 -15.461 -15.375 1 90.31 107 SER B CA 1
ATOM 2388 C C . SER B 1 107 ? -14.594 -15.414 -14.039 1 90.31 107 SER B C 1
ATOM 2390 O O . SER B 1 107 ? -15.227 -16.391 -13.641 1 90.31 107 SER B O 1
ATOM 2392 N N . HIS B 1 108 ? -14.539 -14.273 -13.375 1 88.5 108 HIS B N 1
ATOM 2393 C CA . HIS B 1 108 ? -15.266 -14.109 -12.125 1 88.5 108 HIS B CA 1
ATOM 2394 C C . HIS B 1 108 ? -16.766 -14.031 -12.367 1 88.5 108 HIS B C 1
ATOM 2396 O O . HIS B 1 108 ? -17.562 -14.141 -11.422 1 88.5 108 HIS B O 1
ATOM 2402 N N . ARG B 1 109 ? -17.203 -13.828 -13.586 1 88.94 109 ARG B N 1
ATOM 2403 C CA . ARG B 1 109 ? -18.609 -13.75 -13.945 1 88.94 109 ARG B CA 1
ATOM 2404 C C . ARG B 1 109 ? -19.188 -15.148 -14.148 1 88.94 109 ARG B C 1
ATOM 2406 O O . ARG B 1 109 ? -20.406 -15.305 -14.258 1 88.94 109 ARG B O 1
ATOM 2413 N N . SER B 1 110 ? -18.328 -16.094 -14.211 1 92.62 110 SER B N 1
ATOM 2414 C CA . SER B 1 110 ? -18.734 -17.484 -14.43 1 92.62 110 SER B CA 1
ATOM 2415 C C . SER B 1 110 ? -19.062 -18.172 -13.109 1 92.62 110 SER B C 1
ATOM 2417 O O . SER B 1 110 ? -18.203 -18.312 -12.25 1 92.62 110 SER B O 1
ATOM 2419 N N . GLU B 1 111 ? -20.203 -18.703 -12.977 1 93.5 111 GLU B N 1
ATOM 2420 C CA . GLU B 1 111 ? -20.609 -19.453 -11.789 1 93.5 111 GLU B CA 1
ATOM 2421 C C . GLU B 1 111 ? -19.766 -20.703 -11.602 1 93.5 111 GLU B C 1
ATOM 2423 O O . GLU B 1 111 ? -19.391 -21.047 -10.484 1 93.5 111 GLU B O 1
ATOM 2428 N N . LYS B 1 112 ? -19.609 -21.328 -12.711 1 94.38 112 LYS B N 1
ATOM 2429 C CA . LYS B 1 112 ? -18.797 -22.547 -12.664 1 94.38 112 LYS B CA 1
ATOM 2430 C C . LYS B 1 112 ? -17.391 -22.234 -12.148 1 94.38 112 LYS B C 1
ATOM 2432 O O . LYS B 1 112 ? -16.875 -22.953 -11.289 1 94.38 112 LYS B O 1
ATOM 2437 N N . ASP B 1 113 ? -16.703 -21.188 -12.672 1 95.31 113 ASP B N 1
ATOM 2438 C CA . ASP B 1 113 ? -15.375 -20.812 -12.211 1 95.31 113 ASP B CA 1
ATOM 2439 C C . ASP B 1 113 ? -15.398 -20.406 -10.734 1 95.31 113 ASP B C 1
ATOM 2441 O O . ASP B 1 113 ? -14.492 -20.766 -9.977 1 95.31 113 ASP B O 1
ATOM 2445 N N . ASN B 1 114 ? -16.391 -19.688 -10.375 1 92.69 114 ASN B N 1
ATOM 2446 C CA . ASN B 1 114 ? -16.5 -19.266 -8.984 1 92.69 114 ASN B CA 1
ATOM 2447 C C . ASN B 1 114 ? -16.594 -20.469 -8.047 1 92.69 114 ASN B C 1
ATOM 2449 O O . ASN B 1 114 ? -16 -20.453 -6.961 1 92.69 114 ASN B O 1
ATOM 2453 N N . LYS B 1 115 ? -17.312 -21.453 -8.43 1 93.38 115 LYS B N 1
ATOM 2454 C CA . LYS B 1 115 ? -17.453 -22.656 -7.613 1 93.38 115 LYS B CA 1
ATOM 2455 C C . LYS B 1 115 ? -16.125 -23.391 -7.48 1 93.38 115 LYS B C 1
ATOM 2457 O O . LYS B 1 115 ? -15.797 -23.891 -6.398 1 93.38 115 LYS B O 1
ATOM 2462 N N . THR B 1 116 ? -15.406 -23.391 -8.492 1 94.94 116 THR B N 1
ATOM 2463 C CA . THR B 1 116 ? -14.211 -24.219 -8.539 1 94.94 116 THR B CA 1
ATOM 2464 C C . THR B 1 116 ? -12.992 -23.469 -8.016 1 94.94 116 THR B C 1
ATOM 2466 O O . THR B 1 116 ? -12.141 -24.031 -7.34 1 94.94 116 THR B O 1
ATOM 2469 N N . TYR B 1 117 ? -12.93 -22.125 -8.336 1 95.19 117 TYR B N 1
ATOM 2470 C CA . TYR B 1 117 ? -11.664 -21.422 -8.18 1 95.19 117 TYR B CA 1
ATOM 2471 C C . TYR B 1 117 ? -11.797 -20.281 -7.168 1 95.19 117 TYR B C 1
ATOM 2473 O O . TYR B 1 117 ? -10.852 -19.516 -6.961 1 95.19 117 TYR B O 1
ATOM 2481 N N . ALA B 1 118 ? -12.914 -20.203 -6.539 1 86.19 118 ALA B N 1
ATOM 2482 C CA . ALA B 1 118 ? -13.062 -19.172 -5.52 1 86.19 118 ALA B CA 1
ATOM 2483 C C . ALA B 1 118 ? -12.102 -19.406 -4.355 1 86.19 118 ALA B C 1
ATOM 2485 O O . ALA B 1 118 ? -11.719 -20.547 -4.078 1 86.19 118 ALA B O 1
ATOM 2486 N N . GLY B 1 119 ? -11.703 -18.312 -3.699 1 82.69 119 GLY B N 1
ATOM 2487 C CA . GLY B 1 119 ? -10.859 -18.438 -2.523 1 82.69 119 GLY B CA 1
ATOM 2488 C C . GLY B 1 119 ? -9.594 -17.609 -2.609 1 82.69 119 GLY B C 1
ATOM 2489 O O . GLY B 1 119 ? -9.523 -16.672 -3.404 1 82.69 119 GLY B O 1
ATOM 2490 N N . ASN B 1 120 ? -8.68 -17.953 -1.675 1 84.44 120 ASN B N 1
ATOM 2491 C CA . ASN B 1 120 ? -7.434 -17.203 -1.551 1 84.44 120 ASN B CA 1
ATOM 2492 C C . ASN B 1 120 ? -6.27 -17.938 -2.215 1 84.44 120 ASN B C 1
ATOM 2494 O O . ASN B 1 120 ? -5.363 -18.422 -1.534 1 84.44 120 ASN B O 1
ATOM 2498 N N . THR B 1 121 ? -6.406 -18.078 -3.51 1 92.19 121 THR B N 1
ATOM 2499 C CA . THR B 1 121 ? -5.344 -18.734 -4.277 1 92.19 121 THR B CA 1
ATOM 2500 C C . THR B 1 121 ? -4.828 -17.797 -5.371 1 92.19 121 THR B C 1
ATOM 2502 O O . THR B 1 121 ? -5.574 -16.969 -5.887 1 92.19 121 THR B O 1
ATOM 2505 N N . THR B 1 122 ? -3.621 -18.031 -5.625 1 95.44 122 THR B N 1
ATOM 2506 C CA . THR B 1 122 ? -2.918 -17.125 -6.531 1 95.44 122 THR B CA 1
ATOM 2507 C C . THR B 1 122 ? -2.25 -17.906 -7.66 1 95.44 122 THR B C 1
ATOM 2509 O O . THR B 1 122 ? -1.622 -18.938 -7.422 1 95.44 122 THR B O 1
ATOM 2512 N N . MET B 1 123 ? -2.469 -17.5 -8.875 1 96.75 123 MET B N 1
ATOM 2513 C CA . MET B 1 123 ? -1.647 -18.016 -9.969 1 96.75 123 MET B CA 1
ATOM 2514 C C . MET B 1 123 ? -0.392 -17.172 -10.156 1 96.75 123 MET B C 1
ATOM 2516 O O . MET B 1 123 ? -0.443 -15.945 -10.047 1 96.75 123 MET B O 1
ATOM 2520 N N . VAL B 1 124 ? 0.753 -17.859 -10.492 1 97.81 124 VAL B N 1
ATOM 2521 C CA . VAL B 1 124 ? 2.012 -17.125 -10.648 1 97.81 124 VAL B CA 1
ATOM 2522 C C . VAL B 1 124 ? 2.695 -17.547 -11.945 1 97.81 124 VAL B C 1
ATOM 2524 O O . VAL B 1 124 ? 2.451 -18.656 -12.453 1 97.81 124 VAL B O 1
ATOM 2527 N N . SER B 1 125 ? 3.477 -16.656 -12.469 1 96.75 125 SER B N 1
ATOM 2528 C CA . SER B 1 125 ? 4.41 -16.906 -13.555 1 96.75 125 SER B CA 1
ATOM 2529 C C . SER B 1 125 ? 5.73 -16.172 -13.336 1 96.75 125 SER B C 1
ATOM 2531 O O . SER B 1 125 ? 5.801 -15.227 -12.547 1 96.75 125 SER B O 1
ATOM 2533 N N . PHE B 1 126 ? 6.793 -16.688 -13.992 1 96.62 126 PHE B N 1
ATOM 2534 C CA . PHE B 1 126 ? 8.156 -16.188 -13.805 1 96.62 126 PHE B CA 1
ATOM 2535 C C . PHE B 1 126 ? 8.75 -15.734 -15.133 1 96.62 126 PHE B C 1
ATOM 2537 O O . PHE B 1 126 ? 8.609 -16.422 -16.156 1 96.62 126 PHE B O 1
ATOM 2544 N N . GLU B 1 127 ? 9.297 -14.562 -15.062 1 93.75 127 GLU B N 1
ATOM 2545 C CA . GLU B 1 127 ? 9.938 -14.031 -16.266 1 93.75 127 GLU B CA 1
ATOM 2546 C C . GLU B 1 127 ? 11.266 -13.367 -15.922 1 93.75 127 GLU B C 1
ATOM 2548 O O . GLU B 1 127 ? 11.422 -12.797 -14.844 1 93.75 127 GLU B O 1
ATOM 2553 N N . ASP B 1 128 ? 12.18 -13.523 -16.875 1 92.31 128 ASP B N 1
ATOM 2554 C CA . ASP B 1 128 ? 13.414 -12.75 -16.828 1 92.31 128 ASP B CA 1
ATOM 2555 C C . ASP B 1 128 ? 13.359 -11.57 -17.797 1 92.31 128 ASP B C 1
ATOM 2557 O O . ASP B 1 128 ? 13.219 -11.766 -19.016 1 92.31 128 ASP B O 1
ATOM 2561 N N . LYS B 1 129 ? 13.383 -10.406 -17.203 1 86.75 129 LYS B N 1
ATOM 2562 C CA . LYS B 1 129 ? 13.297 -9.203 -18.016 1 86.75 129 LYS B CA 1
ATOM 2563 C C . LYS B 1 129 ? 14.383 -8.203 -17.641 1 86.75 129 LYS B C 1
ATOM 2565 O O . LYS B 1 129 ? 14.5 -7.805 -16.484 1 86.75 129 LYS B O 1
ATOM 2570 N N . ASN B 1 130 ? 15.242 -7.836 -18.641 1 82.75 130 ASN B N 1
ATOM 2571 C CA . ASN B 1 130 ? 16.25 -6.797 -18.484 1 82.75 130 ASN B CA 1
ATOM 2572 C C . ASN B 1 130 ? 17.156 -7.055 -17.281 1 82.75 130 ASN B C 1
ATOM 2574 O O . ASN B 1 130 ? 17.406 -6.148 -16.484 1 82.75 130 ASN B O 1
ATOM 2578 N N . GLY B 1 131 ? 17.516 -8.336 -17.031 1 84.69 131 GLY B N 1
ATOM 2579 C CA . GLY B 1 131 ? 18.453 -8.672 -15.984 1 84.69 131 GLY B CA 1
ATOM 2580 C C . GLY B 1 131 ? 17.812 -8.812 -14.625 1 84.69 131 GLY B C 1
ATOM 2581 O O . GLY B 1 131 ? 18.484 -9.07 -13.625 1 84.69 131 GLY B O 1
ATOM 2582 N N . SER B 1 132 ? 16.531 -8.586 -14.602 1 90.69 132 SER B N 1
ATOM 2583 C CA . SER B 1 132 ? 15.82 -8.781 -13.344 1 90.69 132 SER B CA 1
ATOM 2584 C C . SER B 1 132 ? 14.828 -9.938 -13.453 1 90.69 132 SER B C 1
ATOM 2586 O O . SER B 1 132 ? 14.352 -10.258 -14.547 1 90.69 132 SER B O 1
ATOM 2588 N N . GLN B 1 133 ? 14.578 -10.562 -12.398 1 95.38 133 GLN B N 1
ATOM 2589 C CA . GLN B 1 133 ? 13.555 -11.602 -12.336 1 95.38 133 GLN B CA 1
ATOM 2590 C C . GLN B 1 133 ? 12.211 -11.031 -11.898 1 95.38 133 GLN B C 1
ATOM 2592 O O . GLN B 1 133 ? 12.148 -10.195 -10.992 1 95.38 133 GLN B O 1
ATOM 2597 N N . TRP B 1 134 ? 11.18 -11.445 -12.633 1 95.94 134 TRP B N 1
ATOM 2598 C CA . TRP B 1 134 ? 9.812 -10.992 -12.367 1 95.94 134 TRP B CA 1
ATOM 2599 C C . TRP B 1 134 ? 8.945 -12.148 -11.891 1 95.94 134 TRP B C 1
ATOM 2601 O O . TRP B 1 134 ? 8.938 -13.227 -12.5 1 95.94 134 TRP B O 1
ATOM 2611 N N . LEU B 1 135 ? 8.336 -11.953 -10.773 1 97.25 135 LEU B N 1
ATOM 2612 C CA . LEU B 1 135 ? 7.254 -12.812 -10.289 1 97.25 135 LEU B CA 1
ATOM 2613 C C . LEU B 1 135 ? 5.902 -12.117 -10.445 1 97.25 135 LEU B C 1
ATOM 2615 O O . LEU B 1 135 ? 5.598 -11.172 -9.719 1 97.25 135 LEU B O 1
ATOM 2619 N N . ARG B 1 136 ? 5.121 -12.609 -11.414 1 96.19 136 ARG B N 1
ATOM 2620 C CA . ARG B 1 136 ? 3.77 -12.109 -11.641 1 96.19 136 ARG B CA 1
ATOM 2621 C C . ARG B 1 136 ? 2.744 -12.938 -10.875 1 96.19 136 ARG B C 1
ATOM 2623 O O . ARG B 1 136 ? 2.73 -14.172 -10.984 1 96.19 136 ARG B O 1
ATOM 2630 N N . ALA B 1 137 ? 1.97 -12.266 -10.086 1 96.38 137 ALA B N 1
ATOM 2631 C CA . ALA B 1 137 ? 0.991 -12.945 -9.25 1 96.38 137 ALA B CA 1
ATOM 2632 C C . ALA B 1 137 ? -0.402 -12.352 -9.43 1 96.38 137 ALA B C 1
ATOM 2634 O O . ALA B 1 137 ? -0.56 -11.133 -9.492 1 96.38 137 ALA B O 1
ATOM 2635 N N . ARG B 1 138 ? -1.388 -13.258 -9.531 1 93.75 138 ARG B N 1
ATOM 2636 C CA . ARG B 1 138 ? -2.781 -12.844 -9.656 1 93.75 138 ARG B CA 1
ATOM 2637 C C . ARG B 1 138 ? -3.719 -13.891 -9.07 1 93.75 138 ARG B C 1
ATOM 2639 O O . ARG B 1 138 ? -3.496 -15.094 -9.242 1 93.75 138 ARG B O 1
ATOM 2646 N N . GLY B 1 139 ? -4.699 -13.461 -8.328 1 92.94 139 GLY B N 1
ATOM 2647 C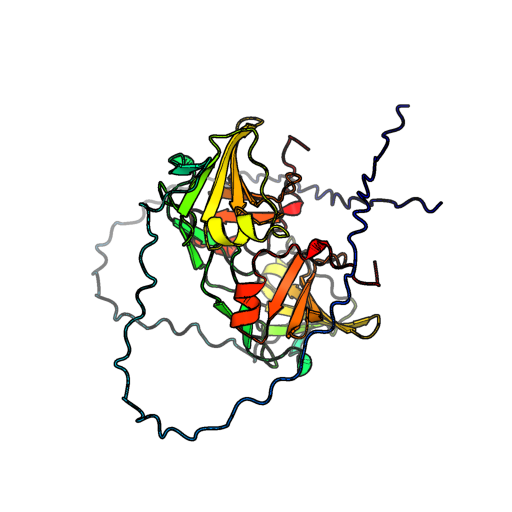 CA . GLY B 1 139 ? -5.746 -14.406 -7.977 1 92.94 139 GLY B CA 1
ATOM 2648 C C . GLY B 1 139 ? -6.387 -15.062 -9.188 1 92.94 139 GLY B C 1
ATOM 2649 O O . GLY B 1 139 ? -6.465 -14.461 -10.258 1 92.94 139 GLY B O 1
ATOM 2650 N N . PHE B 1 140 ? -6.922 -16.203 -8.984 1 94.12 140 PHE B N 1
ATOM 2651 C CA . PHE B 1 140 ? -7.484 -16.969 -10.094 1 94.12 140 PHE B CA 1
ATOM 2652 C C . PHE B 1 140 ? -8.562 -16.172 -10.812 1 94.12 140 PHE B C 1
ATOM 2654 O O . PHE B 1 140 ? -8.625 -16.172 -12.047 1 94.12 140 PHE B O 1
ATOM 2661 N N . LEU B 1 141 ? -9.344 -15.508 -10 1 91.88 141 LEU B N 1
ATOM 2662 C CA . LEU B 1 141 ? -10.5 -14.852 -10.594 1 91.88 141 LEU B CA 1
ATOM 2663 C C . LEU B 1 141 ? -10.344 -13.336 -10.547 1 91.88 141 LEU B C 1
ATOM 2665 O O . LEU B 1 141 ? -11.305 -12.602 -10.781 1 91.88 141 LEU B O 1
ATOM 2669 N N . ASP B 1 142 ? -9.094 -12.938 -10.188 1 87.5 142 ASP B N 1
ATOM 2670 C CA . ASP B 1 142 ? -8.812 -11.5 -10.156 1 87.5 142 ASP B CA 1
ATOM 2671 C C . ASP B 1 142 ? -8.461 -10.984 -11.547 1 87.5 142 ASP B C 1
ATOM 2673 O O . ASP B 1 142 ? -8.188 -11.773 -12.461 1 87.5 142 ASP B O 1
ATOM 2677 N N . THR B 1 143 ? -8.547 -9.57 -11.617 1 80.88 143 THR B N 1
ATOM 2678 C CA . THR B 1 143 ? -8.273 -8.969 -12.922 1 80.88 143 THR B CA 1
ATOM 2679 C C . THR B 1 143 ? -6.953 -8.203 -12.891 1 80.88 143 THR B C 1
ATOM 2681 O O . THR B 1 143 ? -6.477 -7.738 -13.93 1 80.88 143 THR B O 1
ATOM 2684 N N . VAL B 1 144 ? -6.371 -8.086 -11.75 1 81.06 144 VAL B N 1
ATOM 2685 C CA . VAL B 1 144 ? -5.172 -7.27 -11.609 1 81.06 144 VAL B CA 1
ATOM 2686 C C . VAL B 1 144 ? -4.004 -8.141 -11.148 1 81.06 144 VAL B C 1
ATOM 2688 O O . VAL B 1 144 ? -4.148 -8.945 -10.227 1 81.06 144 VAL B O 1
ATOM 2691 N N . ASP B 1 145 ? -2.883 -7.828 -11.836 1 88.5 145 ASP B N 1
ATOM 2692 C CA . ASP B 1 145 ? -1.649 -8.492 -11.43 1 88.5 145 ASP B CA 1
ATOM 2693 C C . ASP B 1 145 ? -0.846 -7.613 -10.469 1 88.5 145 ASP B C 1
ATOM 2695 O O . ASP B 1 145 ? -0.835 -6.391 -10.609 1 88.5 145 ASP B O 1
ATOM 2699 N N . ILE B 1 146 ? -0.206 -8.273 -9.539 1 91.31 146 ILE B N 1
ATOM 2700 C CA . ILE B 1 146 ? 0.922 -7.66 -8.844 1 91.31 146 ILE B CA 1
ATOM 2701 C C . ILE B 1 146 ? 2.225 -8.32 -9.297 1 91.31 146 ILE B C 1
ATOM 2703 O O . ILE B 1 146 ? 2.318 -9.547 -9.359 1 91.31 146 ILE B O 1
ATOM 2707 N N . ILE B 1 147 ? 3.156 -7.477 -9.656 1 93.31 147 ILE B N 1
ATOM 2708 C CA . ILE B 1 147 ? 4.449 -7.973 -10.109 1 93.31 147 ILE B CA 1
ATOM 2709 C C . ILE B 1 147 ? 5.527 -7.625 -9.078 1 93.31 147 ILE B C 1
ATOM 2711 O O . ILE B 1 147 ? 5.645 -6.469 -8.664 1 93.31 147 ILE B O 1
ATOM 2715 N N . TYR B 1 148 ? 6.258 -8.602 -8.648 1 96.12 148 TYR B N 1
ATOM 2716 C CA . TYR B 1 148 ? 7.441 -8.445 -7.816 1 96.12 148 TYR B CA 1
ATOM 2717 C C . TYR B 1 148 ? 8.711 -8.516 -8.648 1 96.12 148 TYR B C 1
ATOM 2719 O O . TYR B 1 148 ? 8.938 -9.5 -9.367 1 96.12 148 TYR B O 1
ATOM 2727 N N . ILE B 1 149 ? 9.523 -7.539 -8.531 1 95.62 149 ILE B N 1
ATOM 2728 C CA . ILE B 1 149 ? 10.734 -7.445 -9.336 1 95.62 149 ILE B CA 1
ATOM 2729 C C . ILE B 1 149 ? 11.961 -7.406 -8.422 1 95.62 149 ILE B C 1
ATOM 2731 O O . ILE B 1 149 ? 12.062 -6.539 -7.551 1 95.62 149 ILE B O 1
ATOM 2735 N N . THR B 1 150 ? 12.852 -8.375 -8.633 1 96.5 150 THR B N 1
ATOM 2736 C CA . THR B 1 150 ? 14.07 -8.367 -7.832 1 96.5 150 THR B CA 1
ATOM 2737 C C . THR B 1 150 ? 14.922 -7.148 -8.148 1 96.5 150 THR B C 1
ATOM 2739 O O . THR B 1 150 ? 15.008 -6.727 -9.305 1 96.5 150 THR B O 1
ATOM 2742 N N . GLY B 1 151 ? 15.523 -6.59 -7.027 1 94.88 151 GLY B N 1
ATOM 2743 C CA . GLY B 1 151 ? 16.391 -5.445 -7.258 1 94.88 151 GLY B CA 1
ATOM 2744 C C . GLY B 1 151 ? 17.078 -4.961 -6 1 94.88 151 GLY B C 1
ATOM 2745 O O . GLY B 1 151 ? 17.141 -5.676 -4.996 1 94.88 151 GLY B O 1
ATOM 2746 N N . THR B 1 152 ? 17.797 -3.898 -6.199 1 94.88 152 THR B N 1
ATOM 2747 C CA . THR B 1 152 ? 18.469 -3.174 -5.125 1 94.88 152 THR B CA 1
ATOM 2748 C C . THR B 1 152 ? 18.109 -1.688 -5.176 1 94.88 152 THR B C 1
ATOM 2750 O O . THR B 1 152 ? 18.047 -1.098 -6.254 1 94.88 152 THR B O 1
ATOM 2753 N N . PHE B 1 153 ? 17.844 -1.172 -3.971 1 95.56 153 PHE B N 1
ATOM 2754 C CA . PHE B 1 153 ? 17.594 0.259 -3.838 1 95.56 153 PHE B CA 1
ATOM 2755 C C . PHE B 1 153 ? 18.547 0.882 -2.824 1 95.56 153 PHE B C 1
ATOM 2757 O O . PHE B 1 153 ? 18.5 0.542 -1.64 1 95.56 153 PHE B O 1
ATOM 2764 N N . LYS B 1 154 ? 19.453 1.753 -3.381 1 94.69 154 LYS B N 1
ATOM 2765 C CA . LYS B 1 154 ? 20.453 2.434 -2.557 1 94.69 154 LYS B CA 1
ATOM 2766 C C . LYS B 1 154 ? 21.188 1.442 -1.669 1 94.69 154 LYS B C 1
ATOM 2768 O O . LYS B 1 154 ? 21.328 1.659 -0.462 1 94.69 154 LYS B O 1
ATOM 2773 N N . GLY B 1 155 ? 21.531 0.328 -2.201 1 96.75 155 GLY B N 1
ATOM 2774 C CA . GLY B 1 155 ? 22.375 -0.663 -1.558 1 96.75 155 GLY B CA 1
ATOM 2775 C C . GLY B 1 155 ? 21.594 -1.713 -0.794 1 96.75 155 GLY B C 1
ATOM 2776 O O . GLY B 1 155 ? 22.172 -2.664 -0.263 1 96.75 155 GLY B O 1
ATOM 2777 N N . HIS B 1 156 ? 20.312 -1.535 -0.774 1 97.88 156 HIS B N 1
ATOM 2778 C CA . HIS B 1 156 ? 19.484 -2.48 -0.029 1 97.88 156 HIS B CA 1
ATOM 2779 C C . HIS B 1 156 ? 18.734 -3.41 -0.969 1 97.88 156 HIS B C 1
ATOM 2781 O O . HIS B 1 156 ? 18.094 -2.951 -1.914 1 97.88 156 HIS B O 1
ATOM 2787 N N . ARG B 1 157 ? 18.859 -4.711 -0.653 1 97.38 157 ARG B N 1
ATOM 2788 C CA . ARG B 1 157 ? 18.047 -5.672 -1.404 1 97.38 157 ARG B CA 1
ATOM 2789 C C . ARG B 1 157 ? 16.562 -5.402 -1.215 1 97.38 157 ARG B C 1
ATOM 2791 O O . ARG B 1 157 ? 16.094 -5.195 -0.091 1 97.38 157 ARG B O 1
ATOM 2798 N N . CYS B 1 158 ? 15.836 -5.379 -2.371 1 98.06 158 CYS B N 1
ATOM 2799 C CA . CYS B 1 158 ? 14.406 -5.109 -2.303 1 98.06 158 CYS B CA 1
ATOM 2800 C C . CYS B 1 158 ? 13.656 -5.84 -3.41 1 98.06 158 CYS B C 1
ATOM 2802 O O . CYS B 1 158 ? 14.273 -6.418 -4.309 1 98.06 158 CYS B O 1
ATOM 2804 N N . LEU B 1 159 ? 12.328 -6.031 -3.23 1 97.31 159 LEU B N 1
ATOM 2805 C CA . LEU B 1 159 ? 11.383 -6.305 -4.309 1 97.31 159 LEU B CA 1
ATOM 2806 C C . LEU B 1 159 ? 10.578 -5.055 -4.66 1 97.31 159 LEU B C 1
ATOM 2808 O O . LEU B 1 159 ? 9.867 -4.512 -3.816 1 97.31 159 LEU B O 1
ATOM 2812 N N . TYR B 1 160 ? 10.781 -4.645 -5.914 1 94.88 160 TYR B N 1
ATOM 2813 C CA . TYR B 1 160 ? 9.883 -3.605 -6.41 1 94.88 160 TYR B CA 1
ATOM 2814 C C . TYR B 1 160 ? 8.508 -4.176 -6.723 1 94.88 160 TYR B C 1
ATOM 2816 O O . TYR B 1 160 ? 8.391 -5.289 -7.25 1 94.88 160 TYR B O 1
ATOM 2824 N N . LEU B 1 161 ? 7.492 -3.459 -6.375 1 92.25 161 LEU B N 1
ATOM 2825 C CA . LEU B 1 161 ? 6.121 -3.855 -6.68 1 92.25 161 LEU B CA 1
ATOM 2826 C C . LEU B 1 161 ? 5.555 -3.018 -7.82 1 92.25 161 LEU B C 1
ATOM 2828 O O . LEU B 1 161 ? 5.617 -1.785 -7.781 1 92.25 161 LEU B O 1
ATOM 2832 N N . ALA B 1 162 ? 5.047 -3.783 -8.781 1 88.38 162 ALA B N 1
ATOM 2833 C CA . ALA B 1 162 ? 4.473 -3.139 -9.961 1 88.38 162 ALA B CA 1
ATOM 2834 C C . ALA B 1 162 ? 3.094 -3.707 -10.281 1 88.38 162 ALA B C 1
ATOM 2836 O O . ALA B 1 162 ? 2.742 -4.797 -9.82 1 88.38 162 ALA B O 1
ATOM 2837 N N . TYR B 1 163 ? 2.262 -2.9 -10.977 1 81.94 163 TYR B N 1
ATOM 2838 C CA . TYR B 1 163 ? 1.008 -3.414 -11.516 1 81.94 163 TYR B CA 1
ATOM 2839 C C . TYR B 1 163 ? 1.225 -4.055 -12.875 1 81.94 163 TYR B C 1
ATOM 2841 O O . TYR B 1 163 ? 2.363 -4.207 -13.328 1 81.94 163 TYR B O 1
ATOM 2849 N N . SER B 1 164 ? 0.126 -4.41 -13.555 1 76.69 164 SER B N 1
ATOM 2850 C CA . SER B 1 164 ? 0.115 -5.191 -14.789 1 76.69 164 SER B CA 1
ATOM 2851 C C . SER B 1 164 ? 0.972 -4.531 -15.867 1 76.69 164 SER B C 1
ATOM 2853 O O . SER B 1 164 ? 1.669 -5.219 -16.609 1 76.69 164 SER B O 1
ATOM 2855 N N . SER B 1 165 ? 1.042 -3.256 -15.898 1 70 165 SER B N 1
ATOM 2856 C CA . SER B 1 165 ? 1.77 -2.527 -16.938 1 70 165 SER B CA 1
ATOM 2857 C C . SER B 1 165 ? 3.266 -2.498 -16.641 1 70 165 SER B C 1
ATOM 2859 O O . SER B 1 165 ? 4.066 -2.15 -17.5 1 70 165 SER B O 1
ATOM 2861 N N . GLY B 1 166 ? 3.619 -2.865 -15.461 1 73.69 166 GLY B N 1
ATOM 2862 C CA . GLY B 1 166 ? 5.02 -2.801 -15.07 1 73.69 166 GLY B CA 1
ATOM 2863 C C . GLY B 1 166 ? 5.371 -1.522 -14.336 1 73.69 166 GLY B C 1
ATOM 2864 O O . GLY B 1 166 ? 6.516 -1.343 -13.906 1 73.69 166 GLY B O 1
ATOM 2865 N N . ASP B 1 167 ? 4.473 -0.734 -14.133 1 77.25 167 ASP B N 1
ATOM 2866 C CA . ASP B 1 167 ? 4.715 0.514 -13.414 1 77.25 167 ASP B CA 1
ATOM 2867 C C . ASP B 1 167 ? 4.949 0.257 -11.93 1 77.25 167 ASP B C 1
ATOM 2869 O O . ASP B 1 167 ? 4.047 -0.207 -11.227 1 77.25 167 ASP B O 1
ATOM 2873 N N . ILE B 1 168 ? 6.156 0.669 -11.492 1 86.5 168 ILE B N 1
ATOM 2874 C CA . ILE B 1 168 ? 6.52 0.462 -10.094 1 86.5 168 ILE B CA 1
ATOM 2875 C C . ILE B 1 168 ? 5.797 1.48 -9.219 1 86.5 168 ILE B C 1
ATOM 2877 O O . ILE B 1 168 ? 5.719 2.662 -9.562 1 86.5 168 ILE B O 1
ATOM 2881 N N . HIS B 1 169 ? 5.254 0.978 -8.078 1 81.19 169 HIS B N 1
ATOM 2882 C CA . HIS B 1 169 ? 4.543 1.906 -7.203 1 81.19 169 HIS B CA 1
ATOM 2883 C C . HIS B 1 169 ? 5.074 1.832 -5.773 1 81.19 169 HIS B C 1
ATOM 2885 O O . HIS B 1 169 ? 4.84 2.74 -4.973 1 81.19 169 HIS B O 1
ATOM 2891 N N . SER B 1 170 ? 5.785 0.824 -5.402 1 89.06 170 SER B N 1
ATOM 2892 C CA . SER B 1 170 ? 6.316 0.673 -4.051 1 89.06 170 SER B CA 1
ATOM 2893 C C . SER B 1 170 ? 7.441 -0.354 -4.012 1 89.06 170 SER B C 1
ATOM 2895 O O . SER B 1 170 ? 7.879 -0.846 -5.055 1 89.06 170 SER B O 1
ATOM 2897 N N . ALA B 1 171 ? 8.008 -0.542 -2.812 1 94.38 171 ALA B N 1
ATOM 2898 C CA . ALA B 1 171 ? 9.039 -1.557 -2.592 1 94.38 171 ALA B CA 1
ATOM 2899 C C . ALA B 1 171 ? 8.93 -2.154 -1.191 1 94.38 171 ALA B C 1
ATOM 2901 O O . ALA B 1 171 ? 8.461 -1.492 -0.262 1 94.38 171 ALA B O 1
ATOM 2902 N N . ILE B 1 172 ? 9.328 -3.359 -1.129 1 97.25 172 ILE B N 1
ATOM 2903 C CA . ILE B 1 172 ? 9.539 -4.008 0.162 1 97.25 172 ILE B CA 1
ATOM 2904 C C . ILE B 1 172 ? 11 -4.43 0.3 1 97.25 172 ILE B C 1
ATOM 2906 O O . ILE B 1 172 ? 11.688 -4.633 -0.702 1 97.25 172 ILE B O 1
ATOM 2910 N N . PHE B 1 173 ? 11.469 -4.535 1.577 1 98.31 173 PHE B N 1
ATOM 2911 C CA . PHE B 1 173 ? 12.906 -4.66 1.811 1 98.31 173 PHE B CA 1
ATOM 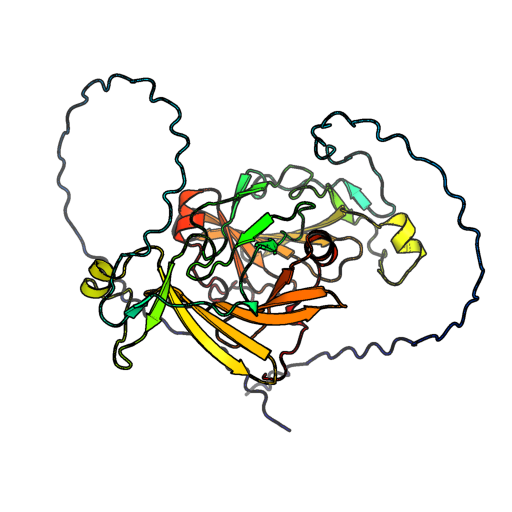2912 C C . PHE B 1 173 ? 13.203 -5.859 2.703 1 98.31 173 PHE B C 1
ATOM 2914 O O . PHE B 1 173 ? 12.391 -6.223 3.555 1 98.31 173 PHE B O 1
ATOM 2921 N N . LYS B 1 174 ? 14.406 -6.422 2.477 1 98.31 174 LYS B N 1
ATOM 2922 C CA . LYS B 1 174 ? 14.891 -7.438 3.4 1 98.31 174 LYS B CA 1
ATOM 2923 C C . LYS B 1 174 ? 15.266 -6.824 4.746 1 98.31 174 LYS B C 1
ATOM 2925 O O . LYS B 1 174 ? 15.102 -7.457 5.793 1 98.31 174 LYS B O 1
ATOM 2930 N N . ASP B 1 175 ? 15.68 -5.637 4.691 1 98.12 175 ASP B N 1
ATOM 2931 C CA . ASP B 1 175 ? 16.109 -4.906 5.887 1 98.12 175 ASP B CA 1
ATOM 2932 C C . ASP B 1 175 ? 14.961 -4.059 6.441 1 98.12 175 ASP B C 1
ATOM 2934 O O . ASP B 1 175 ? 14.461 -3.158 5.762 1 98.12 175 ASP B O 1
ATOM 2938 N N . GLN B 1 176 ? 14.648 -4.309 7.727 1 97.44 176 GLN B N 1
ATOM 2939 C CA . GLN B 1 176 ? 13.562 -3.6 8.391 1 97.44 176 GLN B CA 1
ATOM 2940 C C . GLN B 1 176 ? 13.836 -2.102 8.453 1 97.44 176 GLN B C 1
ATOM 2942 O O . GLN B 1 176 ? 12.945 -1.287 8.219 1 97.44 176 GLN B O 1
ATOM 2947 N N . LYS B 1 177 ? 15.031 -1.724 8.766 1 96.69 177 LYS B N 1
ATOM 2948 C CA . LYS B 1 177 ? 15.406 -0.318 8.875 1 96.69 177 LYS B CA 1
ATOM 2949 C C . LYS B 1 177 ? 15.297 0.39 7.531 1 96.69 177 LYS B C 1
ATOM 2951 O O . LYS B 1 177 ? 14.875 1.547 7.465 1 96.69 177 LYS B O 1
ATOM 2956 N N . ALA B 1 178 ? 15.641 -0.312 6.449 1 97.31 178 ALA B N 1
ATOM 2957 C CA . ALA B 1 178 ? 15.523 0.258 5.109 1 97.31 178 ALA B CA 1
ATOM 2958 C C . ALA B 1 178 ? 14.07 0.521 4.75 1 97.31 178 ALA B C 1
ATOM 2960 O O . ALA B 1 178 ? 13.742 1.555 4.164 1 97.31 178 ALA B O 1
ATOM 2961 N N . ALA B 1 179 ? 13.18 -0.426 5.113 1 97.31 179 ALA B N 1
ATOM 2962 C CA . ALA B 1 179 ? 11.75 -0.25 4.852 1 97.31 179 ALA B CA 1
ATOM 2963 C C . ALA B 1 179 ? 11.227 1.017 5.516 1 97.31 179 ALA B C 1
ATOM 2965 O O . ALA B 1 179 ? 10.477 1.783 4.902 1 97.31 179 ALA B O 1
ATOM 2966 N N . ILE B 1 180 ? 11.602 1.233 6.719 1 93.12 180 ILE B N 1
ATOM 2967 C CA . ILE B 1 180 ? 11.156 2.404 7.465 1 93.12 180 ILE B CA 1
ATOM 2968 C C . ILE B 1 180 ? 11.789 3.664 6.879 1 93.12 180 ILE B C 1
ATOM 2970 O O . ILE B 1 180 ? 11.102 4.664 6.656 1 93.12 180 ILE B O 1
ATOM 2974 N N . LYS B 1 181 ? 13.078 3.588 6.555 1 91 181 LYS B N 1
ATOM 2975 C CA . LYS B 1 181 ? 13.836 4.727 6.047 1 91 181 LYS B CA 1
ATOM 2976 C C . LYS B 1 181 ? 13.25 5.238 4.734 1 91 181 LYS B C 1
ATOM 2978 O O . LYS B 1 181 ? 13.164 6.449 4.516 1 91 181 LYS B O 1
ATOM 2983 N N . TYR B 1 182 ? 12.805 4.387 3.902 1 91.38 182 TYR B N 1
ATOM 2984 C CA . TYR B 1 182 ? 12.43 4.789 2.551 1 91.38 182 TYR B CA 1
ATOM 2985 C C . TYR B 1 182 ? 10.914 4.762 2.369 1 91.38 182 TYR B C 1
ATOM 2987 O O . TYR B 1 182 ? 10.422 4.801 1.242 1 91.38 182 TYR B O 1
ATOM 2995 N N . ARG B 1 183 ? 10.133 4.727 3.432 1 89.19 183 ARG B N 1
ATOM 2996 C CA . ARG B 1 183 ? 8.688 4.578 3.398 1 89.19 183 ARG B CA 1
ATOM 2997 C C . ARG B 1 183 ? 8.031 5.762 2.695 1 89.19 183 ARG B C 1
ATOM 2999 O O . ARG B 1 183 ? 6.922 5.637 2.168 1 89.19 183 ARG B O 1
ATOM 3006 N N . LYS B 1 184 ? 8.727 6.824 2.572 1 82.56 184 LYS B N 1
ATOM 3007 C CA . LYS B 1 184 ? 8.141 8.031 1.989 1 82.56 184 LYS B CA 1
ATOM 3008 C C . LYS B 1 184 ? 8.711 8.297 0.601 1 82.56 184 LYS B C 1
ATOM 3010 O O . LYS B 1 184 ? 8.438 9.344 0.008 1 82.56 184 LYS B O 1
ATOM 3015 N N . TYR B 1 185 ? 9.57 7.406 0.13 1 85.69 185 TYR B N 1
ATOM 3016 C CA . TYR B 1 185 ? 10.117 7.562 -1.213 1 85.69 185 TYR B CA 1
ATOM 3017 C C . TYR B 1 185 ? 9.047 7.309 -2.27 1 85.69 185 TYR B C 1
ATOM 3019 O O . TYR B 1 185 ? 8.258 6.371 -2.148 1 85.69 185 TYR B O 1
ATOM 3027 N N . ASP B 1 186 ? 9.016 8.125 -3.318 1 80.38 186 ASP B N 1
ATOM 3028 C CA . ASP B 1 186 ? 8.125 7.918 -4.457 1 80.38 186 ASP B CA 1
ATOM 3029 C C . ASP B 1 186 ? 8.727 6.934 -5.453 1 80.38 186 ASP B C 1
ATOM 3031 O O . ASP B 1 186 ? 9.453 7.332 -6.371 1 80.38 186 ASP B O 1
ATOM 3035 N N . PHE B 1 187 ? 8.312 5.773 -5.352 1 87 187 PHE B N 1
ATOM 3036 C CA . PHE B 1 187 ? 8.93 4.719 -6.148 1 87 187 PHE B CA 1
ATOM 3037 C C . PHE B 1 187 ? 8.422 4.75 -7.582 1 87 187 PHE B C 1
ATOM 3039 O O . PHE B 1 187 ? 8.969 4.082 -8.461 1 87 187 PHE B O 1
ATOM 3046 N N . SER B 1 188 ? 7.383 5.453 -7.848 1 78.44 188 SER B N 1
ATOM 3047 C CA . SER B 1 188 ? 6.91 5.57 -9.219 1 78.44 188 SER B CA 1
ATOM 3048 C C . SER B 1 188 ? 7.953 6.234 -10.109 1 78.44 188 SER B C 1
ATOM 3050 O O . SER B 1 188 ? 7.867 6.164 -11.344 1 78.44 188 SER B O 1
ATOM 3052 N N . LYS B 1 189 ? 8.969 6.836 -9.57 1 79.25 189 LYS B N 1
ATOM 3053 C CA . LYS B 1 189 ? 10.031 7.512 -10.312 1 79.25 189 LYS B CA 1
ATOM 3054 C C . LYS B 1 189 ? 11.086 6.516 -10.789 1 79.25 189 LYS B C 1
ATOM 3056 O O . LYS B 1 189 ? 11.953 6.855 -11.602 1 79.25 189 LYS B O 1
ATOM 3061 N N . ILE B 1 190 ? 10.984 5.422 -10.203 1 80.75 190 ILE B N 1
ATOM 3062 C CA . ILE B 1 190 ? 11.922 4.387 -10.625 1 80.75 190 ILE B CA 1
ATOM 3063 C C . ILE B 1 190 ? 11.477 3.803 -11.969 1 80.75 190 ILE B C 1
ATOM 3065 O O . ILE B 1 190 ? 10.344 3.348 -12.109 1 80.75 190 ILE B O 1
ATOM 3069 N N . THR B 1 191 ? 12.227 4.18 -13.031 1 70.56 191 THR B N 1
ATOM 3070 C CA . THR B 1 191 ? 11.906 3.664 -14.359 1 70.56 191 THR B CA 1
ATOM 3071 C C . THR B 1 191 ? 12.438 2.244 -14.531 1 70.56 191 THR B C 1
ATOM 3073 O O . THR B 1 191 ? 13.562 1.942 -14.125 1 70.56 191 THR B O 1
ATOM 3076 N N . ASN B 1 192 ? 11.469 1.357 -14.57 1 59.53 192 ASN B N 1
ATOM 3077 C CA . ASN B 1 192 ? 11.93 0.061 -15.055 1 59.53 192 ASN B CA 1
ATOM 3078 C C . ASN B 1 192 ? 12.375 0.132 -16.516 1 59.53 192 ASN B C 1
ATOM 3080 O O . ASN B 1 192 ? 11.719 0.771 -17.344 1 59.53 192 ASN B O 1
ATOM 3084 N N . PRO B 1 193 ? 13.594 -0.115 -16.719 1 45.56 193 PRO B N 1
ATOM 3085 C CA . PRO B 1 193 ? 14 -0.017 -18.125 1 45.56 193 PRO B CA 1
ATOM 3086 C C . PRO B 1 193 ? 12.969 -0.626 -19.078 1 45.56 193 PRO B C 1
ATOM 3088 O O . PRO B 1 193 ? 13.109 -0.509 -20.297 1 45.56 193 PRO B O 1
ATOM 3091 N N . ASN B 1 194 ? 12.219 -1.481 -18.719 1 44.88 194 ASN B N 1
ATOM 3092 C CA . ASN B 1 194 ? 11.383 -2.037 -19.781 1 44.88 194 ASN B CA 1
ATOM 3093 C C . ASN B 1 194 ? 10.227 -1.105 -20.125 1 44.88 194 ASN B C 1
ATOM 3095 O O . ASN B 1 194 ? 9.352 -1.459 -20.922 1 44.88 194 ASN B O 1
ATOM 3099 N N . ASN B 1 195 ? 9.93 -0.09 -19.312 1 38.75 195 ASN B N 1
ATOM 3100 C CA . ASN B 1 195 ? 9 0.8 -20 1 38.75 195 ASN B CA 1
ATOM 3101 C C . ASN B 1 195 ? 9.727 1.722 -20.969 1 38.75 195 ASN B C 1
ATOM 3103 O O . ASN B 1 195 ? 10.781 2.268 -20.656 1 38.75 195 ASN B O 1
#

Radius of gyration: 24.94 Å; Cα contacts (8 Å, |Δi|>4): 630; chains: 2; bounding box: 84×62×64 Å

Nearest PDB structures (foldseek):
  6hxv-assembly1_A  TM=3.833E-01  e=4.359E+00  Danio rerio
  6hxv-assembly1_B  TM=4.030E-01  e=5.189E+00  Danio rerio
  6hxy-assembly1_A-2  TM=2.809E-01  e=3.662E+00  Danio rerio
  6hxv-assembly1_B  TM=4.032E-01  e=5.376E+00  Danio rerio
  6hxv-assembly1_A  TM=3.836E-01  e=4.523E+00  Danio rerio